Protein 3TV3 (pdb70)

Nearest PDB structures (foldseek):
  6b3d-assembly1_H  TM=1.001E+00  e=3.179E-43  Homo sapiens
  3tyg-assembly1_H  TM=8.280E-01  e=7.155E-40  Homo sapiens
  2nxy-assembly1_D  TM=6.763E-01  e=2.381E-28  Homo sapiens
  5c8j-assembly2_C  TM=5.989E-01  e=5.137E-29  Homo sapiens
  3idy-assembly1_H  TM=5.543E-01  e=2.262E-28  Homo sapiens

B-factor: mean 20.6, std 7.51, range [8.79, 51.37]

Sequence (438 aa):
ALTQPPSASGSPGQSSITISCTGTSNNFVSWYQQHAGKAPKLVIYDVNKRPSGVPDRRFSGSKSGNTASLTVSSGLQTDDEAVYYCGSLVGNWDVIFGGGTKLTVLGQPKAAPSVTLFPPSSEELQANKATLVCLISDFYPGAVTVAWKADSSPVKAGVETTTPSKQSNNKYAASSYLSLTPEQWKSHRSYSCQVTHEGSTVEKTVAPPQQLQESGPTLVEASETLSLTCAVSSGDSTAACNSFWGWVRQPPGKGLEWVGSLLSHCASYWNRGWTYHNPSLKSRLTLALDDTPKNLVFLLKLNSVTAADTATYYCARFGGEVLRYTDWPKPAWVDLWGRGTLVTVSSASTKGPSVFPLAPSSKSGGTAALGCLVKDYFPEPVTVSWNSGALTSGVHTFPAVLQSSGLYSLSSSVVTVPSSSLGTQTYICNVNHKPSNTKVDKRVEPK

Radius of gyration: 24.14 Å; Cα contacts (8 Å, |Δi|>4): 1195; chains: 2; bounding box: 48×61×72 Å

Secondary structure (P-SEA, 3-state):
cbbbbbccccccccbbbbbbbbbcccccccccccccbbbbcccbbbbbcccccccccccccbbbbccccccccbbbbbccccbbbbbbbcccccccccccccccccccccccccccccccccccccbbbbbbccccbbbbbccccccccccccbbbbbbbbccccccccccccccccccccccbbbbbbcccccccbbbbbbccccccccccbbbbbbbcccccccccccccc/cccccccccccccbbbbbbccccccccbbbbbbcccbbbbbcccccccccccccccccccccccbbbbbbcccccccbbbbbbbbbcccbbbbbccccccccccccbbbbbbbbbcccaaaaaacbbbbbbbbcccccccbbbbbbccccccccbbbbbccccccccbbbbbbbbbbcccccccccbbbbbbbccccbbbbbbcc

Structure (mmCIF, N/CA/C/O backbone):
data_3TV3
#
_entry.id   3TV3
#
_cell.length_a   72.143
_cell.length_b   106.017
_cell.length_c   145.311
_cell.angle_alpha   90.00
_cell.angle_beta   90.00
_cell.angle_gamma   90.00
#
_symmetry.space_group_name_H-M   'C 2 2 21'
#
loop_
_entity.id
_entity.type
_entity.pdbx_description
1 polymer 'PGT128 light chain, Ig lambda-2 chain C regions'
2 polymer 'PGT128 heavy chain, Ig gamma-1 chain C region'
3 branched alpha-D-mannopyranose-(1-2)-alpha-D-mannopyranose-(1-2)-alpha-D-mannopyranose-(1-3)-[alpha-D-mannopyranose-(1-2)-alpha-D-mannopyranose-(1-6)-[alpha-D-mannopyranose-(1-3)]alpha-D-mannopyranose-(1-6)]alpha-D-mannopyranose
4 non-polymer GLYCEROL
5 non-polymer AMYLAMINE
6 non-polymer '4-(2-HYDROXYETHYL)-1-PIPERAZINE ETHANESULFONIC ACID'
7 water water
#
loop_
_atom_site.group_PDB
_atom_site.id
_atom_site.type_symbol
_atom_site.label_atom_id
_atom_site.label_alt_id
_atom_site.label_comp_id
_atom_site.label_asym_id
_atom_site.label_entity_id
_atom_site.label_seq_id
_atom_site.pdbx_PDB_ins_code
_atom_site.Cartn_x
_atom_site.Cartn_y
_atom_site.Cartn_z
_atom_site.occupancy
_atom_site.B_iso_or_equiv
_atom_site.auth_seq_id
_atom_site.auth_comp_id
_atom_site.auth_asym_id
_atom_site.auth_atom_id
_atom_site.pdbx_PDB_model_num
ATOM 1 N N . ALA A 1 3 ? -27.907 -11.922 32.457 1.00 29.52 3 ALA L N 1
ATOM 2 C CA . ALA A 1 3 ? -27.407 -11.459 31.162 1.00 26.17 3 ALA L CA 1
ATOM 3 C C . ALA A 1 3 ? -28.480 -10.799 30.290 1.00 20.47 3 ALA L C 1
ATOM 4 O O . ALA A 1 3 ? -29.679 -10.916 30.539 1.00 21.98 3 ALA L O 1
ATOM 10 N N . LEU A 1 4 ? -28.017 -10.111 29.255 1.00 18.14 4 LEU L N 1
ATOM 11 C CA . LEU A 1 4 ? -28.892 -9.438 28.315 1.00 16.90 4 LEU L CA 1
ATOM 12 C C . LEU A 1 4 ? -29.023 -10.288 27.063 1.00 16.94 4 LEU L C 1
ATOM 13 O O . LEU A 1 4 ? -28.014 -10.725 26.503 1.00 18.60 4 LEU L O 1
ATOM 29 N N . THR A 1 5 ? -30.258 -10.511 26.616 1.00 15.20 5 THR L N 1
ATOM 30 C CA . THR A 1 5 ? -30.512 -11.356 25.449 1.00 16.48 5 THR L CA 1
ATOM 31 C C . THR A 1 5 ? -31.206 -10.577 24.336 1.00 15.68 5 THR L C 1
ATOM 32 O O . THR A 1 5 ? -32.231 -9.932 24.555 1.00 17.41 5 THR L O 1
ATOM 43 N N . GLN A 1 6 ? -30.617 -10.642 23.146 1.00 14.89 6 GLN L N 1
ATOM 44 C CA . GLN A 1 6 ? -31.140 -9.983 21.954 1.00 14.77 6 GLN L CA 1
ATOM 45 C C . GLN A 1 6 ? -31.342 -11.016 20.856 1.00 16.06 6 GLN L C 1
ATOM 46 O O . GLN A 1 6 ? -30.569 -11.973 20.765 1.00 16.87 6 GLN L O 1
ATOM 60 N N . PRO A 1 7 ? -32.345 -10.810 19.981 1.00 15.86 7 PRO L N 1
ATOM 61 C CA . PRO A 1 7 ? -32.457 -11.720 18.841 1.00 18.10 7 PRO L CA 1
ATOM 62 C C . PRO A 1 7 ? -31.231 -11.601 17.937 1.00 15.64 7 PRO L C 1
ATOM 63 O O . PRO A 1 7 ? -30.677 -10.523 17.790 1.00 15.24 7 PRO L O 1
ATOM 74 N N . PRO A 1 8 ? -30.815 -12.700 17.314 1.00 16.36 8 PRO L N 1
ATOM 75 C CA . PRO A 1 8 ? -29.610 -12.614 16.483 1.00 16.02 8 PRO L CA 1
ATOM 76 C C . PRO A 1 8 ? -29.747 -11.689 15.263 1.00 14.80 8 PRO L C 1
ATOM 77 O O . PRO A 1 8 ? -28.767 -11.092 14.823 1.00 14.48 8 PRO L O 1
ATOM 88 N N . SER A 1 9 ? -30.951 -11.558 14.725 1.00 13.74 9 SER L N 1
ATOM 89 C CA . SER A 1 9 ? -31.128 -10.739 13.541 1.00 13.08 9 SER L CA 1
ATOM 90 C C . SER A 1 9 ? -32.551 -10.198 13.436 1.00 12.97 9 SER L C 1
ATOM 91 O O . SER A 1 9 ? -33.465 -10.674 14.111 1.00 15.64 9 SER L O 1
ATOM 99 N N . ALA A 1 10 ? -32.711 -9.192 12.585 1.00 11.33 11 ALA L N 1
ATOM 100 C CA . ALA A 1 10 ? -33.988 -8.554 12.307 1.00 12.70 11 ALA L CA 1
ATOM 101 C C . ALA A 1 10 ? -33.866 -7.885 10.946 1.00 10.88 11 ALA L C 1
ATOM 102 O O . ALA A 1 10 ? -32.761 -7.615 10.485 1.00 11.27 11 ALA L O 1
ATOM 109 N N . SER A 1 11 ? -34.991 -7.596 10.303 1.00 11.16 12 SER L N 1
ATOM 110 C CA . SER A 1 11 ? -34.941 -6.882 9.034 1.00 10.64 12 SER L CA 1
ATOM 111 C C . SER A 1 11 ? -36.219 -6.117 8.768 1.00 10.93 12 SER L C 1
ATOM 112 O O . SER A 1 11 ? -37.287 -6.491 9.253 1.00 12.57 12 SER L O 1
ATOM 120 N N . GLY A 1 12 ? -36.101 -5.056 7.974 1.00 11.00 13 GLY L N 1
ATOM 121 C CA . GLY A 1 12 ? -37.242 -4.300 7.494 1.00 11.51 13 GLY L CA 1
ATOM 122 C C . GLY A 1 12 ? -36.856 -3.527 6.248 1.00 11.88 13 GLY L C 1
ATOM 123 O O . GLY A 1 12 ? -35.678 -3.393 5.958 1.00 11.52 13 GLY L O 1
ATOM 127 N N . SER A 1 13 ? -37.841 -2.995 5.529 1.00 13.16 14 SER L N 1
ATOM 128 C CA . SER A 1 13 ? -37.588 -2.230 4.304 1.00 13.85 14 SER L CA 1
ATOM 129 C C . SER A 1 13 ? -37.399 -0.752 4.583 1.00 12.30 14 SER L C 1
ATOM 130 O O . SER A 1 13 ? -37.896 -0.243 5.589 1.00 12.40 14 SER L O 1
ATOM 138 N N . PRO A 1 14 ? -36.725 -0.036 3.664 1.00 12.39 15 PRO L N 1
ATOM 139 C CA . PRO A 1 14 ? -36.558 1.400 3.874 1.00 12.78 15 PRO L CA 1
ATOM 140 C C . PRO A 1 14 ? -37.915 2.066 4.048 1.00 12.33 15 PRO L C 1
ATOM 141 O O . PRO A 1 14 ? -38.859 1.744 3.320 1.00 13.86 15 PRO L O 1
ATOM 152 N N . GLY A 1 15 ? -37.985 2.996 4.985 1.00 12.64 16 GLY L N 1
ATOM 153 C CA . GLY A 1 15 ? -39.197 3.740 5.250 1.00 13.49 16 GLY L CA 1
ATOM 154 C C . GLY A 1 15 ? -40.060 3.146 6.343 1.00 13.86 16 GLY L C 1
ATOM 155 O O . GLY A 1 15 ? -40.922 3.824 6.882 1.00 16.79 16 GLY L O 1
ATOM 159 N N . GLN A 1 16 ? -39.844 1.877 6.663 1.00 13.02 17 GLN L N 1
ATOM 160 C CA . GLN A 1 16 ? -40.629 1.206 7.683 1.00 14.37 17 GLN L CA 1
ATOM 161 C C . GLN A 1 16 ? -40.041 1.460 9.065 1.00 14.45 17 GLN L C 1
ATOM 162 O O . GLN A 1 16 ? -38.911 1.908 9.216 1.00 15.13 17 GLN L O 1
ATOM 176 N N . SER A 1 17 ? -40.835 1.178 10.080 1.00 16.14 18 SER L N 1
ATOM 177 C CA A SER A 1 17 ? -40.362 1.220 11.448 0.44 15.95 18 SER L CA 1
ATOM 178 C CA B SER A 1 17 ? -40.366 1.219 11.447 0.56 15.81 18 SER L CA 1
ATOM 179 C C . SER A 1 17 ? -40.020 -0.196 11.876 1.00 14.76 18 SER L C 1
ATOM 180 O O . SER A 1 17 ? -40.648 -1.157 11.439 1.00 16.74 18 SER L O 1
ATOM 195 N N . ILE A 1 18 ? -39.029 -0.316 12.740 1.00 15.11 19 ILE L N 1
ATOM 196 C CA . ILE A 1 18 ? -38.672 -1.601 13.299 1.00 14.14 19 ILE L CA 1
ATOM 197 C C . ILE A 1 18 ? -38.279 -1.409 14.762 1.00 13.71 19 ILE L C 1
ATOM 198 O O . ILE A 1 18 ? -37.754 -0.367 15.139 1.00 14.86 19 ILE L O 1
ATOM 214 N N . THR A 1 19 ? -38.575 -2.407 15.580 1.00 15.15 20 THR L N 1
ATOM 215 C CA . THR A 1 19 ? -38.218 -2.387 16.987 1.00 14.90 20 THR L CA 1
ATOM 216 C C . THR A 1 19 ? -37.479 -3.675 17.287 1.00 15.31 20 THR L C 1
ATOM 217 O O . THR A 1 19 ? -37.937 -4.756 16.912 1.00 18.21 20 THR L O 1
ATOM 228 N N . ILE A 1 20 ? -36.345 -3.560 17.975 1.00 14.50 21 ILE L N 1
ATOM 229 C CA . ILE A 1 20 ? -35.592 -4.725 18.421 1.00 13.98 21 ILE L CA 1
ATOM 230 C C . ILE A 1 20 ? -35.452 -4.686 19.947 1.00 14.70 21 ILE L C 1
ATOM 231 O O . ILE A 1 20 ? -35.402 -3.617 20.554 1.00 16.35 21 ILE L O 1
ATOM 247 N N . SER A 1 21 ? -35.405 -5.860 20.562 1.00 15.72 22 SER L N 1
ATOM 248 C CA . SER A 1 21 ? -35.532 -5.957 22.007 1.00 16.23 22 SER L CA 1
ATOM 249 C C . SER A 1 21 ? -34.291 -6.516 22.689 1.00 15.98 22 SER L C 1
ATOM 250 O O . SER A 1 21 ? -33.455 -7.181 22.079 1.00 16.53 22 SER L O 1
ATOM 258 N N . CYS A 1 22 ? -34.215 -6.260 23.987 1.00 15.59 23 CYS L N 1
ATOM 259 C CA . CYS A 1 22 ? -33.112 -6.676 24.822 1.00 16.58 23 CYS L CA 1
ATOM 260 C C . CYS A 1 22 ? -33.700 -7.070 26.171 1.00 16.25 23 CYS L C 1
ATOM 261 O O . CYS A 1 22 ? -34.106 -6.208 26.951 1.00 18.41 23 CYS L O 1
ATOM 268 N N . THR A 1 23 ? -33.776 -8.365 26.450 1.00 17.21 24 THR L N 1
ATOM 269 C CA . THR A 1 23 ? -34.372 -8.814 27.705 1.00 17.88 24 THR L CA 1
ATOM 270 C C . THR A 1 23 ? -33.311 -9.008 28.774 1.00 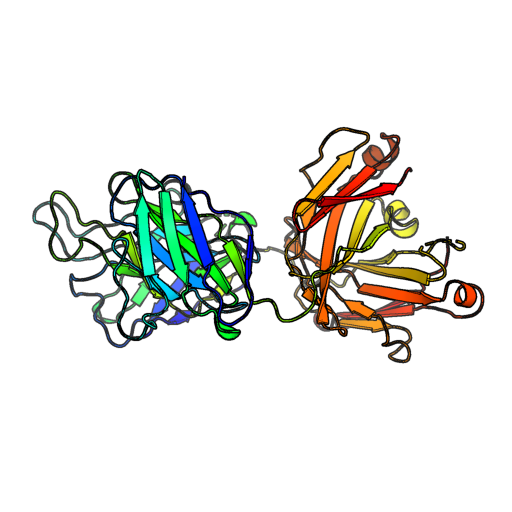18.42 24 THR L C 1
ATOM 271 O O . THR A 1 23 ? -32.153 -9.286 28.471 1.00 19.64 24 THR L O 1
ATOM 282 N N . GLY A 1 24 ? -33.707 -8.826 30.028 1.00 18.70 25 GLY L N 1
ATOM 283 C CA . GLY A 1 24 ? -32.811 -9.045 31.144 1.00 20.04 25 GLY L CA 1
ATOM 284 C C . GLY A 1 24 ? -32.318 -7.769 31.782 1.00 22.13 25 GLY L C 1
ATOM 285 O O . GLY A 1 24 ? -31.475 -7.824 32.668 1.00 24.70 25 GLY L O 1
ATOM 289 N N . THR A 1 25 ? -32.834 -6.629 31.337 1.00 22.08 26 THR L N 1
ATOM 290 C CA . THR A 1 25 ? -32.456 -5.340 31.898 1.00 23.34 26 THR L CA 1
ATOM 291 C C . THR A 1 25 ? -33.121 -5.187 33.257 1.00 26.21 26 THR L C 1
ATOM 292 O O . THR A 1 25 ? -34.277 -5.547 33.416 1.00 33.02 26 THR L O 1
ATOM 303 N N . SER A 1 26 ? -32.382 -4.685 34.240 1.00 23.26 27 SER L N 1
ATOM 304 C CA . SER A 1 26 ? -32.884 -4.608 35.606 1.00 26.25 27 SER L CA 1
ATOM 305 C C . SER A 1 26 ? -32.860 -3.200 36.194 1.00 25.79 27 SER L C 1
ATOM 306 O O . SER A 1 26 ? -33.212 -3.020 37.360 1.00 32.48 27 SER L O 1
ATOM 314 N N . ASN A 1 27 ? -32.455 -2.204 35.419 1.00 20.91 30 ASN L N 1
ATOM 315 C CA . ASN A 1 27 ? -32.385 -0.836 35.920 1.00 20.49 30 ASN L CA 1
ATOM 316 C C . ASN A 1 27 ? -32.446 0.125 34.722 1.00 18.94 30 ASN L C 1
ATOM 317 O O . ASN A 1 27 ? -32.646 -0.309 33.590 1.00 20.62 30 ASN L O 1
ATOM 328 N N . ASN A 1 28 ? -32.300 1.425 34.968 1.00 18.72 31 ASN L N 1
ATOM 329 C CA . ASN A 1 28 ? -32.407 2.402 33.890 1.00 19.93 31 ASN L CA 1
ATOM 330 C C . ASN A 1 28 ? -31.060 2.748 33.255 1.00 17.55 31 ASN L C 1
ATOM 331 O O . ASN A 1 28 ? -30.989 3.618 32.393 1.00 17.67 31 ASN L O 1
ATOM 342 N N . PHE A 1 29 ? -29.998 2.049 33.657 1.00 16.72 32 PHE L N 1
ATOM 343 C CA . PHE A 1 29 ? -28.667 2.254 33.083 1.00 16.51 32 PHE L CA 1
ATOM 344 C C . PHE A 1 29 ? -28.534 1.467 31.784 1.00 16.23 32 PHE L C 1
ATOM 345 O O . PHE A 1 29 ? -27.590 0.683 31.617 1.00 18.04 32 PHE L O 1
ATOM 362 N N . VAL A 1 30 ? -29.461 1.700 30.858 1.00 14.82 33 VAL L N 1
ATOM 363 C CA . VAL A 1 30 ? -29.528 0.960 29.599 1.00 15.18 33 VAL L CA 1
ATOM 364 C C . VAL A 1 30 ? -28.987 1.817 28.467 1.00 13.03 33 VAL L C 1
ATOM 365 O O . VAL A 1 30 ? -29.324 2.999 28.356 1.00 15.31 33 VAL L O 1
ATOM 378 N N . SER A 1 31 ? -28.160 1.212 27.627 1.00 12.68 34 SER L N 1
ATOM 379 C CA . SER A 1 31 ? -27.641 1.888 26.447 1.00 12.20 34 SER L CA 1
ATOM 380 C C . SER A 1 31 ? -27.774 1.005 25.213 1.00 12.30 34 SER L C 1
ATOM 381 O O . SER A 1 31 ? -27.949 -0.222 25.315 1.00 12.10 34 SER L O 1
ATOM 389 N N . TRP A 1 32 ? -27.709 1.651 24.052 1.00 11.28 35 TRP L N 1
ATOM 390 C CA . TRP A 1 32 ? -27.694 0.970 22.768 1.00 10.33 35 TRP L CA 1
ATOM 391 C C . TRP A 1 32 ? -26.556 1.499 21.913 1.00 9.69 35 TRP L C 1
ATOM 392 O O . TRP A 1 32 ? -26.274 2.694 21.936 1.00 11.05 35 TRP L O 1
ATOM 413 N N . TYR A 1 33 ? -25.949 0.590 21.147 1.00 10.18 36 TYR L N 1
ATOM 414 C CA . TYR A 1 33 ? -24.828 0.893 20.277 1.00 10.03 36 TYR L CA 1
ATOM 415 C C . TYR A 1 33 ? -25.103 0.390 18.880 1.00 10.06 36 TYR L C 1
ATOM 416 O O . TYR A 1 33 ? -25.683 -0.681 18.699 1.00 11.26 36 TYR L O 1
ATOM 434 N N . GLN A 1 34 ? -24.664 1.173 17.900 1.00 9.21 37 GLN L N 1
ATOM 435 C CA . GLN A 1 34 ? -24.722 0.826 16.485 1.00 8.97 37 GLN L CA 1
ATOM 436 C C . GLN A 1 34 ? -23.316 0.503 16.017 1.00 9.19 37 GLN L C 1
ATOM 437 O O . GLN A 1 34 ? -22.410 1.298 16.227 1.00 10.75 37 GLN L O 1
ATOM 451 N N . GLN A 1 35 ? -23.132 -0.654 15.391 1.00 9.13 38 GLN L N 1
ATOM 452 C CA . GLN A 1 35 ? -21.822 -1.034 14.879 1.00 9.41 38 GLN L CA 1
ATOM 453 C C . GLN A 1 35 ? -21.905 -1.427 13.415 1.00 10.42 38 GLN L C 1
ATOM 454 O O . GLN A 1 35 ? -22.402 -2.497 13.069 1.00 10.77 38 GLN L O 1
ATOM 468 N N . HIS A 1 36 ? -21.421 -0.545 12.555 1.00 10.72 39 HIS L N 1
ATOM 469 C CA . HIS A 1 36 ? -21.305 -0.867 11.151 1.00 12.21 39 HIS L CA 1
ATOM 470 C C . HIS A 1 36 ? -20.186 -1.850 10.917 1.00 13.21 39 HIS L C 1
ATOM 471 O O . HIS A 1 36 ? -19.210 -1.910 11.676 1.00 13.91 39 HIS L O 1
ATOM 486 N N . ALA A 1 37 ? -20.332 -2.618 9.849 1.00 16.38 40 ALA L N 1
ATOM 487 C CA . ALA A 1 37 ? -19.362 -3.644 9.525 1.00 18.17 40 ALA L CA 1
ATOM 488 C C . ALA A 1 37 ? -17.960 -3.052 9.434 1.00 19.45 40 ALA L C 1
ATOM 489 O O . ALA A 1 37 ? -17.734 -2.083 8.713 1.00 20.75 40 ALA L O 1
ATOM 496 N N . GLY A 1 38 ? -17.024 -3.644 10.166 1.00 19.74 41 GLY L N 1
ATOM 497 C CA . GLY A 1 38 ? -15.632 -3.233 10.126 1.00 20.35 41 GLY L CA 1
ATOM 498 C C . GLY A 1 38 ? -15.313 -1.946 10.870 1.00 19.35 41 GLY L C 1
ATOM 499 O O . GLY A 1 38 ? -14.205 -1.414 10.747 1.00 22.76 41 GLY L O 1
ATOM 503 N N . LYS A 1 39 ? -16.265 -1.449 11.657 1.00 15.90 42 LYS L N 1
ATOM 504 C CA . LYS A 1 39 ? -16.100 -0.175 12.351 1.00 15.07 42 LYS L CA 1
ATOM 505 C C . LYS A 1 39 ? -16.313 -0.339 13.855 1.00 12.73 42 LYS L C 1
ATOM 506 O O . LYS A 1 39 ? -16.899 -1.324 14.306 1.00 13.80 42 LYS L O 1
ATOM 525 N N . ALA A 1 40 ? -15.872 0.650 14.621 1.00 13.68 43 ALA L N 1
ATOM 526 C CA . ALA A 1 40 ? -16.119 0.701 16.051 1.00 13.66 43 ALA L CA 1
ATOM 527 C C . ALA A 1 40 ? -17.609 0.970 16.316 1.00 12.44 43 ALA L C 1
ATOM 528 O O . ALA A 1 40 ? -18.289 1.633 15.524 1.00 12.71 43 ALA L O 1
ATOM 535 N N . PRO A 1 41 ? -18.127 0.463 17.442 1.00 11.11 44 PRO L N 1
ATOM 536 C CA . PRO A 1 41 ? -19.481 0.848 17.832 1.00 11.02 44 PRO L CA 1
ATOM 537 C C . PRO A 1 41 ? -19.599 2.338 18.076 1.00 11.06 44 PRO L C 1
ATOM 538 O O . PRO A 1 41 ? -18.615 3.015 18.360 1.00 12.53 44 PRO L O 1
ATOM 549 N N . LYS A 1 42 ? -20.834 2.812 18.038 1.00 11.54 45 LYS L N 1
ATOM 550 C CA . LYS A 1 42 ? -21.167 4.182 18.383 1.00 11.97 45 LYS L CA 1
ATOM 551 C C . LYS A 1 42 ? -22.368 4.149 19.323 1.00 11.32 45 LYS L C 1
ATOM 552 O O . LYS A 1 42 ? -23.346 3.448 19.055 1.00 11.34 45 LYS L O 1
ATOM 571 N N . LEU A 1 43 ? -22.312 4.921 20.408 1.00 10.88 46 LEU L N 1
ATOM 572 C CA . LEU A 1 43 ? -23.462 5.059 21.298 1.00 11.22 46 LEU L CA 1
ATOM 573 C C . LEU A 1 43 ? -24.603 5.782 20.588 1.00 10.97 46 LEU L C 1
ATOM 574 O O . LEU A 1 43 ? -24.417 6.892 20.084 1.00 12.61 46 LEU L O 1
ATOM 590 N N . VAL A 1 44 ? -25.792 5.178 20.579 1.00 10.73 47 VAL L N 1
ATOM 591 C CA . VAL A 1 44 ? -26.964 5.850 20.007 1.00 11.42 47 VAL L CA 1
ATOM 592 C C . VAL A 1 44 ? -28.075 6.165 21.018 1.00 12.42 47 VAL L C 1
ATOM 593 O O . VAL A 1 44 ? -28.860 7.074 20.779 1.00 12.74 47 VAL L O 1
ATOM 606 N N . ILE A 1 45 ? -28.115 5.444 22.140 1.00 11.46 48 ILE L N 1
ATOM 607 C CA . ILE A 1 45 ? -29.071 5.713 23.213 1.00 12.20 48 ILE L CA 1
ATOM 608 C C . ILE A 1 45 ? -28.392 5.452 24.552 1.00 12.74 48 ILE L C 1
ATOM 609 O O . ILE A 1 45 ? -27.659 4.467 24.683 1.00 12.90 48 ILE L O 1
ATOM 625 N N . TYR A 1 46 ? -28.615 6.320 25.537 1.00 13.38 49 TYR L N 1
ATOM 626 C CA . TYR A 1 46 ? -28.180 6.059 26.911 1.00 13.89 49 TYR L CA 1
ATOM 627 C C . TYR A 1 46 ? -29.327 6.392 27.864 1.00 14.33 49 TYR L C 1
ATOM 628 O O . TYR A 1 46 ? -30.299 7.061 27.485 1.00 15.19 49 TYR L O 1
ATOM 646 N N . ASP A 1 47 ? -29.229 5.908 29.098 1.00 15.22 50 ASP L N 1
ATOM 647 C CA . ASP A 1 47 ? -30.267 6.174 30.104 1.00 16.17 50 ASP L CA 1
ATOM 648 C C . ASP A 1 47 ? -31.665 5.847 29.557 1.00 15.83 50 ASP L C 1
ATOM 649 O O . ASP A 1 47 ? -32.591 6.639 29.681 1.00 17.13 50 ASP L O 1
ATOM 658 N N . VAL A 1 48 ? -31.769 4.687 28.908 1.00 15.84 51 VAL L N 1
ATOM 659 C CA . VAL A 1 48 ? -33.010 4.153 28.323 1.00 16.04 51 VAL L CA 1
ATOM 660 C C . VAL A 1 48 ? -33.471 4.841 27.035 1.00 14.95 51 VAL L C 1
ATOM 661 O O . VAL A 1 48 ? -33.791 4.162 26.065 1.00 15.95 51 VAL L O 1
ATOM 674 N N . ASN A 1 49 ? -33.529 6.171 27.035 1.00 16.90 52 ASN L N 1
ATOM 675 C CA . ASN A 1 49 ? -34.195 6.897 25.961 1.00 16.54 52 ASN L CA 1
ATOM 676 C C . ASN A 1 49 ? -33.542 8.220 25.556 1.00 16.54 52 ASN L C 1
ATOM 677 O O . ASN A 1 49 ? -34.155 8.998 24.824 1.00 18.70 52 ASN L O 1
ATOM 688 N N . LYS A 1 50 ? -32.299 8.457 25.974 1.00 14.86 53 LYS L N 1
ATOM 689 C CA . LYS A 1 50 ? -31.620 9.714 25.648 1.00 16.44 53 LYS L CA 1
ATOM 690 C C . LYS A 1 50 ? -30.707 9.535 24.443 1.00 15.69 53 LYS L C 1
ATOM 691 O O . LYS A 1 50 ? -30.011 8.529 24.340 1.00 15.93 53 LYS L O 1
ATOM 710 N N . ARG A 1 51 ? -30.699 10.515 23.544 1.00 16.64 54 ARG L N 1
ATOM 711 C CA . ARG A 1 51 ? -29.828 10.469 22.378 1.00 16.96 54 ARG L CA 1
ATOM 712 C C . ARG A 1 51 ? -28.628 11.393 22.544 1.00 17.28 54 ARG L C 1
ATOM 713 O O . ARG A 1 51 ? -28.791 12.563 22.851 1.00 18.94 54 ARG L O 1
ATOM 734 N N . PRO A 1 52 ? -27.417 10.873 22.312 1.00 16.44 55 PRO L N 1
ATOM 735 C CA . PRO A 1 52 ? -26.266 11.766 22.198 1.00 17.94 55 PRO L CA 1
ATOM 736 C C . PRO A 1 52 ? -26.486 12.781 21.092 1.00 19.22 55 PRO L C 1
ATOM 737 O O . PRO A 1 52 ? -27.204 12.496 20.126 1.00 17.96 55 PRO L O 1
ATOM 748 N N . SER A 1 53 ? -25.892 13.959 21.231 1.00 22.64 56 SER L N 1
ATOM 749 C CA . SER A 1 53 ? -26.005 14.976 20.201 1.00 25.96 56 SER L CA 1
ATOM 750 C C . SER A 1 53 ? -25.596 14.381 18.861 1.00 25.99 56 SER L C 1
ATOM 751 O O . SER A 1 53 ? -24.624 13.632 18.774 1.00 26.36 56 SER L O 1
ATOM 759 N N . GLY A 1 54 ? -26.349 14.705 17.819 1.00 25.56 57 GLY L N 1
ATOM 760 C CA . GLY A 1 54 ? -26.010 14.268 16.479 1.00 27.62 57 GLY L CA 1
ATOM 761 C C . GLY A 1 54 ? -26.672 12.974 16.053 1.00 25.98 57 GLY L C 1
ATOM 762 O O . GLY A 1 54 ? -26.737 12.692 14.860 1.00 28.62 57 GLY L O 1
ATOM 766 N N . VAL A 1 55 ? -27.145 12.173 17.006 1.00 22.59 58 VAL L N 1
ATOM 767 C CA . VAL A 1 55 ? -27.840 10.937 16.665 1.00 21.20 58 VAL L CA 1
ATOM 768 C C . VAL A 1 55 ? -29.229 11.316 16.179 1.00 22.50 58 VAL L C 1
ATOM 769 O O . VAL A 1 55 ? -29.945 12.049 16.867 1.00 23.53 58 VAL L O 1
ATOM 782 N N . PRO A 1 56 ? -29.604 10.848 14.970 1.00 22.75 59 PRO L N 1
ATOM 783 C CA . PRO A 1 56 ? -30.899 11.221 14.396 1.00 25.00 59 PRO L CA 1
ATOM 784 C C . PRO A 1 56 ? -32.090 10.861 15.282 1.00 24.72 59 PRO L C 1
ATOM 785 O O . PRO A 1 56 ? -32.095 9.816 15.934 1.00 22.58 59 PRO L O 1
ATOM 796 N N . ASP A 1 57 ? -33.116 11.705 15.260 1.00 26.14 60 ASP L N 1
ATOM 797 C CA . ASP A 1 57 ? -34.285 11.505 16.113 1.00 23.98 60 ASP L CA 1
ATOM 798 C C . ASP A 1 57 ? -35.124 10.286 15.694 1.00 23.93 60 ASP L C 1
ATOM 799 O O . ASP A 1 57 ? -36.070 9.918 16.391 1.00 24.03 60 ASP L O 1
ATOM 808 N N . ARG A 1 58 ? -34.769 9.640 14.584 1.00 21.61 61 ARG L N 1
ATOM 809 C CA A ARG A 1 58 ? -35.440 8.416 14.159 0.53 18.70 61 ARG L CA 1
ATOM 810 C CA B ARG A 1 58 ? -35.479 8.436 14.168 0.47 18.50 61 ARG L CA 1
ATOM 811 C C . ARG A 1 58 ? -35.143 7.246 15.084 1.00 16.57 61 ARG L C 1
ATOM 812 O O . ARG A 1 58 ? -35.848 6.234 15.078 1.00 16.04 61 ARG L O 1
ATOM 853 N N . PHE A 1 59 ? -34.086 7.385 15.881 1.00 16.50 62 PHE L N 1
ATOM 854 C CA . PHE A 1 59 ? -33.711 6.365 16.851 1.00 15.04 62 PHE L CA 1
ATOM 855 C C . PHE A 1 59 ? -34.330 6.705 18.188 1.00 16.53 62 PHE L C 1
ATOM 856 O O . PHE A 1 59 ? -34.154 7.817 18.687 1.00 19.34 62 PHE L O 1
ATOM 873 N N . SER A 1 60 ? -35.049 5.762 18.788 1.00 15.26 63 SER L N 1
ATOM 874 C CA . SER A 1 60 ? -35.609 6.003 20.112 1.00 16.11 63 SER L CA 1
ATOM 875 C C . SER A 1 60 ? -35.520 4.757 20.980 1.00 15.72 63 SER L C 1
ATOM 876 O O . SER A 1 60 ? -35.507 3.633 20.499 1.00 18.51 63 SER L O 1
ATOM 884 N N . GLY A 1 61 ? -35.413 4.972 22.277 1.00 15.61 64 GLY L N 1
ATOM 885 C CA . GLY A 1 61 ? -35.324 3.872 23.209 1.00 15.43 64 GLY L CA 1
ATOM 886 C C . GLY A 1 61 ? -36.479 3.878 24.179 1.00 17.11 64 GLY L C 1
ATOM 887 O O . GLY A 1 61 ? -37.018 4.938 24.523 1.00 17.16 64 GLY L O 1
ATOM 891 N N . SER A 1 62 ? -36.857 2.685 24.618 1.00 16.06 65 SER L N 1
ATOM 892 C CA . SER A 1 62 ? -37.917 2.531 25.596 1.00 17.48 65 SER L CA 1
ATOM 893 C C . SER A 1 62 ? -37.661 1.302 26.462 1.00 17.54 65 SER L C 1
ATOM 894 O O . SER A 1 62 ? -36.736 0.517 26.216 1.00 17.52 65 SER L O 1
ATOM 902 N N . LYS A 1 63 ? -38.493 1.134 27.473 1.00 19.90 66 LYS L N 1
ATOM 903 C CA . LYS A 1 63 ? -38.392 -0.025 28.323 1.00 20.14 66 LYS L CA 1
ATOM 904 C C . LYS A 1 63 ? -39.780 -0.402 28.826 1.00 21.94 66 LYS L C 1
ATOM 905 O O . LYS A 1 63 ? -40.592 0.470 29.119 1.00 25.30 66 LYS L O 1
ATOM 924 N N . SER A 1 64 ? -40.042 -1.700 28.912 1.00 21.45 67 SER L N 1
ATOM 925 C CA . SER A 1 64 ? -41.275 -2.221 29.490 1.00 23.51 67 SER L CA 1
ATOM 926 C C . SER A 1 64 ? -40.913 -3.436 30.339 1.00 22.82 67 SER L C 1
ATOM 927 O O . SER A 1 64 ? -40.376 -4.421 29.822 1.00 22.82 67 SER L O 1
ATOM 935 N N . GLY A 1 65 ? -41.171 -3.368 31.639 1.00 23.86 68 GLY L N 1
ATOM 936 C CA . GLY A 1 65 ? -40.694 -4.413 32.517 1.00 22.55 68 GLY L CA 1
ATOM 937 C C . GLY A 1 65 ? -39.190 -4.566 32.337 1.00 21.78 68 GLY L C 1
ATOM 938 O O . GLY A 1 65 ? -38.460 -3.577 32.210 1.00 23.47 68 GLY L O 1
ATOM 942 N N . ASN A 1 66 ? -38.717 -5.806 32.298 1.00 20.32 69 ASN L N 1
ATOM 943 C CA . ASN A 1 66 ? -37.295 -6.077 32.141 1.00 20.76 69 ASN L CA 1
ATOM 944 C C . ASN A 1 66 ? -36.838 -6.188 30.686 1.00 21.59 69 ASN L C 1
ATOM 945 O O . ASN A 1 66 ? -35.828 -6.823 30.399 1.00 25.01 69 ASN L O 1
ATOM 956 N N . THR A 1 67 ? -37.570 -5.569 29.769 1.00 19.49 70 THR L N 1
ATOM 957 C CA . THR A 1 67 ? -37.193 -5.597 28.356 1.00 19.48 70 THR L CA 1
ATOM 958 C C . THR A 1 67 ? -37.012 -4.186 27.831 1.00 17.54 70 THR L C 1
ATOM 959 O O . THR A 1 67 ? -37.945 -3.387 27.859 1.00 19.44 70 THR L O 1
ATOM 970 N N . ALA A 1 68 ? -35.808 -3.884 27.351 1.00 16.79 71 ALA L N 1
ATOM 971 C CA . ALA A 1 68 ? -35.534 -2.615 26.694 1.00 16.55 71 ALA L CA 1
ATOM 972 C C . ALA A 1 68 ? -35.708 -2.809 25.195 1.00 15.17 71 ALA L C 1
ATOM 973 O O . ALA A 1 68 ? -35.504 -3.907 24.676 1.00 17.39 71 ALA L O 1
ATOM 980 N N . SER A 1 69 ? -36.095 -1.748 24.501 1.00 14.66 72 SER L N 1
ATOM 981 C CA . SER A 1 69 ? -36.276 -1.814 23.057 1.00 15.87 72 SER L CA 1
ATOM 982 C C . SER A 1 69 ? -35.711 -0.584 22.380 1.00 14.49 72 SER L C 1
ATOM 983 O O . SER A 1 69 ? -35.807 0.528 22.905 1.00 16.47 72 SER L O 1
ATOM 991 N N . LEU A 1 70 ? -35.137 -0.801 21.200 1.00 13.73 73 LEU L N 1
ATOM 992 C CA . LEU A 1 70 ? -34.687 0.256 20.321 1.00 13.57 73 LEU L CA 1
ATOM 993 C C . LEU A 1 70 ? -35.617 0.260 19.119 1.00 13.60 73 LEU L C 1
ATOM 994 O O . LEU A 1 70 ? -35.817 -0.775 18.488 1.00 13.81 73 LEU L O 1
ATOM 1010 N N . THR A 1 71 ? -36.167 1.423 18.792 1.00 13.49 74 THR L N 1
ATOM 1011 C CA . THR A 1 71 ? -37.002 1.579 17.611 1.00 14.11 74 THR L CA 1
ATOM 1012 C C . THR A 1 71 ? -36.333 2.510 16.628 1.00 14.31 74 THR L C 1
ATOM 1013 O O . THR A 1 71 ? -35.817 3.565 17.006 1.00 15.58 74 THR L O 1
ATOM 1024 N N . VAL A 1 72 ? -36.330 2.107 15.362 1.00 13.87 75 VAL L N 1
ATOM 1025 C CA . VAL A 1 72 ? -35.875 2.980 14.296 1.00 15.01 75 VAL L CA 1
ATOM 1026 C C . VAL A 1 72 ? -37.086 3.284 13.436 1.00 15.15 75 VAL L C 1
ATOM 1027 O O . VAL A 1 72 ? -37.644 2.395 12.822 1.00 19.05 75 VAL L O 1
ATOM 1040 N N A SER A 1 73 ? -37.462 4.564 13.358 0.51 16.68 76 SER L N 1
ATOM 1041 N N B SER A 1 73 ? -37.520 4.529 13.491 0.49 16.99 76 SER L N 1
ATOM 1042 C CA A SER A 1 73 ? -38.689 5.018 12.679 0.51 19.74 76 SER L CA 1
ATOM 1043 C CA B SER A 1 73 ? -38.538 4.975 12.590 0.49 20.83 76 SER L CA 1
ATOM 1044 C C A SER A 1 73 ? -38.429 5.663 11.296 0.51 19.34 76 SER L C 1
ATOM 1045 C C B SER A 1 73 ? -37.846 5.206 11.262 0.49 18.61 76 SER L C 1
ATOM 1046 O O A SER A 1 73 ? -38.145 6.855 11.218 0.51 19.75 76 SER L O 1
ATOM 1047 O O B SER A 1 73 ? -36.682 5.602 11.176 0.49 15.80 76 SER L O 1
ATOM 1062 N N . GLY A 1 74 ? -38.565 4.894 10.214 1.00 17.33 77 GLY L N 1
ATOM 1063 C CA . GLY A 1 74 ? -38.162 5.326 8.903 1.00 17.04 77 GLY L CA 1
ATOM 1064 C C . GLY A 1 74 ? -36.792 4.789 8.568 1.00 15.50 77 GLY L C 1
ATOM 1065 O O . GLY A 1 74 ? -35.835 5.553 8.428 1.00 17.90 77 GLY L O 1
ATOM 1070 N N . LEU A 1 75 ? -36.685 3.471 8.435 1.00 13.01 78 LEU L N 1
ATOM 1071 C CA . LEU A 1 75 ? -35.396 2.843 8.171 1.00 11.56 78 LEU L CA 1
ATOM 1072 C C . LEU A 1 75 ? -34.761 3.418 6.929 1.00 10.57 78 LEU L C 1
ATOM 1073 O O . LEU A 1 75 ? -35.413 3.614 5.913 1.00 11.37 78 LEU L O 1
ATOM 1089 N N . GLN A 1 76 ? -33.452 3.614 7.009 1.00 10.45 79 GLN L N 1
ATOM 1090 C CA . GLN A 1 76 ? -32.659 4.051 5.876 1.00 10.10 79 GLN L CA 1
ATOM 1091 C C . GLN A 1 76 ? -31.602 2.993 5.623 1.00 10.44 79 GLN L C 1
ATOM 1092 O O . GLN A 1 76 ? -31.177 2.282 6.542 1.00 10.89 79 GLN L O 1
ATOM 1106 N N . THR A 1 77 ? -31.163 2.875 4.377 1.00 11.19 80 THR L N 1
ATOM 1107 C CA . THR A 1 77 ? -30.229 1.817 4.040 1.00 12.61 80 THR L CA 1
ATOM 1108 C C . THR A 1 77 ? -28.979 1.823 4.938 1.00 11.08 80 THR L C 1
ATOM 1109 O O . THR A 1 77 ? -28.494 0.769 5.335 1.00 11.08 80 THR L O 1
ATOM 1120 N N . ASP A 1 78 ? -28.486 2.996 5.305 1.00 11.63 81 ASP L N 1
ATOM 1121 C CA . ASP A 1 78 ? -27.278 3.062 6.126 1.00 12.97 81 ASP L CA 1
ATOM 1122 C C . ASP A 1 78 ? -27.526 2.807 7.618 1.00 11.52 81 ASP L C 1
ATOM 1123 O O . ASP A 1 78 ? -26.597 2.869 8.418 1.00 14.21 81 ASP L O 1
ATOM 1132 N N . ASP A 1 79 ? -28.759 2.465 7.984 1.00 10.36 82 ASP L N 1
ATOM 1133 C CA . ASP A 1 79 ? -29.043 1.988 9.334 1.00 10.08 82 ASP L CA 1
ATOM 1134 C C . ASP A 1 79 ? -28.695 0.497 9.494 1.00 9.57 82 ASP L C 1
ATOM 1135 O O . ASP A 1 79 ? -28.728 -0.043 10.599 1.00 10.71 82 ASP L O 1
ATOM 1144 N N . GLU A 1 80 ? -28.390 -0.177 8.398 1.00 9.55 83 GLU L N 1
ATOM 1145 C CA . GLU A 1 80 ? -27.977 -1.560 8.462 1.00 9.43 83 GLU L CA 1
ATOM 1146 C C . GLU A 1 80 ? -26.664 -1.672 9.244 1.00 9.94 83 GLU L C 1
ATOM 1147 O O . GLU A 1 80 ? -25.654 -1.068 8.879 1.00 11.25 83 GLU L O 1
ATOM 1159 N N . ALA A 1 81 ? -26.686 -2.463 10.312 1.00 9.59 84 ALA L N 1
ATOM 1160 C CA . ALA A 1 81 ? -25.599 -2.531 11.275 1.00 9.50 84 ALA L CA 1
ATOM 1161 C C . ALA A 1 81 ? -25.952 -3.611 12.286 1.00 9.35 84 ALA L C 1
ATOM 1162 O O . ALA A 1 81 ? -27.080 -4.104 12.305 1.00 10.08 84 ALA L O 1
ATOM 1169 N N . VAL A 1 82 ? -25.000 -3.933 13.155 1.00 9.48 85 VAL L N 1
ATOM 1170 C CA . VAL A 1 82 ? -25.288 -4.736 14.330 1.00 9.72 85 VAL L CA 1
ATOM 1171 C C . VAL A 1 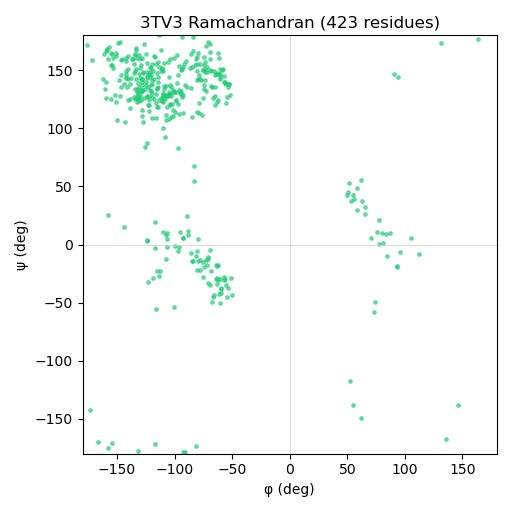82 ? -25.531 -3.797 15.506 1.00 9.93 85 VAL L C 1
ATOM 1172 O O . VAL A 1 82 ? -24.750 -2.887 15.740 1.00 11.21 85 VAL L O 1
ATOM 1185 N N . TYR A 1 83 ? -26.628 -4.022 16.225 1.00 9.59 86 TYR L N 1
ATOM 1186 C CA . TYR A 1 83 ? -26.996 -3.197 17.367 1.00 9.42 86 TYR L CA 1
ATOM 1187 C C . TYR A 1 83 ? -26.826 -3.996 18.646 1.00 9.86 86 TYR L C 1
ATOM 1188 O O . TYR A 1 83 ? -27.319 -5.120 18.746 1.00 11.90 86 TYR L O 1
ATOM 1206 N N . TYR A 1 84 ? -26.146 -3.403 19.625 1.00 9.89 87 TYR L N 1
ATOM 1207 C CA . TYR A 1 84 ? -25.933 -4.019 20.928 1.00 10.18 87 TYR L CA 1
ATOM 1208 C C . TYR A 1 84 ? -26.660 -3.222 21.987 1.00 10.02 87 TYR L C 1
ATOM 1209 O O . TYR A 1 84 ? -26.632 -2.001 21.979 1.00 11.16 87 TYR L O 1
ATOM 1227 N N . CYS A 1 85 ? -27.273 -3.905 22.937 1.00 11.36 88 CYS L N 1
ATOM 1228 C CA . CYS A 1 85 ? -27.681 -3.232 24.150 1.00 11.69 88 CYS L CA 1
ATOM 1229 C C . CYS A 1 85 ? -26.612 -3.432 25.233 1.00 12.14 88 CYS L C 1
ATOM 1230 O O . CYS A 1 85 ? -25.837 -4.386 25.188 1.00 13.22 88 CYS L O 1
ATOM 1237 N N . GLY A 1 86 ? -26.549 -2.496 26.168 1.00 12.13 89 GLY L N 1
ATOM 1238 C CA . GLY A 1 86 ? -25.642 -2.574 27.293 1.00 12.22 89 GLY L CA 1
ATOM 1239 C C . GLY A 1 86 ? -26.352 -2.169 28.567 1.00 12.52 89 GLY L C 1
ATOM 1240 O O . GLY A 1 86 ? -27.387 -1.507 28.529 1.00 13.69 89 GLY L O 1
ATOM 1244 N N . SER A 1 87 ? -25.798 -2.586 29.698 1.00 13.39 90 SER L N 1
ATOM 1245 C CA . SER A 1 87 ? -26.352 -2.219 30.989 1.00 14.75 90 SER L CA 1
ATOM 1246 C C . SER A 1 87 ? -25.287 -2.227 32.056 1.00 14.76 90 SER L C 1
ATOM 1247 O O . SER A 1 87 ? -24.339 -2.999 31.987 1.00 14.69 90 SER L O 1
ATOM 1255 N N . LEU A 1 88 ? -25.482 -1.395 33.073 1.00 14.83 91 LEU L N 1
ATOM 1256 C CA . LEU A 1 88 ? -24.806 -1.605 34.339 1.00 15.29 91 LEU L CA 1
ATOM 1257 C C . LEU A 1 88 ? -25.476 -2.788 35.009 1.00 16.59 91 LEU L C 1
ATOM 1258 O O . LEU A 1 88 ? -26.700 -2.935 34.930 1.00 18.84 91 LEU L O 1
ATOM 1274 N N . VAL A 1 89 ? -24.690 -3.629 35.667 1.00 15.65 92 VAL L N 1
ATOM 1275 C CA . VAL A 1 89 ? -25.246 -4.704 36.475 1.00 16.23 92 VAL L CA 1
ATOM 1276 C C . VAL A 1 89 ? -24.399 -4.887 37.731 1.00 16.27 92 VAL L C 1
ATOM 1277 O O . VAL A 1 89 ? -23.236 -4.497 37.767 1.00 15.79 92 VAL L O 1
ATOM 1290 N N . GLY A 1 90 ? -24.977 -5.483 38.765 1.00 17.80 93 GLY L N 1
ATOM 1291 C CA . GLY A 1 90 ? -24.277 -5.603 40.028 1.00 17.24 93 GLY L CA 1
ATOM 1292 C C . GLY A 1 90 ? -23.984 -4.223 40.583 1.00 17.05 93 GLY L C 1
ATOM 1293 O O . GLY A 1 90 ? -24.732 -3.285 40.347 1.00 20.29 93 GLY L O 1
ATOM 1297 N N . ASN A 1 91 ? -22.895 -4.078 41.326 1.00 16.62 94 ASN L N 1
ATOM 1298 C CA . ASN A 1 91 ? -22.545 -2.769 41.861 1.00 17.32 94 ASN L CA 1
ATOM 1299 C C . ASN A 1 91 ? -22.149 -1.798 40.750 1.00 15.66 94 ASN L C 1
ATOM 1300 O O . ASN A 1 91 ? -22.614 -0.659 40.696 1.00 17.17 94 ASN L O 1
ATOM 1311 N N . TRP A 1 92 ? -21.254 -2.252 39.879 1.00 15.82 95 TRP L N 1
ATOM 1312 C CA . TRP A 1 92 ? -20.558 -1.355 38.951 1.00 15.45 95 TRP L CA 1
ATOM 1313 C C . TRP A 1 92 ? -20.013 -2.088 37.719 1.00 14.37 95 TRP L C 1
ATOM 1314 O O . TRP A 1 92 ? -19.047 -1.634 37.100 1.00 15.56 95 TRP L O 1
ATOM 1335 N N . ASP A 1 93 A -20.622 -3.213 37.353 1.00 14.36 95 ASP L N 1
ATOM 1336 C CA . ASP A 1 93 A -20.165 -3.940 36.167 1.00 14.36 95 ASP L CA 1
ATOM 1337 C C . ASP A 1 93 A -20.933 -3.485 34.936 1.00 13.95 95 ASP L C 1
ATOM 1338 O O . ASP A 1 93 A -22.053 -2.992 35.037 1.00 14.98 95 ASP L O 1
ATOM 1347 N N . VAL A 1 94 ? -20.318 -3.656 33.775 1.00 13.52 96 VAL L N 1
ATOM 1348 C CA . VAL A 1 94 ? -20.968 -3.394 32.501 1.00 13.25 96 VAL L CA 1
ATOM 1349 C C . VAL A 1 94 ? -21.091 -4.694 31.724 1.00 13.81 96 VAL L C 1
ATOM 1350 O O . VAL A 1 94 ? -20.127 -5.449 31.624 1.00 14.22 96 VAL L O 1
ATOM 1363 N N . ILE A 1 95 ? -22.271 -4.950 31.168 1.00 12.50 97 ILE L N 1
ATOM 1364 C CA . ILE A 1 95 ? -22.486 -6.096 30.296 1.00 13.71 97 ILE L CA 1
ATOM 1365 C C . ILE A 1 95 ? -23.169 -5.657 29.004 1.00 12.08 97 ILE L C 1
ATOM 1366 O O . ILE A 1 95 ? -23.773 -4.581 28.935 1.00 13.12 97 ILE L O 1
ATOM 1382 N N . PHE A 1 96 ? -23.035 -6.496 27.987 1.00 12.93 98 PHE L N 1
ATOM 1383 C CA . PHE A 1 96 ? -23.616 -6.247 26.678 1.00 12.61 98 PHE L CA 1
ATOM 1384 C C . PHE A 1 96 ? -24.449 -7.434 26.234 1.00 13.06 98 PHE L C 1
ATOM 1385 O O . PHE A 1 96 ? -24.143 -8.579 26.577 1.00 13.88 98 PHE L O 1
ATOM 1402 N N . GLY A 1 97 ? -25.510 -7.165 25.485 1.00 12.65 99 GLY L N 1
ATOM 1403 C CA . GLY A 1 97 ? -26.207 -8.225 24.787 1.00 12.86 99 GLY L CA 1
ATOM 1404 C C . GLY A 1 97 ? -25.351 -8.773 23.659 1.00 12.50 99 GLY L C 1
ATOM 1405 O O . GLY A 1 97 ? -24.297 -8.228 23.336 1.00 12.89 99 GLY L O 1
ATOM 1409 N N . GLY A 1 98 ? -25.814 -9.850 23.037 1.00 12.93 100 GLY L N 1
ATOM 1410 C CA . GLY A 1 98 ? -25.037 -10.520 22.005 1.00 13.50 100 GLY L CA 1
ATOM 1411 C C . GLY A 1 98 ? -25.091 -9.873 20.631 1.00 12.89 100 GLY L C 1
ATOM 1412 O O . GLY A 1 98 ? -24.390 -10.307 19.731 1.00 14.88 100 GLY L O 1
ATOM 1416 N N . GLY A 1 99 ? -25.924 -8.849 20.472 1.00 12.30 101 GLY L N 1
ATOM 1417 C CA . GLY A 1 99 ? -26.026 -8.127 19.219 1.00 12.48 101 GLY L CA 1
ATOM 1418 C C . GLY A 1 99 ? -27.139 -8.639 18.316 1.00 12.35 101 GLY L C 1
ATOM 1419 O O . GLY A 1 99 ? -27.415 -9.835 18.262 1.00 13.92 101 GLY L O 1
ATOM 1423 N N . THR A 1 100 ? -27.771 -7.715 17.601 1.00 12.11 102 THR L N 1
ATOM 1424 C CA . THR A 1 100 ? -28.782 -8.040 16.603 1.00 11.76 102 THR L CA 1
ATOM 1425 C C . THR A 1 100 ? -28.331 -7.450 15.279 1.00 11.05 102 THR L C 1
ATOM 1426 O O . THR A 1 100 ? -28.148 -6.242 15.183 1.00 10.96 102 THR L O 1
ATOM 1437 N N . LYS A 1 101 ? -28.136 -8.296 14.268 1.00 11.30 103 LYS L N 1
ATOM 1438 C CA . LYS A 1 101 ? -27.833 -7.810 12.919 1.00 10.73 103 LYS L CA 1
ATOM 1439 C C . LYS A 1 101 ? -29.113 -7.343 12.258 1.00 10.35 103 LYS L C 1
ATOM 1440 O O . LYS A 1 101 ? -30.008 -8.146 12.005 1.00 11.65 103 LYS L O 1
ATOM 1459 N N . LEU A 1 102 ? -29.199 -6.047 12.013 1.00 9.77 104 LEU L N 1
ATOM 1460 C CA . LEU A 1 102 ? -30.360 -5.443 11.393 1.00 9.88 104 LEU L CA 1
ATOM 1461 C C . LEU A 1 102 ? -30.069 -5.235 9.919 1.00 10.09 104 LEU L C 1
ATOM 1462 O O . LEU A 1 102 ? -29.183 -4.471 9.571 1.00 12.04 104 LEU L O 1
ATOM 1478 N N . THR A 1 103 ? -30.795 -5.949 9.069 1.00 9.21 105 THR L N 1
ATOM 1479 C CA . THR A 1 103 ? -30.704 -5.774 7.625 1.00 9.71 105 THR L CA 1
ATOM 1480 C C . THR A 1 103 ? -31.813 -4.846 7.153 1.00 9.38 105 THR L C 1
ATOM 1481 O O . THR A 1 103 ? -32.967 -5.019 7.540 1.00 10.39 105 THR L O 1
ATOM 1492 N N . VAL A 1 104 ? -31.453 -3.864 6.322 1.00 9.38 106 VAL L N 1
ATOM 1493 C CA . VAL A 1 104 ? -32.432 -3.037 5.644 1.00 8.79 106 VAL L CA 1
ATOM 1494 C C . VAL A 1 104 ? -32.618 -3.648 4.258 1.00 10.24 106 VAL L C 1
ATOM 1495 O O . VAL A 1 104 ? -31.702 -3.675 3.447 1.00 11.41 106 VAL L O 1
ATOM 1508 N N . LEU A 1 105 A -33.805 -4.200 4.036 1.00 9.63 106 LEU L N 1
ATOM 1509 C CA . LEU A 1 105 A -34.054 -5.075 2.903 1.00 10.01 106 LEU L CA 1
ATOM 1510 C C . LEU A 1 105 A -33.925 -4.340 1.574 1.00 10.40 106 LEU L C 1
ATOM 1511 O O . LEU A 1 105 A -34.656 -3.394 1.308 1.00 12.33 106 LEU L O 1
ATOM 1527 N N . GLY A 1 106 ? -33.005 -4.802 0.730 1.00 9.99 107 GLY L N 1
ATOM 1528 C CA . GLY A 1 106 ? -32.761 -4.181 -0.555 1.00 9.93 107 GLY L CA 1
ATOM 1529 C C . GLY A 1 106 ? -32.903 -5.132 -1.726 1.00 9.17 107 GLY L C 1
ATOM 1530 O O . GLY A 1 106 ? -32.666 -4.752 -2.855 1.00 10.74 107 GLY L O 1
ATOM 1534 N N . GLN A 1 107 ? -33.298 -6.360 -1.439 1.00 9.13 108 GLN L N 1
ATOM 1535 C CA . GLN A 1 107 ? -33.551 -7.362 -2.461 1.00 10.05 108 GLN L CA 1
ATOM 1536 C C . GLN A 1 107 ? -34.469 -8.419 -1.851 1.00 10.44 108 GLN L C 1
ATOM 1537 O O . GLN A 1 107 ? -34.664 -8.436 -0.632 1.00 10.48 108 GLN L O 1
ATOM 1551 N N . PRO A 1 108 ? -35.028 -9.310 -2.678 1.00 11.36 109 PRO L N 1
ATOM 1552 C CA . PRO A 1 108 ? -35.888 -10.356 -2.127 1.00 12.46 109 PRO L CA 1
ATOM 1553 C C . PRO A 1 108 ? -35.147 -11.263 -1.146 1.00 12.22 109 PRO L C 1
ATOM 1554 O O . PRO A 1 108 ? -33.962 -11.560 -1.300 1.00 12.45 109 PRO L O 1
ATOM 1565 N N . LYS A 1 109 ? -35.865 -11.732 -0.135 1.00 12.77 110 LYS L N 1
ATOM 1566 C CA . LYS A 1 109 ? -35.304 -12.752 0.716 1.00 12.99 110 LYS L CA 1
ATOM 1567 C C . LYS A 1 109 ? -35.067 -14.007 -0.129 1.00 12.53 110 LYS L C 1
ATOM 1568 O O . LYS A 1 109 ? -35.807 -14.281 -1.093 1.00 15.05 110 LYS L O 1
ATOM 1587 N N . ALA A 1 110 ? -34.024 -14.753 0.223 1.00 11.56 111 ALA L N 1
ATOM 1588 C CA . ALA A 1 110 ? -33.588 -15.914 -0.548 1.00 12.50 111 ALA L CA 1
ATOM 1589 C C . ALA A 1 110 ? -33.014 -16.960 0.397 1.00 12.28 111 ALA L C 1
ATOM 1590 O O . ALA A 1 110 ? -32.140 -16.666 1.212 1.00 11.77 111 ALA L O 1
ATOM 1597 N N . ALA A 1 111 ? -33.517 -18.182 0.295 1.00 13.86 112 ALA L N 1
ATOM 1598 C CA . ALA A 1 111 ? -33.068 -19.284 1.133 1.00 13.53 112 ALA L CA 1
ATOM 1599 C C . ALA A 1 111 ? -31.713 -19.788 0.666 1.00 13.40 112 ALA L C 1
ATOM 1600 O O . ALA A 1 111 ? -31.405 -19.735 -0.514 1.00 14.67 112 ALA L O 1
ATOM 1607 N N . PRO A 1 112 ? -30.911 -20.317 1.596 1.00 12.72 113 PRO L N 1
ATOM 1608 C CA . PRO A 1 112 ? -29.574 -20.795 1.253 1.00 12.66 113 PRO L CA 1
ATOM 1609 C C . PRO A 1 112 ? -29.556 -22.119 0.507 1.00 12.49 113 PRO L C 1
ATOM 1610 O O . PRO A 1 112 ? -30.408 -22.978 0.715 1.00 14.02 113 PRO L O 1
ATOM 1621 N N . SER A 1 113 ? -28.534 -22.264 -0.324 1.00 12.24 114 SER L N 1
ATOM 1622 C CA . SER A 1 113 ? -28.117 -23.543 -0.865 1.00 13.36 114 SER L CA 1
ATOM 1623 C C . SER A 1 113 ? -26.966 -24.033 -0.002 1.00 12.13 114 SER L C 1
ATOM 1624 O O . SER A 1 113 ? -26.190 -23.231 0.503 1.00 14.11 114 SER L O 1
ATOM 1632 N N . VAL A 1 114 ? -26.871 -25.344 0.182 1.00 12.43 115 VAL L N 1
ATOM 1633 C CA . VAL A 1 114 ? -25.852 -25.915 1.059 1.00 12.08 115 VAL L CA 1
ATOM 1634 C C . VAL A 1 114 ? -25.150 -27.071 0.366 1.00 12.20 115 VAL L C 1
ATOM 1635 O O . VAL A 1 114 ? -25.803 -27.948 -0.196 1.00 12.65 115 VAL L O 1
ATOM 1648 N N . THR A 1 115 ? -23.820 -27.052 0.403 1.00 12.47 116 THR L N 1
ATOM 1649 C CA . THR A 1 115 ? -23.009 -28.157 -0.076 1.00 12.60 116 THR L CA 1
ATOM 1650 C C . THR A 1 115 ? -22.098 -28.600 1.043 1.00 11.70 116 THR L C 1
ATOM 1651 O O . THR A 1 115 ? -21.390 -27.784 1.627 1.00 13.51 116 THR L O 1
ATOM 1662 N N . LEU A 1 116 ? -22.116 -29.892 1.339 1.00 11.93 117 LEU L N 1
ATOM 1663 C CA . LEU A 1 116 ? -21.295 -30.447 2.406 1.00 11.91 117 LEU L CA 1
ATOM 1664 C C . LEU A 1 116 ? -20.258 -31.387 1.819 1.00 12.22 117 LEU L C 1
ATOM 1665 O O . LEU A 1 116 ? -20.600 -32.379 1.185 1.00 14.20 117 LEU L O 1
ATOM 1681 N N . PHE A 1 117 ? -18.988 -31.059 2.003 1.00 11.79 118 PHE L N 1
ATOM 1682 C CA . PHE A 1 117 ? -17.900 -31.897 1.527 1.00 12.33 118 PHE L CA 1
ATOM 1683 C C . PHE A 1 117 ? -17.362 -32.754 2.668 1.00 12.70 118 PHE L C 1
ATOM 1684 O O . PHE A 1 117 ? -17.044 -32.242 3.737 1.00 13.32 118 PHE L O 1
ATOM 1701 N N . PRO A 1 118 ? -17.218 -34.064 2.424 1.00 13.65 119 PRO L N 1
ATOM 1702 C CA . PRO A 1 118 ? -16.509 -34.901 3.386 1.00 15.15 119 PRO L CA 1
ATOM 1703 C C . PRO A 1 118 ? -15.007 -34.623 3.339 1.00 15.36 119 PRO L C 1
ATOM 1704 O O . PRO A 1 118 ? -14.518 -33.942 2.441 1.00 15.83 119 PRO L O 1
ATOM 1715 N N . PRO A 1 119 ? -14.262 -35.169 4.294 1.00 17.95 120 PRO L N 1
ATOM 1716 C CA . PRO A 1 119 ? -12.798 -35.066 4.210 1.00 18.32 120 PRO L CA 1
ATOM 1717 C C . PRO A 1 119 ? -12.255 -35.625 2.890 1.00 19.17 120 PRO L C 1
ATOM 1718 O O . PRO A 1 119 ? -12.720 -36.668 2.426 1.00 22.07 120 PRO L O 1
ATOM 1729 N N . SER A 1 120 ? -11.294 -34.935 2.287 1.00 19.20 121 SER L N 1
ATOM 1730 C CA . SER A 1 120 ? -10.678 -35.417 1.048 1.00 21.44 121 SER L CA 1
ATOM 1731 C C . SER A 1 120 ? -9.758 -36.589 1.315 1.00 22.56 121 SER L C 1
ATOM 1732 O O . SER A 1 120 ? -9.248 -36.767 2.424 1.00 21.38 121 SER L O 1
ATOM 1740 N N . SER A 1 121 ? -9.525 -37.384 0.279 1.00 23.82 122 SER L N 1
ATOM 1741 C CA . SER A 1 121 ? -8.601 -38.492 0.396 1.00 24.59 122 SER L CA 1
ATOM 1742 C C . SER A 1 121 ? -7.212 -37.981 0.761 1.00 21.84 122 SER L C 1
ATOM 1743 O O . SER A 1 121 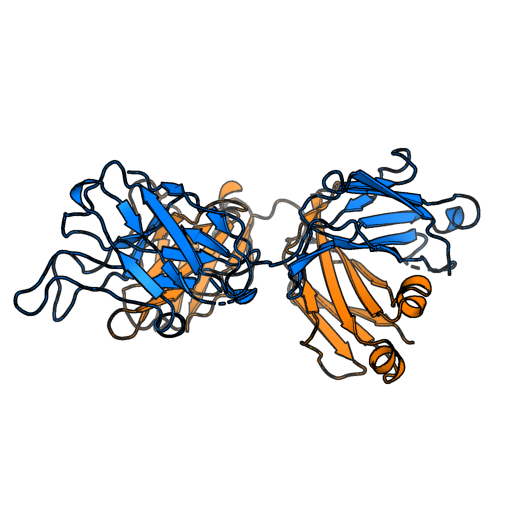? -6.541 -38.581 1.591 1.00 24.62 122 SER L O 1
ATOM 1751 N N . GLU A 1 122 ? -6.779 -36.881 0.146 1.00 21.62 123 GLU L N 1
ATOM 1752 C CA . GLU A 1 122 ? -5.457 -36.335 0.435 1.00 20.26 123 GLU L CA 1
ATOM 1753 C C . GLU A 1 122 ? -5.343 -35.926 1.894 1.00 20.77 123 GLU L C 1
ATOM 1754 O O . GLU A 1 122 ? -4.312 -36.175 2.514 1.00 21.42 123 GLU L O 1
ATOM 1766 N N . GLU A 1 123 ? -6.376 -35.282 2.442 1.00 20.45 124 GLU L N 1
ATOM 1767 C CA . GLU A 1 123 ? -6.336 -34.870 3.846 1.00 19.91 124 GLU L CA 1
ATOM 1768 C C . GLU A 1 123 ? -6.320 -36.077 4.777 1.00 19.96 124 GLU L C 1
ATOM 1769 O O . GLU A 1 123 ? -5.567 -36.114 5.756 1.00 20.97 124 GLU L O 1
ATOM 1781 N N . LEU A 1 124 ? -7.151 -37.068 4.475 1.00 19.66 125 LEU L N 1
ATOM 1782 C CA . LEU A 1 124 ? -7.157 -38.302 5.252 1.00 20.59 125 LEU L CA 1
ATOM 1783 C C . LEU A 1 124 ? -5.793 -38.999 5.220 1.00 19.03 125 LEU L C 1
ATOM 1784 O O . LEU A 1 124 ? -5.356 -39.537 6.218 1.00 22.41 125 LEU L O 1
ATOM 1800 N N . GLN A 1 125 ? -5.125 -38.967 4.073 1.00 19.35 126 GLN L N 1
ATOM 1801 C CA . GLN A 1 125 ? -3.809 -39.584 3.944 1.00 19.95 126 GLN L CA 1
ATOM 1802 C C . GLN A 1 125 ? -2.771 -38.816 4.763 1.00 19.77 126 GLN L C 1
ATOM 1803 O O . GLN A 1 125 ? -1.773 -39.380 5.179 1.00 23.30 126 GLN L O 1
ATOM 1817 N N . ALA A 1 126 ? -3.056 -37.545 5.036 1.00 21.55 127 ALA L N 1
ATOM 1818 C CA . ALA A 1 126 ? -2.236 -36.719 5.919 1.00 24.89 127 ALA L CA 1
ATOM 1819 C C . ALA A 1 126 ? -2.671 -36.826 7.395 1.00 25.14 127 ALA L C 1
ATOM 1820 O O . ALA A 1 126 ? -2.238 -36.043 8.247 1.00 28.90 127 ALA L O 1
ATOM 1827 N N . ASN A 1 127 ? -3.527 -37.800 7.690 1.00 25.42 128 ASN L N 1
ATOM 1828 C CA . ASN A 1 127 ? -3.984 -38.075 9.056 1.00 23.68 128 ASN L CA 1
ATOM 1829 C C . ASN A 1 127 ? -4.822 -36.958 9.691 1.00 25.35 128 ASN L C 1
ATOM 1830 O O . ASN A 1 127 ? -4.778 -36.754 10.915 1.00 25.25 128 ASN L O 1
ATOM 1841 N N . LYS A 1 128 ? -5.586 -36.255 8.865 1.00 21.65 129 LYS L N 1
ATOM 1842 C CA . LYS A 1 128 ? -6.481 -35.209 9.347 1.00 23.07 129 LYS L CA 1
ATOM 1843 C C . LYS A 1 128 ? -7.850 -35.365 8.693 1.00 20.21 129 LYS L C 1
ATOM 1844 O O . LYS A 1 128 ? -7.996 -36.121 7.725 1.00 20.52 129 LYS L O 1
ATOM 1863 N N . ALA A 1 129 ? -8.839 -34.628 9.198 1.00 21.63 130 ALA L N 1
ATOM 1864 C CA . ALA A 1 129 ? -10.195 -34.672 8.646 1.00 22.41 130 ALA L CA 1
ATOM 1865 C C . ALA A 1 129 ? -10.981 -33.389 8.923 1.00 23.23 130 ALA L C 1
ATOM 1866 O O . ALA A 1 129 ? -11.123 -32.960 10.063 1.00 24.47 130 ALA L O 1
ATOM 1873 N N . THR A 1 130 ? -11.491 -32.776 7.868 1.00 16.90 131 THR L N 1
ATOM 1874 C CA . THR A 1 130 ? -12.312 -31.584 8.007 1.00 16.72 131 THR L CA 1
ATOM 1875 C C . THR A 1 130 ? -13.552 -31.752 7.150 1.00 15.03 131 THR L C 1
ATOM 1876 O O . THR A 1 130 ? -13.453 -32.023 5.960 1.00 16.72 131 THR L O 1
ATOM 1887 N N . LEU A 1 131 ? -14.725 -31.597 7.752 1.00 14.14 132 LEU L N 1
ATOM 1888 C CA . LEU A 1 131 ? -15.955 -31.489 6.977 1.00 13.71 132 LEU L CA 1
ATOM 1889 C C . LEU A 1 131 ? -16.164 -30.019 6.665 1.00 12.96 132 LEU L C 1
ATOM 1890 O O . LEU A 1 131 ? -15.979 -29.168 7.526 1.00 14.07 132 LEU L O 1
ATOM 1906 N N . VAL A 1 132 ? -16.525 -29.728 5.426 1.00 12.73 133 VAL L N 1
ATOM 1907 C CA . VAL A 1 132 ? -16.638 -28.357 4.962 1.00 11.73 133 VAL L CA 1
ATOM 1908 C C . VAL A 1 132 ? -18.055 -28.116 4.453 1.00 10.92 133 VAL L C 1
ATOM 1909 O O . VAL A 1 132 ? -18.482 -28.713 3.467 1.00 11.76 133 VAL L O 1
ATOM 1922 N N . CYS A 1 133 ? -18.768 -27.237 5.149 1.00 11.07 134 CYS L N 1
ATOM 1923 C CA . CYS A 1 133 ? -20.136 -26.913 4.822 1.00 11.23 134 CYS L CA 1
ATOM 1924 C C . CYS A 1 133 ? -20.167 -25.522 4.211 1.00 10.51 134 CYS L C 1
ATOM 1925 O O . CYS A 1 133 ? -19.879 -24.545 4.889 1.00 11.61 134 CYS L O 1
ATOM 1932 N N . LEU A 1 134 ? -20.470 -25.446 2.921 1.00 10.84 135 LEU L N 1
ATOM 1933 C CA . LEU A 1 134 ? -20.482 -24.186 2.208 1.00 10.98 135 LEU L CA 1
ATOM 1934 C C . LEU A 1 134 ? -21.917 -23.792 1.890 1.00 11.14 135 LEU L C 1
ATOM 1935 O O . LEU A 1 134 ? -22.697 -24.574 1.359 1.00 13.66 135 LEU L O 1
ATOM 1951 N N . ILE A 1 135 ? -22.240 -22.564 2.255 1.00 11.04 136 ILE L N 1
ATOM 1952 C CA . ILE A 1 135 ? -23.597 -22.067 2.261 1.00 11.50 136 ILE L CA 1
ATOM 1953 C C . ILE A 1 135 ? -23.628 -20.878 1.308 1.00 11.39 136 ILE L C 1
ATOM 1954 O O . ILE A 1 135 ? -22.762 -20.014 1.380 1.00 13.16 136 ILE L O 1
ATOM 1970 N N . SER A 1 136 ? -24.593 -20.844 0.392 1.00 11.25 137 SER L N 1
ATOM 1971 C CA . SER A 1 136 ? -24.577 -19.836 -0.652 1.00 12.53 137 SER L CA 1
ATOM 1972 C C . SER A 1 136 ? -25.951 -19.280 -0.986 1.00 10.97 137 SER L C 1
ATOM 1973 O O . SER A 1 136 ? -26.977 -19.878 -0.687 1.00 11.98 137 SER L O 1
ATOM 1981 N N . ASP A 1 137 ? -25.936 -18.127 -1.651 1.00 11.38 138 ASP L N 1
ATOM 1982 C CA . ASP A 1 137 ? -27.107 -17.558 -2.294 1.00 12.27 138 ASP L CA 1
ATOM 1983 C C . ASP A 1 137 ? -28.245 -17.210 -1.332 1.00 11.43 138 ASP L C 1
ATOM 1984 O O . ASP A 1 137 ? -29.414 -17.326 -1.697 1.00 14.32 138 ASP L O 1
ATOM 1993 N N . PHE A 1 138 ? -27.923 -16.713 -0.139 1.00 10.99 139 PHE L N 1
ATOM 1994 C CA . PHE A 1 138 ? -28.972 -16.352 0.815 1.00 11.10 139 PHE L CA 1
ATOM 1995 C C . PHE A 1 138 ? -29.029 -14.849 1.096 1.00 10.66 139 PHE L C 1
ATOM 1996 O O . PHE A 1 138 ? -28.049 -14.121 0.919 1.00 11.20 139 PHE L O 1
ATOM 2013 N N . TYR A 1 139 ? -30.202 -14.402 1.539 1.00 10.04 140 TYR L N 1
ATOM 2014 C CA . TYR A 1 139 ? -30.424 -13.016 1.922 1.00 9.47 140 TYR L CA 1
ATOM 2015 C C . TYR A 1 139 ? -31.658 -12.985 2.808 1.00 9.82 140 TYR L C 1
ATOM 2016 O O . TYR A 1 139 ? -32.645 -13.612 2.461 1.00 10.62 140 TYR L O 1
ATOM 2034 N N . PRO A 1 140 ? -31.620 -12.266 3.951 1.00 10.29 141 PRO L N 1
ATOM 2035 C CA . PRO A 1 140 ? -30.523 -11.491 4.528 1.00 10.12 141 PRO L CA 1
ATOM 2036 C C . PRO A 1 140 ? -29.309 -12.342 4.877 1.00 10.47 141 PRO L C 1
ATOM 2037 O O . PRO A 1 140 ? -29.405 -13.562 4.997 1.00 10.64 141 PRO L O 1
ATOM 2048 N N . GLY A 1 141 ? -28.185 -11.669 5.099 1.00 11.30 142 GLY L N 1
ATOM 2049 C CA . GLY A 1 141 ? -26.931 -12.320 5.427 1.00 12.09 142 GLY L CA 1
ATOM 2050 C C . GLY A 1 141 ? -26.793 -12.665 6.897 1.00 12.70 142 GLY L C 1
ATOM 2051 O O . GLY A 1 141 ? -25.952 -12.112 7.598 1.00 15.54 142 GLY L O 1
ATOM 2055 N N . ALA A 1 142 ? -27.610 -13.606 7.354 1.00 11.75 143 ALA L N 1
ATOM 2056 C CA . ALA A 1 142 ? -27.608 -14.056 8.742 1.00 11.38 143 ALA L CA 1
ATOM 2057 C C . ALA A 1 142 ? -28.049 -15.501 8.762 1.00 11.85 143 ALA L C 1
ATOM 2058 O O . ALA A 1 142 ? -29.127 -15.813 8.257 1.00 12.43 143 ALA L O 1
ATOM 2065 N N . VAL A 1 143 ? -27.210 -16.380 9.310 1.00 11.60 144 VAL L N 1
ATOM 2066 C CA . VAL A 1 143 ? -27.541 -17.795 9.428 1.00 11.22 144 VAL L CA 1
ATOM 2067 C C . VAL A 1 143 ? -27.018 -18.339 10.739 1.00 12.43 144 VAL L C 1
ATOM 2068 O O . VAL A 1 143 ? -26.124 -17.753 11.339 1.00 14.06 144 VAL L O 1
ATOM 2081 N N . THR A 1 144 ? -27.580 -19.465 11.168 1.00 12.09 145 THR L N 1
ATOM 2082 C CA . THR A 1 144 ? -26.969 -20.242 12.221 1.00 14.67 145 THR L CA 1
ATOM 2083 C C . THR A 1 144 ? -26.683 -21.644 11.696 1.00 13.07 145 THR L C 1
ATOM 2084 O O . THR A 1 144 ? -27.430 -22.178 10.899 1.00 14.54 145 THR L O 1
ATOM 2095 N N . VAL A 1 145 ? -25.576 -22.220 12.137 1.00 14.19 146 VAL L N 1
ATOM 2096 C CA . VAL A 1 145 ? -25.151 -23.521 11.659 1.00 14.02 146 VAL L CA 1
ATOM 2097 C C . VAL A 1 145 ? -25.045 -24.478 12.836 1.00 15.53 146 VAL L C 1
ATOM 2098 O O . VAL A 1 145 ? -24.492 -24.128 13.881 1.00 19.16 146 VAL L O 1
ATOM 2111 N N . ALA A 1 146 ? -25.607 -25.670 12.668 1.00 14.69 147 ALA L N 1
ATOM 2112 C CA . ALA A 1 146 ? -25.516 -26.718 13.671 1.00 16.67 147 ALA L CA 1
ATOM 2113 C C . ALA A 1 146 ? -25.018 -27.992 13.012 1.00 15.68 147 ALA L C 1
ATOM 2114 O O . ALA A 1 146 ? -25.414 -28.328 11.906 1.00 18.37 147 ALA L O 1
ATOM 2121 N N . TRP A 1 147 ? -24.147 -28.702 13.701 1.00 15.13 148 TRP L N 1
ATOM 2122 C CA . TRP A 1 147 ? -23.601 -29.948 13.202 1.00 14.70 148 TRP L CA 1
ATOM 2123 C C . TRP A 1 147 ? -24.098 -31.127 14.026 1.00 15.53 148 TRP L C 1
ATOM 2124 O O . TRP A 1 147 ? -24.314 -31.004 15.233 1.00 18.25 148 TRP L O 1
ATOM 2145 N N . LYS A 1 148 ? -24.226 -32.277 13.376 1.00 16.49 149 LYS L N 1
ATOM 2146 C CA . LYS A 1 148 ? -24.598 -33.508 14.054 1.00 18.52 149 LYS L CA 1
ATOM 2147 C C . LYS A 1 148 ? -23.695 -34.648 13.621 1.00 18.48 149 LYS L C 1
ATOM 2148 O O . LYS A 1 148 ? -23.298 -34.729 12.452 1.00 18.46 149 LYS L O 1
ATOM 2167 N N . ALA A 1 149 ? -23.364 -35.512 14.581 1.00 20.01 150 ALA L N 1
ATOM 2168 C CA . ALA A 1 149 ? -22.770 -36.808 14.302 1.00 22.65 150 ALA L CA 1
ATOM 2169 C C . ALA A 1 149 ? -23.900 -37.803 14.507 1.00 24.27 150 ALA L C 1
ATOM 2170 O O . ALA A 1 149 ? -24.476 -37.875 15.591 1.00 26.59 150 ALA L O 1
ATOM 2177 N N . ASP A 1 150 ? -24.232 -38.553 13.463 1.00 24.54 151 ASP L N 1
ATOM 2178 C CA . ASP A 1 150 ? -25.472 -39.311 13.450 1.00 27.12 151 ASP L CA 1
ATOM 2179 C C . ASP A 1 150 ? -26.605 -38.340 13.794 1.00 27.33 151 ASP L C 1
ATOM 2180 O O . ASP A 1 150 ? -26.825 -37.378 13.061 1.00 26.88 151 ASP L O 1
ATOM 2189 N N . SER A 1 151 ? -27.304 -38.557 14.902 1.00 30.35 152 SER L N 1
ATOM 2190 C CA . SER A 1 151 ? -28.413 -37.681 15.263 1.00 30.67 152 SER L CA 1
ATOM 2191 C C . SER A 1 151 ? -28.098 -36.755 16.438 1.00 31.34 152 SER L C 1
ATOM 2192 O O . SER A 1 151 ? -28.970 -36.014 16.894 1.00 34.04 152 SER L O 1
ATOM 2200 N N . SER A 1 152 ? -26.858 -36.782 16.920 1.00 28.68 153 SER L N 1
ATOM 2201 C CA . SER A 1 152 ? -26.504 -36.029 18.121 1.00 29.09 153 SER L CA 1
ATOM 2202 C C . SER A 1 152 ? -25.714 -34.761 17.793 1.00 26.56 153 SER L C 1
ATOM 2203 O O . SER A 1 152 ? -24.822 -34.775 16.944 1.00 25.76 153 SER L O 1
ATOM 2211 N N . PRO A 1 153 ? -26.052 -33.653 18.461 1.00 26.65 154 PRO L N 1
ATOM 2212 C CA . PRO A 1 153 ? -25.341 -32.395 18.226 1.00 26.25 154 PRO L CA 1
ATOM 2213 C C . PRO A 1 153 ? -23.849 -32.482 18.547 1.00 26.14 154 PRO L C 1
ATOM 2214 O O . PRO A 1 153 ? -23.437 -33.147 19.498 1.00 28.91 154 PRO L O 1
ATOM 2225 N N . VAL A 1 154 ? -23.048 -31.811 17.728 1.00 26.43 155 VAL L N 1
ATOM 2226 C CA . VAL A 1 154 ? -21.613 -31.712 17.946 1.00 26.13 155 VAL L CA 1
ATOM 2227 C C . VAL A 1 154 ? -21.223 -30.239 17.938 1.00 27.12 155 VAL L C 1
ATOM 2228 O O . VAL A 1 154 ? -21.510 -29.525 16.989 1.00 26.78 155 VAL L O 1
ATOM 2241 N N . LYS A 1 155 ? -20.553 -29.801 18.995 1.00 27.83 156 LYS L N 1
ATOM 2242 C CA . LYS A 1 155 ? -20.197 -28.401 19.187 1.00 28.93 156 LYS L CA 1
ATOM 2243 C C . LYS A 1 155 ? -18.680 -28.200 19.126 1.00 28.87 156 LYS L C 1
ATOM 2244 O O . LYS A 1 155 ? -18.196 -27.130 18.754 1.00 29.76 156 LYS L O 1
ATOM 2263 N N . ALA A 1 156 ? -17.933 -29.240 19.477 1.00 27.98 157 ALA L N 1
ATOM 2264 C CA . ALA A 1 156 ? -16.485 -29.138 19.540 1.00 26.08 157 ALA L CA 1
ATOM 2265 C C . ALA A 1 156 ? -15.918 -29.201 18.133 1.00 24.30 157 ALA L C 1
ATOM 2266 O O . ALA A 1 156 ? -16.432 -29.931 17.282 1.00 25.02 157 ALA L O 1
ATOM 2273 N N . GLY A 1 157 ? -14.871 -28.422 17.882 1.00 24.15 158 GLY L N 1
ATOM 2274 C CA . GLY A 1 157 ? -14.181 -28.466 16.607 1.00 23.84 158 GLY L CA 1
ATOM 2275 C C . GLY A 1 157 ? -14.891 -27.734 15.479 1.00 19.91 158 GLY L C 1
ATOM 2276 O O . GLY A 1 157 ? -14.598 -27.985 14.319 1.00 21.18 158 GLY L O 1
ATOM 2280 N N . VAL A 1 158 ? -15.786 -26.809 15.815 1.00 19.25 159 VAL L N 1
ATOM 2281 C CA . VAL A 1 158 ? -16.541 -26.062 14.811 1.00 18.89 159 VAL L CA 1
ATOM 2282 C C . VAL A 1 158 ? -16.031 -24.629 14.666 1.00 19.21 159 VAL L C 1
ATOM 2283 O O . VAL A 1 158 ? -15.862 -23.916 15.666 1.00 21.76 159 VAL L O 1
ATOM 2296 N N . GLU A 1 159 ? -15.799 -24.216 13.421 1.00 17.31 160 GLU L N 1
ATOM 2297 C CA . GLU A 1 159 ? -15.485 -22.828 13.092 1.00 17.62 160 GLU L CA 1
ATOM 2298 C C . GLU A 1 159 ? -16.419 -22.386 11.977 1.00 16.10 160 GLU L C 1
ATOM 2299 O O . GLU A 1 159 ? -16.577 -23.094 11.001 1.00 17.42 160 GLU L O 1
ATOM 2311 N N . THR A 1 160 ? -17.017 -21.210 12.116 1.00 16.18 161 THR L N 1
ATOM 2312 C CA . THR A 1 160 ? -17.984 -20.704 11.148 1.00 15.91 161 THR L CA 1
ATOM 2313 C C . THR A 1 160 ? -17.679 -19.246 10.824 1.00 15.31 161 THR L C 1
ATOM 2314 O O . THR A 1 160 ? -17.442 -18.445 11.724 1.00 18.71 161 THR L O 1
ATOM 2325 N N . THR A 1 161 ? -17.680 -18.897 9.544 1.00 13.77 162 THR L N 1
ATOM 2326 C CA . THR A 1 161 ? -17.424 -17.525 9.142 1.00 14.01 162 THR L CA 1
ATOM 2327 C C . THR A 1 161 ? -18.681 -16.654 9.184 1.00 14.18 162 THR L C 1
ATOM 2328 O O . THR A 1 161 ? -19.801 -17.135 9.058 1.00 15.02 162 THR L O 1
ATOM 2339 N N . THR A 1 162 ? -18.470 -15.360 9.384 1.00 14.53 163 THR L N 1
ATOM 2340 C CA . THR A 1 162 ? -19.512 -14.358 9.248 1.00 14.69 163 THR L CA 1
ATOM 2341 C C . THR A 1 162 ? -19.900 -14.262 7.784 1.00 13.18 163 THR L C 1
ATOM 2342 O O . THR A 1 162 ? -19.025 -14.264 6.921 1.00 14.20 163 THR L O 1
ATOM 2353 N N . PRO A 1 163 ? -21.209 -14.196 7.484 1.00 13.25 164 PRO L N 1
ATOM 2354 C CA . PRO A 1 163 ? -21.593 -14.153 6.073 1.00 13.41 164 PRO L CA 1
ATOM 2355 C C . PRO A 1 163 ? -20.884 -13.064 5.272 1.00 14.90 164 PRO L C 1
ATOM 2356 O O . PRO A 1 163 ? -20.721 -11.935 5.740 1.00 17.56 164 PRO L O 1
ATOM 2367 N N . SER A 1 164 ? -20.482 -13.457 4.064 1.00 14.06 165 SER L N 1
ATOM 2368 C CA . SER A 1 164 ? -19.675 -12.669 3.154 1.00 17.48 165 SER L CA 1
ATOM 2369 C C . SER A 1 164 ? -20.462 -12.450 1.866 1.00 15.26 165 SER L C 1
ATOM 2370 O O . SER A 1 164 ? -21.111 -13.354 1.380 1.00 14.53 165 SER L O 1
ATOM 2378 N N . LYS A 1 165 ? -20.412 -11.247 1.311 1.00 15.28 166 LYS L N 1
ATOM 2379 C CA . LYS A 1 165 ? -21.158 -10.952 0.099 1.00 14.94 166 LYS L CA 1
ATOM 2380 C C . LYS A 1 165 ? -20.534 -11.615 -1.130 1.0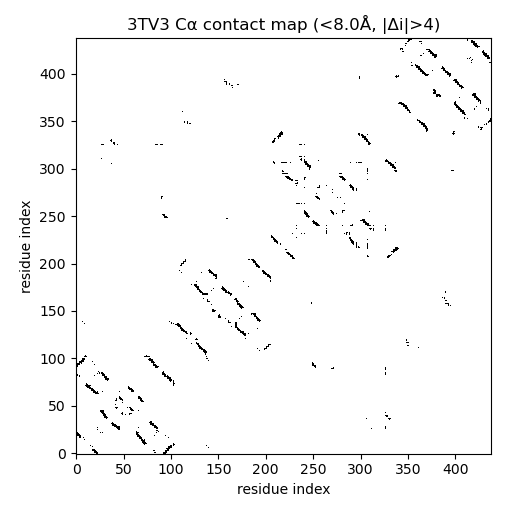0 15.69 166 LYS L C 1
ATOM 2381 O O . LYS A 1 165 ? -19.336 -11.510 -1.352 1.00 17.61 166 LYS L O 1
ATOM 2400 N N . GLN A 1 166 ? -21.369 -12.275 -1.928 1.00 14.67 167 GLN L N 1
ATOM 2401 C CA . GLN A 1 166 ? -20.961 -12.887 -3.181 1.00 15.36 167 GLN L CA 1
ATOM 2402 C C . GLN A 1 166 ? -20.968 -11.854 -4.307 1.00 16.77 167 GLN L C 1
ATOM 2403 O O . GLN A 1 166 ? -21.536 -10.772 -4.177 1.00 17.95 167 GLN L O 1
ATOM 2417 N N . SER A 1 167 ? -20.359 -12.213 -5.426 1.00 18.24 168 SER L N 1
ATOM 2418 C CA . SER A 1 167 ? -20.365 -11.377 -6.620 1.00 20.30 168 SER L CA 1
ATOM 2419 C C . SER A 1 167 ? -21.777 -11.043 -7.098 1.00 20.59 168 SER L C 1
ATOM 2420 O O . SER A 1 167 ? -21.992 -9.978 -7.683 1.00 23.25 168 SER L O 1
ATOM 2428 N N . ASN A 1 168 ? -22.733 -11.940 -6.865 1.00 19.19 170 ASN L N 1
ATOM 2429 C CA . ASN A 1 168 ? -24.119 -11.681 -7.257 1.00 19.65 170 ASN L CA 1
ATOM 2430 C C . ASN A 1 168 ? -24.925 -10.943 -6.179 1.00 18.84 170 ASN L C 1
ATOM 2431 O O . ASN A 1 168 ? -26.134 -10.801 -6.303 1.00 19.64 170 ASN L O 1
ATOM 2442 N N . ASN A 1 169 ? -24.236 -10.492 -5.131 1.00 17.76 171 ASN L N 1
ATOM 2443 C CA . ASN A 1 169 ? -24.798 -9.672 -4.042 1.00 16.11 171 ASN L CA 1
ATOM 2444 C C . ASN A 1 169 ? -25.753 -10.375 -3.085 1.00 14.00 171 ASN L C 1
ATOM 2445 O O . ASN A 1 169 ? -26.297 -9.745 -2.191 1.00 14.85 171 ASN L O 1
ATOM 2456 N N . LYS A 1 170 ? -25.918 -11.681 -3.236 1.00 14.51 172 LYS L N 1
ATOM 2457 C CA . LYS A 1 170 ? -26.413 -12.499 -2.141 1.00 12.58 172 LYS L CA 1
ATOM 2458 C C . LYS A 1 170 ? -25.227 -12.861 -1.241 1.00 12.32 172 LYS L C 1
ATOM 2459 O O . LYS A 1 170 ? -24.099 -12.468 -1.522 1.00 14.88 172 LYS L O 1
ATOM 2478 N N . TYR A 1 171 ? -25.485 -13.587 -0.162 1.00 11.20 173 TYR L N 1
ATOM 2479 C CA . TYR A 1 171 ? -24.454 -13.910 0.818 1.00 10.95 173 TYR L CA 1
ATOM 2480 C C . TYR A 1 171 ? -24.069 -15.374 0.789 1.00 11.16 173 TYR L C 1
ATOM 2481 O O . TYR A 1 171 ? -24.858 -16.228 0.383 1.00 11.82 173 TYR L O 1
ATOM 2499 N N . ALA A 1 172 ? -22.851 -15.626 1.260 1.00 11.58 174 ALA L N 1
ATOM 2500 C CA . ALA A 1 172 ? -22.318 -16.963 1.479 1.00 10.87 174 ALA L CA 1
ATOM 2501 C C . ALA A 1 172 ? -21.772 -17.051 2.902 1.00 11.99 174 ALA L C 1
ATOM 2502 O O . ALA A 1 172 ? -21.479 -16.033 3.520 1.00 15.03 174 ALA L O 1
ATOM 2509 N N . ALA A 1 173 ? -21.623 -18.268 3.411 1.00 10.91 175 ALA L N 1
ATOM 2510 C CA . ALA A 1 173 ? -20.917 -18.500 4.660 1.00 11.64 175 ALA L CA 1
ATOM 2511 C C . ALA A 1 173 ? -20.303 -19.887 4.605 1.00 11.08 175 ALA L C 1
ATOM 2512 O O . ALA A 1 173 ? -20.660 -20.705 3.759 1.00 11.30 175 ALA L O 1
ATOM 2519 N N . SER A 1 174 ? -19.371 -20.147 5.503 1.00 11.74 176 SER L N 1
ATOM 2520 C CA . SER A 1 174 ? -18.715 -21.444 5.566 1.00 11.67 176 SER L CA 1
ATOM 2521 C C . SER A 1 174 ? -18.644 -21.905 7.003 1.00 11.39 176 SER L C 1
ATOM 2522 O O . SER A 1 174 ? -18.559 -21.101 7.917 1.00 13.71 176 SER L O 1
ATOM 2530 N N . SER A 1 175 ? -18.688 -23.217 7.191 1.00 11.38 177 SER L N 1
ATOM 2531 C CA . SER A 1 175 ? -18.488 -23.799 8.502 1.00 11.78 177 SER L CA 1
ATOM 2532 C C . SER A 1 175 ? -17.654 -25.054 8.358 1.00 12.23 177 SER L C 1
ATOM 2533 O O . SER A 1 175 ? -17.791 -25.796 7.389 1.00 13.03 177 SER L O 1
ATOM 2541 N N . TYR A 1 176 ? -16.770 -25.263 9.322 1.00 13.11 178 TYR L N 1
ATOM 2542 C CA . TYR A 1 176 ? -15.863 -26.385 9.316 1.00 13.46 178 TYR L CA 1
ATOM 2543 C C . TYR A 1 176 ? -16.024 -27.195 10.579 1.00 15.49 178 TYR L C 1
ATOM 2544 O O . TYR A 1 176 ? -16.058 -26.635 11.674 1.00 18.82 178 TYR L O 1
ATOM 2562 N N . LEU A 1 177 ? -16.062 -28.515 10.429 1.00 14.94 179 LEU L N 1
ATOM 2563 C CA . LEU A 1 177 ? -16.029 -29.415 11.572 1.00 16.46 179 LEU L CA 1
ATOM 2564 C C . LEU A 1 177 ? -14.741 -30.218 11.496 1.00 17.41 179 LEU L C 1
ATOM 2565 O O . LEU A 1 177 ? -14.520 -30.962 10.543 1.00 17.09 179 LEU L O 1
ATOM 2581 N N . SER A 1 178 ? -13.896 -30.052 12.508 1.00 19.11 180 SER L N 1
ATOM 2582 C CA . SER A 1 178 ? -12.622 -30.748 12.579 1.00 21.51 180 SER L CA 1
ATOM 2583 C C . SER A 1 178 ? -12.795 -32.033 13.375 1.00 23.36 180 SER L C 1
ATOM 2584 O O . SER A 1 178 ? -13.339 -32.024 14.479 1.00 25.30 180 SER L O 1
ATOM 2592 N N . LEU A 1 179 ? -12.342 -33.137 12.790 1.00 22.54 181 LEU L N 1
ATOM 2593 C CA . LEU A 1 179 ? -12.455 -34.455 13.393 1.00 24.86 181 LEU L CA 1
ATOM 2594 C C . LEU A 1 179 ? -11.130 -35.176 13.250 1.00 23.05 181 LEU L C 1
ATOM 2595 O O . LEU A 1 179 ? -10.299 -34.806 12.427 1.00 25.80 181 LEU L O 1
ATOM 2611 N N . THR A 1 180 ? -10.945 -36.224 14.035 1.00 25.97 182 THR L N 1
ATOM 2612 C CA . THR A 1 180 ? -9.895 -37.180 13.741 1.00 26.56 182 THR L CA 1
ATOM 2613 C C . THR A 1 180 ? -10.436 -38.139 12.686 1.00 25.52 182 THR L C 1
ATOM 2614 O O . THR A 1 180 ? -11.654 -38.314 12.564 1.00 25.47 182 THR L O 1
ATOM 2625 N N . PRO A 1 181 ? -9.540 -38.752 11.900 1.00 26.24 183 PRO L N 1
ATOM 2626 C CA . PRO A 1 181 ? -10.025 -39.762 10.955 1.00 26.86 183 PRO L CA 1
ATOM 2627 C C . PRO A 1 181 ? -10.818 -40.857 11.664 1.00 28.33 183 PRO L C 1
ATOM 2628 O O . PRO A 1 181 ? -11.792 -41.375 11.116 1.00 29.19 183 PRO L O 1
ATOM 2639 N N . GLU A 1 182 ? -10.409 -41.185 12.884 1.00 30.02 184 GLU L N 1
ATOM 2640 C CA . GLU A 1 182 ? -11.077 -42.214 13.669 1.00 32.56 184 GLU L CA 1
ATOM 2641 C C . GLU A 1 182 ? -12.536 -41.865 13.944 1.00 32.59 184 GLU L C 1
ATOM 2642 O O . GLU A 1 182 ? -13.428 -42.681 13.721 1.00 33.22 184 GLU L O 1
ATOM 2654 N N . GLN A 1 183 ? -12.795 -40.655 14.428 1.00 31.00 185 GLN L N 1
ATOM 2655 C CA . GLN A 1 183 ? -14.176 -40.300 14.736 1.00 30.99 185 GLN L CA 1
ATOM 2656 C C . GLN A 1 183 ? -15.024 -40.122 13.478 1.00 29.25 185 GLN L C 1
ATOM 2657 O O . GLN A 1 183 ? -16.211 -40.437 13.495 1.00 30.05 185 GLN L O 1
ATOM 2671 N N . TRP A 1 184 ? -14.420 -39.643 12.391 1.00 26.44 186 TRP L N 1
ATOM 2672 C CA . TRP A 1 184 ? -15.107 -39.595 11.101 1.00 26.25 186 TRP L CA 1
ATOM 2673 C C . TRP A 1 184 ? -15.634 -40.988 10.734 1.00 27.38 186 TRP L C 1
ATOM 2674 O O . TRP A 1 184 ? -16.786 -41.139 10.332 1.00 27.79 186 TRP L O 1
ATOM 2695 N N . LYS A 1 185 ? -14.805 -42.013 10.910 1.00 27.54 187 LYS L N 1
ATOM 2696 C CA . LYS A 1 185 ? -15.200 -43.367 10.529 1.00 28.37 187 LYS L CA 1
ATOM 2697 C C . LYS A 1 185 ? -16.115 -44.051 11.547 1.00 29.69 187 LYS L C 1
ATOM 2698 O O . LYS A 1 185 ? -16.735 -45.070 11.239 1.00 32.12 187 LYS L O 1
ATOM 2717 N N . SER A 1 186 ? -16.211 -43.495 12.750 1.00 29.51 188 SER L N 1
ATOM 2718 C CA . SER A 1 186 ? -16.925 -44.166 13.839 1.00 31.26 188 SER L CA 1
ATOM 2719 C C . SER A 1 186 ? -18.432 -43.883 13.841 1.00 30.82 188 SER L C 1
ATOM 2720 O O . SER A 1 186 ? -19.179 -44.483 14.619 1.00 33.30 188 SER L O 1
ATOM 2728 N N . HIS A 1 187 ? -18.877 -42.978 12.974 1.00 29.52 189 HIS L N 1
ATOM 2729 C CA . HIS A 1 187 ? -20.295 -42.664 12.856 1.00 28.68 189 HIS L CA 1
ATOM 2730 C C . HIS A 1 187 ? -20.824 -43.033 11.470 1.00 27.57 189 HIS L C 1
ATOM 2731 O O . HIS A 1 187 ? -20.066 -43.088 10.499 1.00 30.26 189 HIS L O 1
ATOM 2746 N N . ARG A 1 188 ? -22.126 -43.285 11.380 1.00 28.64 190 ARG L N 1
ATOM 2747 C CA . ARG A 1 188 ? -22.745 -43.628 10.101 1.00 27.98 190 ARG L CA 1
ATOM 2748 C C . ARG A 1 188 ? -22.922 -42.415 9.190 1.00 26.04 190 ARG L C 1
ATOM 2749 O O . ARG A 1 188 ? -22.932 -42.548 7.967 1.00 26.70 190 ARG L O 1
ATOM 2755 N N . SER A 1 189 ? -23.067 -41.236 9.788 1.00 24.67 191 SER L N 1
ATOM 2756 C CA . SER A 1 189 ? -23.194 -40.002 9.015 1.00 23.33 191 SER L CA 1
ATOM 2757 C C . SER A 1 189 ? -22.888 -38.788 9.869 1.00 20.89 191 SER L C 1
ATOM 2758 O O . SER A 1 189 ? -22.854 -38.864 11.098 1.00 21.71 191 SER L O 1
ATOM 2766 N N . TYR A 1 190 ? -22.653 -37.676 9.182 1.00 19.28 192 TYR L N 1
ATOM 2767 C CA . TYR A 1 190 ? -22.588 -36.346 9.777 1.00 17.38 192 TYR L CA 1
ATOM 2768 C C . TYR A 1 190 ? -23.477 -35.412 8.960 1.00 17.67 192 TYR L C 1
ATOM 2769 O O . TYR A 1 190 ? -23.653 -35.604 7.751 1.00 17.35 192 TYR L O 1
ATOM 2787 N N . SER A 1 191 ? -24.007 -34.387 9.615 1.00 15.80 193 SER L N 1
ATOM 2788 C CA . SER A 1 191 ? -24.883 -33.430 8.956 1.00 14.76 193 SER L CA 1
ATOM 2789 C C . SER A 1 191 ? -24.519 -32.015 9.344 1.00 13.77 193 SER L C 1
ATOM 2790 O O . SER A 1 191 ? -24.080 -31.751 10.465 1.00 14.48 193 SER 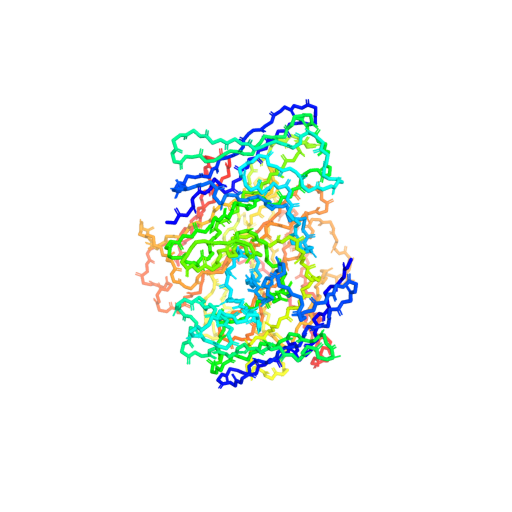L O 1
ATOM 2798 N N . CYS A 1 192 ? -24.725 -31.115 8.392 1.00 12.15 194 CYS L N 1
ATOM 2799 C CA . CYS A 1 192 ? -24.652 -29.690 8.612 1.00 12.12 194 CYS L CA 1
ATOM 2800 C C . CYS A 1 192 ? -26.035 -29.111 8.358 1.00 12.60 194 CYS L C 1
ATOM 2801 O O . CYS A 1 192 ? -26.597 -29.275 7.274 1.00 13.73 194 CYS L O 1
ATOM 2808 N N . GLN A 1 193 ? -26.575 -28.450 9.375 1.00 12.26 195 GLN L N 1
ATOM 2809 C CA . GLN A 1 193 ? -27.911 -27.858 9.312 1.00 12.34 195 GLN L CA 1
ATOM 2810 C C . GLN A 1 193 ? -27.793 -26.347 9.378 1.00 11.90 195 GLN L C 1
ATOM 2811 O O . GLN A 1 193 ? -27.210 -25.807 10.312 1.00 13.65 195 GLN L O 1
ATOM 2825 N N . VAL A 1 194 ? -28.348 -25.676 8.380 1.00 11.02 196 VAL L N 1
ATOM 2826 C CA . VAL A 1 194 ? -28.294 -24.232 8.294 1.00 10.84 196 VAL L CA 1
ATOM 2827 C C . VAL A 1 194 ? -29.690 -23.673 8.505 1.00 11.05 196 VAL L C 1
ATOM 2828 O O . VAL A 1 194 ? -30.625 -24.063 7.807 1.00 12.83 196 VAL L O 1
ATOM 2841 N N . THR A 1 195 ? -29.814 -22.762 9.463 1.00 10.69 197 THR L N 1
ATOM 2842 C CA . THR A 1 195 ? -31.080 -22.099 9.734 1.00 10.97 197 THR L CA 1
ATOM 2843 C C . THR A 1 195 ? -31.014 -20.679 9.214 1.00 10.46 197 THR L C 1
ATOM 2844 O O . THR A 1 195 ? -30.063 -19.952 9.473 1.00 11.56 197 THR L O 1
ATOM 2855 N N . HIS A 1 196 ? -32.023 -20.317 8.433 1.00 10.64 198 HIS L N 1
ATOM 2856 C CA . HIS A 1 196 ? -32.132 -19.007 7.820 1.00 10.86 198 HIS L CA 1
ATOM 2857 C C . HIS A 1 196 ? -33.585 -18.592 7.882 1.00 11.43 198 HIS L C 1
ATOM 2858 O O . HIS A 1 196 ? -34.459 -19.331 7.409 1.00 11.73 198 HIS L O 1
ATOM 2873 N N . GLU A 1 197 ? -33.851 -17.432 8.479 1.00 12.87 199 GLU L N 1
ATOM 2874 C CA . GLU A 1 197 ? -35.217 -16.934 8.579 1.00 15.36 199 GLU L CA 1
ATOM 2875 C C . GLU A 1 197 ? -36.149 -17.978 9.199 1.00 15.93 199 GLU L C 1
ATOM 2876 O O . GLU A 1 197 ? -37.307 -18.104 8.797 1.00 18.82 199 GLU L O 1
ATOM 2888 N N . GLY A 1 198 ? -35.644 -18.726 10.173 1.00 15.43 200 GLY L N 1
ATOM 2889 C CA . GLY A 1 198 ? -36.459 -19.667 10.923 1.00 17.53 200 GLY L CA 1
ATOM 2890 C C . GLY A 1 198 ? -36.714 -21.014 10.262 1.00 16.07 200 GLY L C 1
ATOM 2891 O O . GLY A 1 198 ? -37.414 -21.844 10.823 1.00 18.57 200 GLY L O 1
ATOM 2895 N N . SER A 1 199 ? -36.158 -21.235 9.079 1.00 14.61 203 SER L N 1
ATOM 2896 C CA . SER A 1 199 ? -36.311 -22.509 8.371 1.00 14.08 203 SER L CA 1
ATOM 2897 C C . SER A 1 199 ? -34.936 -23.072 8.060 1.00 12.83 203 SER L C 1
ATOM 2898 O O . SER A 1 199 ? -33.972 -22.331 8.010 1.00 13.34 203 SER L O 1
ATOM 2906 N N . THR A 1 200 ? -34.847 -24.382 7.876 1.00 13.07 204 THR L N 1
ATOM 2907 C CA . THR A 1 200 ? -33.550 -25.023 7.754 1.00 14.17 204 THR L CA 1
ATOM 2908 C C . THR A 1 200 ? -33.334 -25.729 6.438 1.00 16.84 204 THR L C 1
ATOM 2909 O O . THR A 1 200 ? -34.283 -26.154 5.775 1.00 22.56 204 THR L O 1
ATOM 2920 N N . VAL A 1 201 ? -32.064 -25.857 6.089 1.00 14.43 205 VAL L N 1
ATOM 2921 C CA . VAL A 1 201 ? -31.622 -26.717 5.002 1.00 14.47 205 VAL L CA 1
ATOM 2922 C C . VAL A 1 201 ? -30.483 -27.539 5.589 1.00 14.22 205 VAL L C 1
ATOM 2923 O O . VAL A 1 201 ? -29.539 -26.989 6.142 1.00 14.89 205 VAL L O 1
ATOM 2936 N N . GLU A 1 202 ? -30.576 -28.856 5.471 1.00 14.30 206 GLU L N 1
ATOM 2937 C CA . GLU A 1 202 ? -29.601 -29.749 6.070 1.00 13.75 206 GLU L CA 1
ATOM 2938 C C . GLU A 1 202 ? -29.084 -30.749 5.058 1.00 13.12 206 GLU L C 1
ATOM 2939 O O . GLU A 1 202 ? -29.861 -31.376 4.336 1.00 14.18 206 GLU L O 1
ATOM 2951 N N . LYS A 1 203 ? -27.763 -30.885 5.007 1.00 11.69 207 LYS L N 1
ATOM 2952 C CA . LYS A 1 203 ? -27.112 -31.856 4.143 1.00 12.20 207 LYS L CA 1
ATOM 2953 C C . LYS A 1 203 ? -26.392 -32.878 4.998 1.00 12.68 207 LYS L C 1
ATOM 2954 O O . LYS A 1 203 ? -25.869 -32.552 6.059 1.00 13.25 207 LYS L O 1
ATOM 2973 N N . THR A 1 204 ? -26.340 -34.108 4.504 1.00 14.01 208 THR L N 1
ATOM 2974 C CA . THR A 1 204 ? -25.738 -35.219 5.222 1.00 15.26 208 THR L CA 1
ATOM 2975 C C . THR A 1 204 ? -24.723 -35.913 4.323 1.00 15.76 208 THR L C 1
ATOM 2976 O O . THR A 1 204 ? -24.945 -36.033 3.113 1.00 17.71 208 THR L O 1
ATOM 2987 N N . VAL A 1 205 ? -23.610 -36.346 4.921 1.00 16.17 209 VAL L N 1
ATOM 2988 C CA . VAL A 1 205 ? -22.618 -37.174 4.251 1.00 18.11 209 VAL L CA 1
ATOM 2989 C C . VAL A 1 205 ? -22.306 -38.394 5.113 1.00 20.38 209 VAL L C 1
ATOM 2990 O O . VAL A 1 205 ? -22.457 -38.361 6.338 1.00 20.62 209 VAL L O 1
ATOM 3003 N N . ALA A 1 206 ? -21.870 -39.467 4.468 1.00 23.36 210 ALA L N 1
ATOM 3004 C CA . ALA A 1 206 ? -21.563 -40.705 5.170 1.00 25.23 210 ALA L CA 1
ATOM 3005 C C . ALA A 1 206 ? -20.167 -41.182 4.789 1.00 26.04 210 ALA L C 1
ATOM 3006 O O . ALA A 1 206 ? -19.795 -41.137 3.618 1.00 28.74 210 ALA L O 1
ATOM 3013 N N . PRO A 1 207 ? -19.384 -41.638 5.782 1.00 26.37 211 PRO L N 1
ATOM 3014 C CA . PRO A 1 207 ? -18.024 -42.119 5.528 1.00 28.69 211 PRO L CA 1
ATOM 3015 C C . PRO A 1 207 ? -17.999 -43.235 4.497 1.00 34.27 211 PRO L C 1
ATOM 3016 O O . PRO A 1 207 ? -18.965 -43.990 4.363 1.00 36.34 211 PRO L O 1
ATOM 3040 N N . PRO B 2 2 ? -13.648 14.991 20.739 1.00 18.38 2 PRO H N 1
ATOM 3041 C CA . PRO B 2 2 ? -12.546 14.226 21.335 1.00 16.58 2 PRO H CA 1
ATOM 3042 C C . PRO B 2 2 ? -12.305 12.931 20.585 1.00 16.89 2 PRO H C 1
ATOM 3043 O O . PRO B 2 2 ? -13.194 12.414 19.902 1.00 19.22 2 PRO H O 1
ATOM 3054 N N . GLN B 2 3 ? -11.091 12.422 20.712 1.00 15.77 3 GLN H N 1
ATOM 3055 C CA A GLN B 2 3 ? -10.685 11.202 20.037 0.48 17.39 3 GLN H CA 1
ATOM 3056 C CA B GLN B 2 3 ? -10.696 11.188 20.055 0.52 17.36 3 GLN H CA 1
ATOM 3057 C C . GLN B 2 3 ? -9.859 10.318 20.965 1.00 15.10 3 GLN H C 1
ATOM 3058 O O . GLN B 2 3 ? -9.135 10.819 21.828 1.00 15.79 3 GLN H O 1
ATOM 3085 N N . LEU B 2 4 ? -9.976 9.012 20.749 1.00 13.35 4 LEU H N 1
ATOM 3086 C CA . LEU B 2 4 ? -9.215 8.002 21.462 1.00 12.31 4 LEU H CA 1
ATOM 3087 C C . LEU B 2 4 ? -8.451 7.207 20.422 1.00 13.48 4 LEU H C 1
ATOM 3088 O O . LEU B 2 4 ? -9.042 6.745 19.443 1.00 15.87 4 LEU H O 1
ATOM 3104 N N . GLN B 2 5 ? -7.143 7.065 20.605 1.00 13.18 5 GLN H N 1
ATOM 3105 C CA . GLN B 2 5 ? -6.309 6.343 19.655 1.00 13.78 5 GLN H CA 1
ATOM 3106 C C . GLN B 2 5 ? -5.467 5.284 20.342 1.00 12.91 5 GLN H C 1
ATOM 3107 O O . GLN B 2 5 ? -4.595 5.606 21.143 1.00 13.38 5 GLN H O 1
ATOM 3121 N N . GLU B 2 6 ? -5.727 4.028 2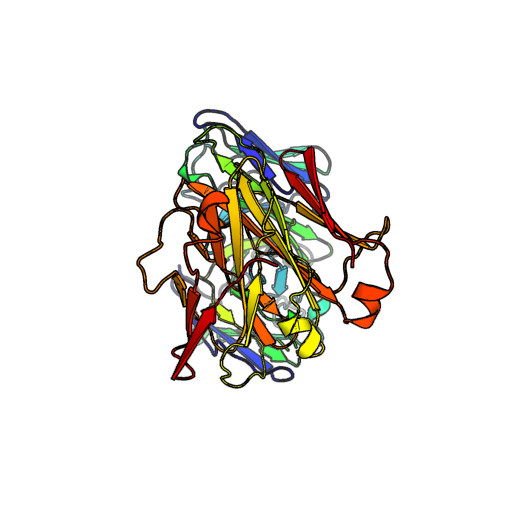0.003 1.00 12.98 6 GLU H N 1
ATOM 3122 C CA . GLU B 2 6 ? -4.984 2.898 20.532 1.00 12.76 6 GLU H CA 1
ATOM 3123 C C . GLU B 2 6 ? -3.663 2.710 19.809 1.00 13.68 6 GLU H C 1
ATOM 3124 O O . GLU B 2 6 ? -3.560 2.992 18.622 1.00 14.99 6 GLU H O 1
ATOM 3136 N N . SER B 2 7 ? -2.670 2.191 20.527 1.00 12.00 7 SER H N 1
ATOM 3137 C CA . SER B 2 7 ? -1.404 1.793 19.930 1.00 13.67 7 SER H CA 1
ATOM 3138 C C . SER B 2 7 ? -0.796 0.660 20.743 1.00 13.37 7 SER H C 1
ATOM 3139 O O . SER B 2 7 ? -1.182 0.421 21.887 1.00 13.30 7 SER H O 1
ATOM 3147 N N . GLY B 2 8 ? 0.155 -0.037 20.134 1.00 13.82 8 GLY H N 1
ATOM 3148 C CA . GLY B 2 8 ? 0.835 -1.155 20.756 1.00 14.31 8 GLY H CA 1
ATOM 3149 C C . GLY B 2 8 ? 0.866 -2.338 19.814 1.00 14.47 8 GLY H C 1
ATOM 3150 O O . GLY B 2 8 ? 0.256 -2.317 18.740 1.00 16.04 8 GLY H O 1
ATOM 3154 N N . PRO B 2 9 ? 1.575 -3.393 20.207 1.00 14.83 9 PRO H N 1
ATOM 3155 C CA . PRO B 2 9 ? 1.730 -4.539 19.304 1.00 15.53 9 PRO H CA 1
ATOM 3156 C C . PRO B 2 9 ? 0.405 -5.188 18.917 1.00 15.83 9 PRO H C 1
ATOM 3157 O O . PRO B 2 9 ? -0.525 -5.281 19.720 1.00 16.89 9 PRO H O 1
ATOM 3168 N N . THR B 2 10 ? 0.331 -5.647 17.676 1.00 15.53 10 THR H N 1
ATOM 3169 C CA . THR B 2 10 ? -0.875 -6.284 17.179 1.00 15.34 10 THR H CA 1
ATOM 3170 C C . THR B 2 10 ? -0.721 -7.802 17.031 1.00 15.49 10 THR H C 1
ATOM 3171 O O . THR B 2 10 ? -1.673 -8.483 16.665 1.00 15.11 10 THR H O 1
ATOM 3182 N N . LEU B 2 11 ? 0.470 -8.322 17.327 1.00 16.00 11 LEU H N 1
ATOM 3183 C CA . LEU B 2 11 ? 0.686 -9.765 17.431 1.00 16.13 11 LEU H CA 1
ATOM 3184 C C . LEU B 2 11 ? 1.413 -10.069 18.735 1.00 15.50 11 LEU H C 1
ATOM 3185 O O . LEU B 2 11 ? 2.487 -9.533 18.981 1.00 18.48 11 LEU H O 1
ATOM 3201 N N . VAL B 2 12 ? 0.811 -10.925 19.557 1.00 15.97 12 VAL H N 1
ATOM 3202 C CA . VAL B 2 12 ? 1.333 -11.281 20.877 1.00 16.36 12 VAL H CA 1
ATOM 3203 C C . VAL B 2 12 ? 1.371 -12.803 20.971 1.00 15.67 12 VAL H C 1
ATOM 3204 O O . VAL B 2 12 ? 0.412 -13.474 20.594 1.00 16.54 12 VAL H O 1
ATOM 3217 N N . GLU B 2 13 ? 2.483 -13.360 21.432 1.00 16.36 13 GLU H N 1
ATOM 3218 C CA . GLU B 2 13 ? 2.583 -14.809 21.545 1.00 17.59 13 GLU H CA 1
ATOM 3219 C C . GLU B 2 13 ? 1.756 -15.334 22.715 1.00 17.63 13 GLU H C 1
ATOM 3220 O O . GLU B 2 13 ? 1.602 -14.656 23.730 1.00 18.51 13 GLU H O 1
ATOM 3232 N N . ALA B 2 14 ? 1.232 -16.551 22.573 1.00 18.45 14 ALA H N 1
ATOM 3233 C CA . ALA B 2 14 ? 0.500 -17.173 23.672 1.00 20.56 14 ALA H CA 1
ATOM 3234 C C . ALA B 2 14 ? 1.388 -17.256 24.907 1.00 19.44 14 ALA H C 1
ATOM 3235 O O . ALA B 2 14 ? 2.584 -17.548 24.807 1.00 21.80 14 ALA H O 1
ATOM 3242 N N . SER B 2 15 ? 0.773 -16.993 26.055 1.00 19.54 15 SER H N 1
ATOM 3243 C CA . SER B 2 15 ? 1.402 -17.022 27.380 1.00 20.74 15 SER H CA 1
ATOM 3244 C C . SER B 2 15 ? 2.122 -15.726 27.738 1.00 20.02 15 SER H C 1
ATOM 3245 O O . SER B 2 15 ? 2.519 -15.540 28.882 1.00 20.63 15 SER H O 1
ATOM 3253 N N . GLU B 2 16 ? 2.268 -14.827 26.771 1.00 17.80 16 GLU H N 1
ATOM 3254 C CA . GLU B 2 16 ? 2.939 -13.557 27.005 1.00 17.87 16 GLU H CA 1
ATOM 3255 C C . GLU B 2 16 ? 1.936 -12.488 27.424 1.00 16.54 16 GLU H C 1
ATOM 3256 O O . GLU B 2 16 ? 0.757 -12.767 27.591 1.00 16.84 16 GLU H O 1
ATOM 3268 N N . THR B 2 17 ? 2.424 -11.272 27.638 1.00 16.11 17 THR H N 1
ATOM 3269 C CA . THR B 2 17 ? 1.589 -10.181 28.110 1.00 15.68 17 THR H CA 1
ATOM 3270 C C . THR B 2 17 ? 1.215 -9.253 26.971 1.00 14.94 17 THR H C 1
ATOM 3271 O O . THR B 2 17 ? 2.064 -8.868 26.169 1.00 17.18 17 THR H O 1
ATOM 3282 N N . LEU B 2 18 ? -0.072 -8.925 26.908 1.00 13.41 18 LEU H N 1
ATOM 3283 C CA . LEU B 2 18 ? -0.620 -8.002 25.938 1.00 13.73 18 LEU H CA 1
ATOM 3284 C C . LEU B 2 18 ? -0.738 -6.636 26.592 1.00 13.28 18 LEU H C 1
ATOM 3285 O O . LEU B 2 18 ? -1.417 -6.487 27.608 1.00 14.78 18 LEU H O 1
ATOM 3301 N N . SER B 2 19 ? -0.065 -5.644 26.018 1.00 13.62 19 SER H N 1
ATOM 3302 C CA . SER B 2 19 ? -0.128 -4.273 26.512 1.00 13.51 19 SER H CA 1
ATOM 3303 C C . SER B 2 19 ? -0.548 -3.322 25.403 1.00 12.88 19 SER H C 1
ATOM 3304 O O . SER B 2 19 ? -0.073 -3.435 24.271 1.00 14.28 19 SER H O 1
ATOM 3312 N N . LEU B 2 20 ? -1.440 -2.390 25.737 1.00 11.68 20 LEU H N 1
ATOM 3313 C CA . LEU B 2 20 ? -1.864 -1.354 24.806 1.00 11.16 20 LEU H CA 1
ATOM 3314 C C . LEU B 2 20 ? -1.897 -0.015 25.513 1.00 10.82 20 LEU H C 1
ATOM 3315 O O . LEU B 2 20 ? -2.066 0.066 26.727 1.00 12.15 20 LEU H O 1
ATOM 3331 N N . THR B 2 21 ? -1.754 1.033 24.716 1.00 11.22 21 THR H N 1
ATOM 3332 C CA . THR B 2 21 ? -1.860 2.407 25.154 1.00 11.40 21 THR H CA 1
ATOM 3333 C C . THR B 2 21 ? -2.977 3.082 24.376 1.00 11.71 21 THR H C 1
ATOM 3334 O O . THR B 2 21 ? -3.200 2.782 23.212 1.00 13.45 21 THR H O 1
ATOM 3345 N N . CYS B 2 22 ? -3.674 3.998 25.033 1.00 11.79 22 CYS H N 1
ATOM 3346 C CA . CYS B 2 22 ? -4.668 4.837 24.382 1.00 12.44 22 CYS H CA 1
ATOM 3347 C C . CYS B 2 22 ? -4.312 6.293 24.635 1.00 11.93 22 CYS H C 1
ATOM 3348 O O . CYS B 2 22 ? -4.129 6.689 25.783 1.00 12.50 22 CYS H O 1
ATOM 3355 N N . ALA B 2 23 ? -4.217 7.077 23.562 1.00 12.78 23 ALA H N 1
ATOM 3356 C CA . ALA B 2 23 ? -3.982 8.512 23.670 1.00 13.57 23 ALA H CA 1
ATOM 3357 C C . ALA B 2 23 ? -5.304 9.242 23.527 1.00 12.90 23 ALA H C 1
ATOM 3358 O O . ALA B 2 23 ? -6.020 9.073 22.542 1.00 14.48 23 ALA H O 1
ATOM 3365 N N . VAL B 2 24 ? -5.609 10.057 24.525 1.00 12.68 24 VAL H N 1
ATOM 3366 C CA . VAL B 2 24 ? -6.838 10.811 24.578 1.00 13.10 24 VAL H CA 1
ATOM 3367 C C . VAL B 2 24 ? -6.567 12.242 24.145 1.00 14.06 24 VAL H C 1
ATOM 3368 O O . VAL B 2 24 ? -5.629 12.873 24.611 1.00 15.25 24 VAL H O 1
ATOM 3381 N N . SER B 2 25 ? -7.394 12.733 23.231 1.00 14.61 25 SER H N 1
ATOM 3382 C CA A SER B 2 25 ? -7.314 14.129 22.842 0.47 16.07 25 SER H CA 1
ATOM 3383 C CA B SER B 2 25 ? -7.333 14.099 22.714 0.53 16.66 25 SER H CA 1
ATOM 3384 C C . SER B 2 25 ? -8.686 14.782 22.912 1.00 16.18 25 SER H C 1
ATOM 3385 O O . SER B 2 25 ? -9.718 14.157 22.673 1.00 17.26 25 SER H O 1
ATOM 3400 N N . GLY B 2 26 ? -8.691 16.053 23.305 1.00 16.34 26 GLY H N 1
ATOM 3401 C CA . GLY B 2 26 ? -9.922 16.822 23.349 1.00 17.61 26 GLY H CA 1
ATOM 3402 C C . GLY B 2 26 ? -10.750 16.639 24.600 1.00 17.37 26 GLY H C 1
ATOM 3403 O O . GLY B 2 26 ? -11.880 17.108 24.674 1.00 20.06 26 GLY H O 1
ATOM 3407 N N . ASP B 2 27 ? -10.188 15.951 25.583 1.00 16.71 27 ASP H N 1
ATOM 3408 C CA . ASP B 2 27 ? -10.822 15.791 26.882 1.00 16.02 27 ASP H CA 1
ATOM 3409 C C . ASP B 2 27 ? -9.695 15.542 27.856 1.00 16.93 27 ASP H C 1
ATOM 3410 O O . ASP B 2 27 ? -8.583 15.253 27.442 1.00 19.89 27 ASP H O 1
ATOM 3419 N N . SER B 2 28 ? -9.985 15.680 29.140 1.00 16.15 28 SER H N 1
ATOM 3420 C CA . SER B 2 28 ? -8.990 15.523 30.189 1.00 16.07 28 SER H CA 1
ATOM 3421 C C . SER B 2 28 ? -9.234 14.258 31.004 1.00 15.64 28 SER H C 1
ATOM 3422 O O . SER B 2 28 ? -10.303 14.094 31.589 1.00 16.96 28 SER H O 1
ATOM 3430 N N . THR B 2 29 ? -8.242 13.373 31.052 1.00 14.16 29 THR H N 1
ATOM 3431 C CA . THR B 2 29 ? -8.339 12.161 31.851 1.00 13.87 29 THR H CA 1
ATOM 3432 C C . THR B 2 29 ? -8.260 12.437 33.349 1.00 14.45 29 THR H C 1
ATOM 3433 O O . THR B 2 29 ? -8.623 11.585 34.137 1.00 17.60 29 THR H O 1
ATOM 3444 N N . ALA B 2 30 ? -7.761 13.611 33.730 1.00 15.01 30 ALA H N 1
ATOM 3445 C CA . ALA B 2 30 ? -7.733 14.020 35.133 1.00 16.95 30 ALA H CA 1
ATOM 3446 C C . ALA B 2 30 ? -9.080 14.503 35.660 1.00 18.00 30 ALA H C 1
ATOM 3447 O O . ALA B 2 30 ? -9.296 14.508 36.867 1.00 19.95 30 ALA H O 1
ATOM 3454 N N . ALA B 2 31 ? -9.970 14.931 34.767 1.00 17.76 31 ALA H N 1
ATOM 3455 C CA . ALA B 2 31 ? -11.278 15.438 35.177 1.00 18.47 31 ALA H CA 1
ATOM 3456 C C . ALA B 2 31 ? -12.135 14.302 35.716 1.00 17.50 31 ALA H C 1
ATOM 3457 O O . ALA B 2 31 ? -11.835 13.133 35.509 1.00 20.23 31 ALA H O 1
ATOM 3464 N N . CYS B 2 32 ? -13.225 14.648 36.387 1.00 18.30 32 CYS H N 1
ATOM 3465 C CA . CYS B 2 32 ? -13.981 13.657 37.140 1.00 19.45 32 CYS H CA 1
ATOM 3466 C C . CYS B 2 32 ? -15.308 13.260 36.513 1.00 18.77 32 CYS H C 1
ATOM 3467 O O . CYS B 2 32 ? -16.089 12.547 37.136 1.00 23.42 32 CYS H O 1
ATOM 3474 N N . ASN B 2 33 ? -15.549 13.681 35.273 1.00 17.71 33 ASN H N 1
ATOM 3475 C CA . ASN B 2 33 ? -16.831 13.425 34.614 1.00 18.83 33 ASN H CA 1
ATOM 3476 C C . ASN B 2 33 ? -16.975 12.025 34.012 1.00 16.86 33 ASN H C 1
ATOM 3477 O O . ASN B 2 33 ? -18.093 11.570 33.776 1.00 17.89 33 ASN H O 1
ATOM 3488 N N . SER B 2 34 ? -15.850 11.371 33.731 1.00 14.61 34 SER H N 1
ATOM 3489 C CA . SER B 2 34 ? -15.849 10.081 33.042 1.00 13.85 34 SER H CA 1
ATOM 3490 C C . SER B 2 34 ? -14.896 9.085 33.682 1.00 13.51 34 SER H C 1
ATOM 3491 O O . SER B 2 34 ? -13.969 9.472 34.383 1.00 15.11 34 SER H O 1
ATOM 3499 N N . PHE B 2 35 ? -15.132 7.801 33.411 1.00 11.92 35 PHE H N 1
ATOM 3500 C CA . PHE B 2 35 ? -14.131 6.759 33.625 1.00 11.58 35 PHE H CA 1
ATOM 3501 C C . PHE B 2 35 ? -13.496 6.428 32.273 1.00 10.81 35 PHE H C 1
ATOM 3502 O O . PHE B 2 35 ? -14.070 6.700 31.219 1.00 12.32 35 PHE H O 1
ATOM 3519 N N . TRP B 2 36 A -12.322 5.818 32.328 1.00 10.88 35 TRP H N 1
ATOM 3520 C CA . TRP B 2 36 A -11.503 5.531 31.162 1.00 10.82 35 TRP H CA 1
ATOM 3521 C C . TRP B 2 36 A -11.128 4.069 31.174 1.00 10.41 35 TRP H C 1
ATOM 3522 O O . TRP B 2 36 A -10.666 3.547 32.182 1.00 11.55 35 TRP H O 1
ATOM 3543 N N . GLY B 2 37 B -11.300 3.387 30.050 1.00 10.50 35 GLY H N 1
ATOM 3544 C CA . GLY B 2 37 B -10.991 1.976 30.050 1.00 10.99 35 GLY H CA 1
ATOM 3545 C C . GLY B 2 37 B -11.081 1.339 28.689 1.00 11.28 35 GLY H C 1
ATOM 3546 O O . GLY B 2 37 B -10.735 1.950 27.678 1.00 10.50 35 GLY H O 1
ATOM 3550 N N . TRP B 2 38 ? -11.571 0.102 28.671 1.00 10.12 36 TRP H N 1
ATOM 3551 C CA . TRP B 2 38 ? -11.444 -0.754 27.512 1.00 10.18 36 TRP H CA 1
ATOM 3552 C C . TRP B 2 38 ? -12.640 -1.680 27.360 1.00 10.19 36 TRP H C 1
ATOM 3553 O O . TRP B 2 38 ? -13.220 -2.145 28.354 1.00 10.70 36 TRP H O 1
ATOM 3574 N N . VAL B 2 39 ? -12.981 -1.940 26.097 1.00 9.84 37 VAL H N 1
ATOM 3575 C CA . VAL B 2 39 ? -13.945 -2.952 25.693 1.00 10.27 37 VAL H CA 1
ATOM 3576 C C . VAL B 2 39 ? -13.266 -3.757 24.591 1.00 10.03 37 VAL H C 1
ATOM 3577 O O . VAL B 2 39 ? -12.481 -3.206 23.830 1.00 12.31 37 VAL H O 1
ATOM 3590 N N . ARG B 2 40 ? -13.543 -5.054 24.490 1.00 9.62 38 ARG H N 1
ATOM 3591 C CA . ARG B 2 40 ? -12.950 -5.845 23.419 1.00 9.98 38 ARG H CA 1
ATOM 3592 C C . ARG B 2 40 ? -13.979 -6.681 22.686 1.00 10.52 38 ARG H C 1
ATOM 3593 O O . ARG B 2 40 ? -15.097 -6.881 23.154 1.00 11.34 38 ARG H O 1
ATOM 3614 N N . GLN B 2 41 ? -13.586 -7.148 21.508 1.00 10.18 39 GLN H N 1
ATOM 3615 C CA . GLN B 2 41 ? -14.501 -7.857 20.623 1.00 10.62 39 GLN H CA 1
ATOM 3616 C C . GLN B 2 41 ? -13.726 -8.862 19.790 1.00 11.78 39 GLN H C 1
ATOM 3617 O O . GLN B 2 41 ? -13.018 -8.484 18.858 1.00 11.85 39 GLN H O 1
ATOM 3631 N N . PRO B 2 42 ? -13.871 -10.155 20.091 1.00 12.10 40 PRO H N 1
ATOM 3632 C CA . PRO B 2 42 ? -13.248 -11.148 19.209 1.00 13.19 40 PRO H CA 1
ATOM 3633 C C . PRO B 2 42 ? -13.840 -11.053 17.800 1.00 14.06 40 PRO H C 1
ATOM 3634 O O . PRO B 2 42 ? -15.016 -10.734 17.661 1.00 13.58 40 PRO H O 1
ATOM 3645 N N . PRO B 2 43 ? -13.044 -11.326 16.758 1.00 17.01 41 PRO H N 1
ATOM 3646 C CA . PRO B 2 43 ? -13.590 -11.255 15.397 1.00 17.91 41 PRO H CA 1
ATOM 3647 C C . PRO B 2 43 ? -14.865 -12.075 15.243 1.00 17.41 41 PRO H C 1
ATOM 3648 O O . PRO B 2 43 ? -14.903 -13.247 15.620 1.00 19.67 41 PRO H O 1
ATOM 3659 N N . GLY B 2 44 ? -15.904 -11.440 14.715 1.00 16.31 42 GLY H N 1
ATOM 3660 C CA . GLY B 2 44 ? -17.172 -12.094 14.465 1.00 17.49 42 GLY H CA 1
ATOM 3661 C C . GLY B 2 44 ? -18.054 -12.299 15.674 1.00 17.35 42 GLY H C 1
ATOM 3662 O O . GLY B 2 44 ? -19.140 -12.863 15.547 1.00 19.06 42 GLY H O 1
ATOM 3666 N N . LYS B 2 45 ? -17.598 -11.850 16.841 1.00 14.15 43 LYS H N 1
ATOM 3667 C CA . LYS B 2 45 ? -18.335 -12.054 18.085 1.00 14.58 43 LYS H CA 1
ATOM 3668 C C . LYS B 2 45 ? -18.768 -10.719 18.693 1.00 13.89 43 LYS H C 1
ATOM 3669 O O . LYS B 2 45 ? -18.654 -9.675 18.058 1.00 14.10 43 LYS H O 1
ATOM 3688 N N . GLY B 2 46 ? -19.296 -10.759 19.909 1.00 13.97 44 GLY H N 1
ATOM 3689 C CA . GLY B 2 46 ? -19.855 -9.573 20.523 1.00 12.90 44 GLY H CA 1
ATOM 3690 C C . GLY B 2 46 ? -18.886 -8.801 21.405 1.00 12.20 44 GLY H C 1
ATOM 3691 O O . GLY B 2 46 ? -17.726 -9.173 21.587 1.00 15.79 44 GLY H O 1
ATOM 3695 N N . LEU B 2 47 ? -19.382 -7.703 21.950 1.00 13.14 45 LEU H N 1
ATOM 3696 C CA . LEU B 2 47 ? -18.624 -6.828 22.838 1.00 11.76 45 LEU H CA 1
ATOM 3697 C C . LEU B 2 47 ? -18.500 -7.417 24.233 1.00 11.37 45 LEU H C 1
ATOM 3698 O O . LEU B 2 47 ? -19.445 -8.002 24.746 1.00 12.73 45 LEU H O 1
ATOM 3714 N N . GLU B 2 48 ? -17.334 -7.226 24.837 1.00 11.35 46 GLU H N 1
ATOM 3715 C CA . GLU B 2 48 ? -17.060 -7.666 26.194 1.00 12.23 46 GLU H CA 1
ATOM 3716 C C . GLU B 2 48 ? -16.358 -6.552 26.957 1.00 10.50 46 GLU H C 1
ATOM 3717 O O . GLU B 2 48 ? -15.327 -6.043 26.524 1.00 11.87 46 GLU H O 1
ATOM 3729 N N . TRP B 2 49 ? -16.920 -6.171 28.093 1.00 10.80 47 TRP H N 1
ATOM 3730 C CA . TRP B 2 49 ? -16.297 -5.172 28.957 1.00 11.02 47 TRP H CA 1
ATOM 3731 C C . TRP B 2 49 ? -14.989 -5.697 29.506 1.00 11.10 47 TRP H C 1
ATOM 3732 O O . TRP B 2 49 ? -14.928 -6.826 29.977 1.00 12.89 47 TRP H O 1
ATOM 3753 N N . VAL B 2 50 ? -13.954 -4.861 29.497 1.00 10.30 48 VAL H N 1
ATOM 3754 C CA . VAL B 2 50 ? -12.686 -5.215 30.122 1.00 10.95 48 VAL H CA 1
ATOM 3755 C C . VAL B 2 50 ? -12.551 -4.560 31.509 1.00 10.50 48 VAL H C 1
ATOM 3756 O O . VAL B 2 50 ? -12.319 -5.242 32.501 1.00 11.58 48 VAL H O 1
ATOM 3769 N N . GLY B 2 51 ? -12.708 -3.248 31.578 1.00 10.93 49 GLY H N 1
ATOM 3770 C CA . GLY B 2 51 ? -12.656 -2.540 32.842 1.00 11.84 49 GLY H CA 1
ATOM 3771 C C . GLY B 2 51 ? -12.461 -1.059 32.616 1.00 10.99 49 GLY H C 1
ATOM 3772 O O . GLY B 2 51 ? -12.307 -0.605 31.488 1.00 11.40 49 GLY H O 1
ATOM 3776 N N . SER B 2 52 ? -12.470 -0.296 33.702 1.00 11.00 50 SER H N 1
ATOM 3777 C CA . SER B 2 52 ? -12.186 1.129 33.603 1.00 12.31 50 SER H CA 1
ATOM 3778 C C . SER B 2 52 ? -11.711 1.664 34.935 1.00 11.39 50 SER H C 1
ATOM 3779 O O . SER B 2 52 ? -11.797 1.002 35.966 1.00 11.75 50 SER H O 1
ATOM 3787 N N . LEU B 2 53 ? -11.229 2.893 34.918 1.00 11.16 51 LEU H N 1
ATOM 3788 C CA A LEU B 2 53 ? -10.737 3.531 36.126 0.82 10.53 51 LEU H CA 1
ATOM 3789 C CA B LEU B 2 53 ? -10.914 3.545 36.180 0.18 12.40 51 LEU H CA 1
ATOM 3790 C C . LEU B 2 53 ? -10.874 5.060 36.098 1.00 12.19 51 LEU H C 1
ATOM 3791 O O . LEU B 2 53 ? -11.051 5.657 35.036 1.00 11.91 51 LEU H O 1
ATOM 3822 N N . SER B 2 54 ? -10.744 5.651 37.277 1.00 11.58 52 SER H N 1
ATOM 3823 C CA . SER B 2 54 ? -10.691 7.088 37.478 1.00 12.11 52 SER H CA 1
ATOM 3824 C C . SER B 2 54 ? -9.693 7.353 38.585 1.00 12.06 52 SER H C 1
ATOM 3825 O O . SER B 2 54 ? -9.606 6.594 39.549 1.00 13.44 52 SER H O 1
ATOM 3833 N N . HIS B 2 55 A -8.965 8.449 38.455 1.00 13.59 52 HIS H N 1
ATOM 3834 C CA . HIS B 2 55 A -8.086 8.912 39.517 1.00 13.07 52 HIS H CA 1
ATOM 3835 C C . HIS B 2 55 A -8.750 9.923 40.452 1.00 15.05 52 HIS H C 1
ATOM 3836 O O . HIS B 2 55 A -8.096 10.467 41.327 1.00 16.81 52 HIS H O 1
ATOM 3851 N N . CYS B 2 56 B -10.044 10.175 40.275 1.00 14.70 52 CYS H N 1
ATOM 3852 C CA . CYS B 2 56 B -10.746 11.122 41.137 1.00 16.30 52 CYS H CA 1
ATOM 3853 C C . CYS B 2 56 B -11.209 10.407 42.389 1.00 16.64 52 CYS H C 1
ATOM 3854 O O . CYS B 2 56 B -12.101 9.567 42.351 1.00 20.68 52 CYS H O 1
ATOM 3861 N N . ALA B 2 57 C -10.575 10.748 43.498 1.00 18.13 52 ALA H N 1
ATOM 3862 C CA . ALA B 2 57 C -10.762 10.044 44.754 1.00 19.10 52 ALA H CA 1
ATOM 3863 C C . ALA B 2 57 C -11.940 10.569 45.553 1.00 20.05 52 ALA H C 1
ATOM 3864 O O . ALA B 2 57 C -12.302 11.740 45.464 1.00 22.88 52 ALA H O 1
ATOM 3871 N N . SER B 2 58 D -12.526 9.689 46.351 1.00 19.93 52 SER H N 1
ATOM 3872 C CA . SER B 2 58 D -13.378 10.111 47.451 1.00 20.82 52 SER H CA 1
ATOM 3873 C C . SER B 2 58 D -12.494 10.211 48.691 1.00 21.51 52 SER H C 1
ATOM 3874 O O . SER B 2 58 D -11.287 9.967 48.621 1.00 22.58 52 SER H O 1
ATOM 3882 N N . TYR B 2 59 E -13.067 10.550 49.838 1.00 24.15 52 TYR H N 1
ATOM 3883 C CA . TYR B 2 59 E -12.222 10.700 51.022 1.00 26.22 52 TYR H CA 1
ATOM 3884 C C . TYR B 2 59 E -11.689 9.362 51.557 1.00 26.28 52 TYR H C 1
ATOM 3885 O O . TYR B 2 59 E -10.796 9.353 52.398 1.00 29.87 52 TYR H O 1
ATOM 3903 N N . TRP B 2 60 F -12.198 8.238 51.051 1.00 22.07 52 TRP H N 1
ATOM 3904 C CA . TRP B 2 60 F -11.776 6.923 51.554 1.00 22.50 52 TRP H CA 1
ATOM 3905 C C . TRP B 2 60 F -10.932 6.084 50.573 1.00 20.50 52 TRP H C 1
ATOM 3906 O O . TRP B 2 60 F -10.680 4.897 50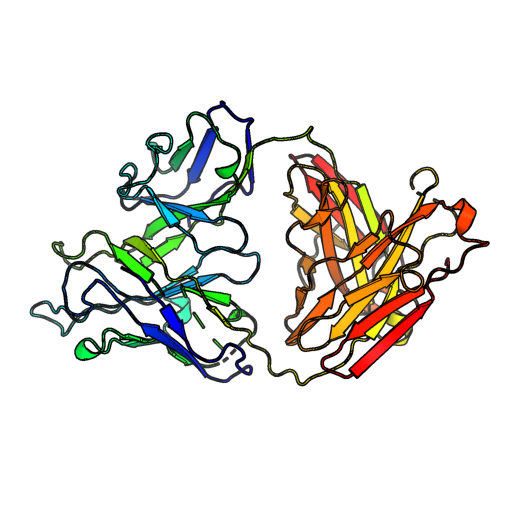.819 1.00 24.36 52 TRP H O 1
ATOM 3927 N N . ASN B 2 61 ? -10.483 6.681 49.476 1.00 18.17 53 ASN H N 1
ATOM 3928 C CA . ASN B 2 61 ? -9.637 5.958 48.529 1.00 17.48 53 ASN H CA 1
ATOM 3929 C C . ASN B 2 61 ? -8.757 6.924 47.744 1.00 18.66 53 ASN H C 1
ATOM 3930 O O . ASN B 2 61 ? -8.671 8.105 48.087 1.00 19.83 53 ASN H O 1
ATOM 3941 N N . ARG B 2 62 ? -8.084 6.421 46.714 1.00 17.80 54 ARG H N 1
ATOM 3942 C CA . ARG B 2 62 ? -7.265 7.259 45.849 1.00 18.00 54 ARG H CA 1
ATOM 3943 C C . ARG B 2 62 ? -7.808 7.255 44.422 1.00 17.63 54 ARG H C 1
ATOM 3944 O O . ARG B 2 62 ? -7.096 7.610 43.483 1.00 21.35 54 ARG H O 1
ATOM 3965 N N . GLY B 2 63 ? -9.073 6.876 44.257 1.00 15.66 55 GLY H N 1
ATOM 3966 C CA . GLY B 2 63 ? -9.643 6.674 42.938 1.00 14.82 55 GLY H CA 1
ATOM 3967 C C . GLY B 2 63 ? -10.459 5.401 42.931 1.00 13.39 55 GLY H C 1
ATOM 3968 O O . GLY B 2 63 ? -10.742 4.828 43.992 1.00 14.68 55 GLY H O 1
ATOM 3972 N N . TRP B 2 64 ? -10.817 4.959 41.732 1.00 12.60 56 TRP H N 1
ATOM 3973 C CA . TRP B 2 64 ? -11.733 3.850 41.533 1.00 12.69 56 TRP H CA 1
ATOM 3974 C C . TRP B 2 64 ? -11.237 3.015 40.354 1.00 12.39 56 TRP H C 1
ATOM 3975 O O . TRP B 2 64 ? -10.850 3.564 39.323 1.00 12.95 56 TRP H O 1
ATOM 3996 N N . THR B 2 65 ? -11.250 1.693 40.501 1.00 11.83 57 THR H N 1
ATOM 3997 C CA . THR B 2 65 ? -10.899 0.800 39.401 1.00 12.12 57 THR H CA 1
ATOM 3998 C C . THR B 2 65 ? -11.853 -0.374 39.395 1.00 11.36 57 THR H C 1
ATOM 3999 O O . THR B 2 65 ? -12.004 -1.066 40.399 1.00 12.66 57 THR H O 1
ATOM 4010 N N . TYR B 2 66 ? -12.494 -0.593 38.254 1.00 11.59 58 TYR H N 1
ATOM 4011 C CA . TYR B 2 66 ? -13.444 -1.675 38.112 1.00 11.24 58 TYR H CA 1
ATOM 4012 C C . TYR B 2 66 ? -12.979 -2.603 36.991 1.00 11.75 58 TYR H C 1
ATOM 4013 O O . TYR B 2 66 ? -12.620 -2.130 35.907 1.00 12.83 58 TYR H O 1
ATOM 4031 N N . HIS B 2 67 ? -12.983 -3.909 37.253 1.00 12.25 59 HIS H N 1
ATOM 4032 C CA . HIS B 2 67 ? -12.549 -4.913 36.277 1.00 11.53 59 HIS H CA 1
ATOM 4033 C C . HIS B 2 67 ? -13.641 -5.930 35.986 1.00 13.10 59 HIS H C 1
ATOM 4034 O O . HIS B 2 67 ? -14.387 -6.324 36.884 1.00 13.09 59 HIS H O 1
ATOM 4049 N N . ASN B 2 68 ? -13.687 -6.421 34.759 1.00 12.44 60 ASN H N 1
ATOM 4050 C CA . ASN B 2 68 ? -14.463 -7.612 34.470 1.00 12.33 60 ASN H CA 1
ATOM 4051 C C . ASN B 2 68 ? -13.980 -8.721 35.411 1.00 13.50 60 ASN H C 1
ATOM 4052 O O . ASN B 2 68 ? -12.789 -9.037 35.417 1.00 13.42 60 ASN H O 1
ATOM 4063 N N . PRO B 2 69 ? -14.881 -9.302 36.228 1.00 13.90 61 PRO H N 1
ATOM 4064 C CA . PRO B 2 69 ? -14.410 -10.291 37.207 1.00 14.72 61 PRO H CA 1
ATOM 4065 C C . PRO B 2 69 ? -13.649 -11.467 36.596 1.00 15.45 61 PRO H C 1
ATOM 4066 O O . PRO B 2 69 ? -12.759 -11.998 37.246 1.00 17.87 61 PRO H O 1
ATOM 4077 N N . SER B 2 70 ? -13.959 -11.849 35.362 1.00 15.54 62 SER H N 1
ATOM 4078 C CA . SER B 2 70 ? -13.300 -12.995 34.742 1.00 16.41 62 SER H CA 1
ATOM 4079 C C . SER B 2 70 ? -11.894 -12.667 34.239 1.00 16.39 62 SER H C 1
ATOM 4080 O O . SER B 2 70 ? -11.130 -13.572 33.898 1.00 18.94 62 SER H O 1
ATOM 4088 N N . LEU B 2 71 ? -11.569 -11.378 34.169 1.00 15.30 63 LEU H N 1
ATOM 4089 C CA . LEU B 2 71 ? -10.251 -10.934 33.718 1.00 15.04 63 LEU H CA 1
ATOM 4090 C C . LEU B 2 71 ? -9.377 -10.403 34.845 1.00 14.65 63 LEU H C 1
ATOM 4091 O O . LEU B 2 71 ? -8.178 -10.204 34.649 1.00 15.64 63 LEU H O 1
ATOM 4107 N N . LYS B 2 72 ? -9.972 -10.165 36.009 1.00 14.68 64 LYS H N 1
ATOM 4108 C CA . LYS B 2 72 ? -9.297 -9.457 37.092 1.00 15.24 64 LYS H CA 1
ATOM 4109 C C . LYS B 2 72 ? -7.919 -10.027 37.411 1.00 15.65 64 LYS H C 1
ATOM 4110 O O . LYS B 2 72 ? -6.976 -9.272 37.597 1.00 17.59 64 LYS H O 1
ATOM 4129 N N . SER B 2 73 ? -7.800 -11.349 37.470 1.00 16.92 65 SER H N 1
ATOM 4130 C CA . SER B 2 73 ? -6.551 -11.992 37.882 1.00 18.75 65 SER H CA 1
ATOM 4131 C C . SER B 2 73 ? -5.383 -11.722 36.927 1.00 17.27 65 SER H C 1
ATOM 4132 O O . SER B 2 73 ? -4.225 -11.916 37.292 1.00 19.80 65 SER H O 1
ATOM 4140 N N . ARG B 2 74 ? -5.682 -11.276 35.710 1.00 14.84 66 ARG H N 1
ATOM 4141 C CA . ARG B 2 74 ? -4.648 -11.065 34.694 1.00 14.89 66 ARG H CA 1
ATOM 4142 C C . ARG B 2 74 ? -4.524 -9.607 34.256 1.00 12.76 66 ARG H C 1
ATOM 4143 O O . ARG B 2 74 ? -3.656 -9.276 33.456 1.00 14.83 66 ARG H O 1
ATOM 4164 N N . LEU B 2 75 ? -5.388 -8.742 34.778 1.00 12.26 67 LEU H N 1
ATOM 4165 C CA . LEU B 2 75 ? -5.553 -7.395 34.233 1.00 12.06 67 LEU H CA 1
ATOM 4166 C C . LEU B 2 75 ? -4.965 -6.304 35.115 1.00 11.60 67 LEU H C 1
ATOM 4167 O O . LEU B 2 75 ? -5.161 -6.304 36.325 1.00 13.64 67 LEU H O 1
ATOM 4183 N N . THR B 2 76 ? -4.274 -5.354 34.499 1.00 11.68 68 THR H N 1
ATOM 4184 C CA . THR B 2 76 ? -3.868 -4.137 35.182 1.00 11.91 68 THR H CA 1
ATOM 4185 C C . THR B 2 76 ? -4.208 -2.953 34.290 1.00 11.48 68 THR H C 1
ATOM 4186 O O . THR B 2 76 ? -3.850 -2.934 33.112 1.00 13.42 68 THR H O 1
ATOM 4197 N N . LEU B 2 77 ? -4.921 -1.981 34.858 1.00 11.53 69 LEU H N 1
ATOM 4198 C CA . LEU B 2 77 ? -5.286 -0.743 34.179 1.00 11.74 69 LEU H CA 1
ATOM 4199 C C . LEU B 2 77 ? -4.525 0.411 34.795 1.00 12.19 69 LEU H C 1
ATOM 4200 O O . LEU B 2 77 ? -4.196 0.377 35.977 1.00 13.25 69 LEU H O 1
ATOM 4216 N N . ALA B 2 78 ? -4.257 1.443 34.009 1.00 12.10 70 ALA H N 1
ATOM 4217 C CA . ALA B 2 78 ? -3.597 2.633 34.519 1.00 12.28 70 ALA H CA 1
ATOM 4218 C C . ALA B 2 78 ? -3.951 3.862 33.700 1.00 11.51 70 ALA H C 1
ATOM 4219 O O . ALA B 2 78 ? -4.401 3.756 32.564 1.00 12.38 70 ALA H O 1
ATOM 4226 N N . LEU B 2 79 ? -3.738 5.018 34.313 1.00 12.86 71 LEU H N 1
ATOM 4227 C CA . LEU B 2 79 ? -3.774 6.314 33.662 1.00 13.74 71 LEU H CA 1
ATOM 4228 C C . LEU B 2 79 ? -2.468 7.043 33.897 1.00 15.31 71 LEU H C 1
ATOM 4229 O O . LEU B 2 79 ? -1.866 6.930 34.952 1.00 19.90 71 LEU H O 1
ATOM 4245 N N . ASP B 2 80 ? -2.048 7.798 32.899 1.00 15.42 72 ASP H N 1
ATOM 4246 C CA A ASP B 2 80 ? -1.003 8.803 33.056 0.50 15.59 72 ASP H CA 1
ATOM 4247 C CA B ASP B 2 80 ? -1.015 8.812 33.087 0.50 15.39 72 ASP H CA 1
ATOM 4248 C C . ASP B 2 80 ? -1.672 10.122 32.689 1.00 14.68 72 ASP H C 1
ATOM 4249 O O . ASP B 2 80 ? -1.724 10.491 31.518 1.00 16.14 72 ASP H O 1
ATOM 4266 N N . THR B 2 81 ? -2.220 10.818 33.677 1.00 14.65 73 THR H N 1
ATOM 4267 C CA . THR B 2 81 ? -3.054 11.960 33.356 1.00 15.00 73 THR H CA 1
ATOM 4268 C C . THR B 2 81 ? -2.301 13.153 32.772 1.00 14.65 73 THR H C 1
ATOM 4269 O O . THR B 2 81 ? -2.847 13.820 31.898 1.00 15.85 73 THR H O 1
ATOM 4280 N N . PRO B 2 82 ? -1.054 13.414 33.208 1.00 14.58 74 PRO H N 1
ATOM 4281 C CA . PRO B 2 82 ? -0.351 14.528 32.558 1.00 16.16 74 PRO H CA 1
ATOM 4282 C C . PRO B 2 82 ? -0.163 14.320 31.055 1.00 15.82 74 PRO H C 1
ATOM 4283 O O . PRO B 2 82 ? -0.125 15.300 30.311 1.00 17.92 74 PRO H O 1
ATOM 4294 N N . LYS B 2 83 ? -0.056 13.067 30.622 1.00 14.50 75 LYS H N 1
ATOM 4295 C CA . LYS B 2 83 ? 0.114 12.740 29.208 1.00 14.83 75 LYS H CA 1
ATOM 4296 C C . LYS B 2 83 ? -1.190 12.364 28.519 1.00 15.12 75 LYS H C 1
ATOM 4297 O O . LYS B 2 83 ? -1.209 12.150 27.314 1.00 14.76 75 LYS H O 1
ATOM 4316 N N . ASN B 2 84 ? -2.263 12.278 29.294 1.00 13.90 76 ASN H N 1
ATOM 4317 C CA . ASN B 2 84 ? -3.577 11.889 28.789 1.00 13.28 76 ASN H CA 1
ATOM 4318 C C . ASN B 2 84 ? -3.557 10.513 28.130 1.00 12.53 76 ASN H C 1
ATOM 4319 O O . ASN B 2 84 ? -4.065 10.326 27.028 1.00 13.80 76 ASN H O 1
ATOM 4330 N N . LEU B 2 85 ? -2.971 9.552 28.839 1.00 12.06 77 LEU H N 1
ATOM 4331 C CA . LEU B 2 85 ? -2.854 8.189 28.339 1.00 12.55 77 LEU H CA 1
ATOM 4332 C C . LEU B 2 85 ? -3.591 7.208 29.235 1.00 12.33 77 LEU H C 1
ATOM 4333 O O . LEU B 2 85 ? -3.562 7.340 30.464 1.00 13.61 77 LEU H O 1
ATOM 4349 N N . VAL B 2 86 ? -4.220 6.213 28.608 1.00 11.64 78 VAL H N 1
ATOM 4350 C CA . VAL B 2 86 ? -4.852 5.104 29.304 1.00 11.39 78 VAL H CA 1
ATOM 4351 C C . VAL B 2 86 ? -4.089 3.839 28.929 1.00 11.52 78 VAL H C 1
ATOM 4352 O O . VAL B 2 86 ? -3.674 3.687 27.777 1.00 12.84 78 VAL H O 1
ATOM 4365 N N . PHE B 2 87 ? -3.946 2.915 29.877 1.00 11.40 79 PHE H N 1
ATOM 4366 C CA . PHE B 2 87 ? -3.161 1.704 29.646 1.00 10.89 79 PHE H CA 1
ATOM 4367 C C . PHE B 2 87 ? -3.945 0.452 29.971 1.00 11.10 79 PHE H C 1
ATOM 4368 O O . PHE B 2 87 ? -4.781 0.440 30.874 1.00 12.47 79 PHE H O 1
ATOM 4385 N N . LEU B 2 88 ? -3.619 -0.590 29.219 1.00 10.86 80 LEU H N 1
ATOM 4386 C CA A LEU B 2 88 ? -4.130 -1.931 29.447 0.50 10.94 80 LEU H CA 1
ATOM 4387 C CA B LEU B 2 88 ? -4.136 -1.935 29.420 0.50 10.46 80 LEU H CA 1
ATOM 4388 C C . LEU B 2 88 ? -2.950 -2.886 29.470 1.00 11.16 80 LEU H C 1
ATOM 4389 O O . LEU B 2 88 ? -2.083 -2.828 28.602 1.00 12.11 80 LEU H O 1
ATOM 4420 N N . LYS B 2 89 ? -2.926 -3.761 30.473 1.00 10.88 81 LYS H N 1
ATOM 4421 C CA . LYS B 2 89 ? -1.948 -4.841 30.566 1.00 11.64 81 LYS H CA 1
ATOM 4422 C C . LYS B 2 89 ? -2.710 -6.122 30.903 1.00 11.32 81 LYS H C 1
ATOM 4423 O O . LYS B 2 89 ? -3.430 -6.174 31.896 1.00 12.75 81 LYS H O 1
ATOM 4442 N N . LEU B 2 90 ? -2.576 -7.137 30.053 1.00 11.76 82 LEU H N 1
ATOM 4443 C CA . LEU B 2 90 ? -3.291 -8.393 30.221 1.00 12.49 82 LEU H CA 1
ATOM 4444 C C . LEU B 2 90 ? -2.287 -9.534 30.148 1.00 13.63 82 LEU H C 1
ATOM 4445 O O . LEU B 2 90 ? -1.711 -9.782 29.089 1.00 13.86 82 LEU H O 1
ATOM 4461 N N . ASN B 2 91 A -2.046 -10.200 31.276 1.00 13.87 82 ASN H N 1
ATOM 4462 C CA . ASN B 2 91 A -1.021 -11.238 31.337 1.00 14.92 82 ASN H CA 1
ATOM 4463 C C . ASN B 2 91 A -1.510 -12.562 30.781 1.00 15.51 82 ASN H C 1
ATOM 4464 O O . ASN B 2 91 A -2.717 -12.806 30.673 1.00 15.65 82 ASN H O 1
ATOM 4475 N N . SER B 2 92 B -0.550 -13.419 30.450 1.00 16.21 82 SER H N 1
ATOM 4476 C CA . SER B 2 92 B -0.807 -14.831 30.160 1.00 17.71 82 SER H CA 1
ATOM 4477 C C . SER B 2 92 B -1.911 -15.042 29.135 1.00 16.52 82 SER H C 1
ATOM 4478 O O . SER B 2 92 B -2.847 -15.805 29.362 1.00 18.09 82 SER H O 1
ATOM 4486 N N . VAL B 2 93 C -1.789 -14.395 27.989 1.00 16.16 92 VAL H N 1
ATOM 4487 C CA . VAL B 2 93 C -2.864 -14.455 27.014 1.00 15.00 92 VAL H CA 1
ATOM 4488 C C . VAL B 2 93 C -2.934 -15.793 26.290 1.00 16.98 92 VAL H C 1
ATOM 4489 O O . VAL B 2 93 C -1.949 -16.525 26.172 1.00 19.13 92 VAL H O 1
ATOM 4502 N N . THR B 2 94 ? -4.129 -16.111 25.814 1.00 17.63 83 THR H N 1
ATOM 4503 C CA . THR B 2 94 ? -4.351 -17.302 25.010 1.00 18.56 83 THR H CA 1
ATOM 4504 C C . THR B 2 94 ? -5.159 -16.909 23.784 1.00 17.62 83 THR H C 1
ATOM 4505 O O . THR B 2 94 ? -5.493 -15.738 23.593 1.00 16.45 83 THR H O 1
ATOM 4516 N N . ALA B 2 95 ? -5.483 -17.896 22.961 1.00 18.97 84 ALA H N 1
ATOM 4517 C CA . ALA B 2 95 ? -6.304 -17.674 21.773 1.00 17.89 84 ALA H CA 1
ATOM 4518 C C . ALA B 2 95 ? -7.602 -16.922 22.075 1.00 17.41 84 ALA H C 1
ATOM 4519 O O . ALA B 2 95 ? -8.122 -16.203 21.224 1.00 17.46 84 ALA H O 1
ATOM 4526 N N . ALA B 2 96 ? -8.121 -17.077 23.287 1.00 17.86 85 ALA H N 1
ATOM 4527 C CA . ALA B 2 96 ? -9.381 -16.444 23.661 1.00 18.17 85 ALA H CA 1
ATOM 4528 C C . ALA B 2 96 ? -9.247 -14.931 23.810 1.00 16.94 85 ALA H C 1
ATOM 4529 O O . ALA B 2 96 ? -10.249 -14.224 23.899 1.00 18.91 85 ALA H O 1
ATOM 4536 N N . ASP B 2 97 ? -8.014 -14.433 23.846 1.00 15.05 86 ASP H N 1
ATOM 4537 C CA . ASP B 2 97 ? -7.765 -12.999 24.003 1.00 14.33 86 ASP H CA 1
ATOM 4538 C C . ASP B 2 97 ? -7.527 -12.276 22.667 1.00 13.71 86 ASP H C 1
ATOM 4539 O O . ASP B 2 97 ? -7.379 -11.052 22.652 1.00 13.93 86 ASP H O 1
ATOM 4548 N N . THR B 2 98 ? -7.530 -13.005 21.555 1.00 13.79 87 THR H N 1
ATOM 4549 C CA . THR B 2 98 ? -7.544 -12.358 20.245 1.00 13.53 87 THR H CA 1
ATOM 4550 C C . THR B 2 98 ? -8.824 -11.548 20.112 1.00 12.83 87 THR H C 1
ATOM 4551 O O . THR B 2 98 ? -9.918 -12.083 20.265 1.00 13.85 87 THR H O 1
ATOM 4562 N N . ALA B 2 99 ? -8.683 -10.261 19.831 1.00 11.64 88 ALA H N 1
ATOM 4563 C CA . ALA B 2 99 ? -9.824 -9.370 19.819 1.00 11.57 88 ALA H CA 1
ATOM 4564 C C . ALA B 2 99 ? -9.428 -8.019 19.288 1.00 11.01 88 ALA H C 1
ATOM 4565 O O . ALA B 2 99 ? -8.259 -7.629 19.349 1.00 11.98 88 ALA H O 1
ATOM 4572 N N . THR B 2 100 ? -10.425 -7.279 18.813 1.00 11.07 89 THR H N 1
ATOM 4573 C CA . THR B 2 100 ? -10.272 -5.844 18.654 1.00 10.28 89 THR H CA 1
ATOM 4574 C C . THR B 2 100 ? -10.454 -5.215 20.033 1.00 10.61 89 THR H C 1
ATOM 4575 O O . THR B 2 100 ? -11.472 -5.419 20.682 1.00 11.10 89 THR H O 1
ATOM 4586 N N . TYR B 2 101 ? -9.435 -4.485 20.477 1.00 10.52 90 TYR H N 1
ATOM 4587 C CA . TYR B 2 101 ? -9.471 -3.756 21.729 1.00 10.61 90 TYR H CA 1
ATOM 4588 C C . TYR B 2 101 ? -9.786 -2.302 21.445 1.00 10.33 90 TYR H C 1
ATOM 4589 O O . TYR B 2 101 ? -9.092 -1.655 20.661 1.00 11.53 90 TYR H O 1
ATOM 4607 N N . TYR B 2 102 ? -10.855 -1.810 22.074 1.00 10.14 91 TYR H N 1
ATOM 4608 C CA . TYR B 2 102 ? -11.276 -0.425 21.949 1.00 10.28 91 TYR H CA 1
ATOM 4609 C C . TYR B 2 102 ? -11.008 0.327 23.233 1.00 9.72 91 TYR H C 1
ATOM 4610 O O . TYR B 2 102 ? -11.463 -0.061 24.314 1.00 11.15 91 TYR H O 1
ATOM 4628 N N . CYS B 2 103 ? -10.285 1.427 23.125 1.00 10.62 92 CYS H N 1
ATOM 4629 C CA . CYS B 2 103 ? -10.263 2.400 24.190 1.00 10.95 92 CYS H CA 1
ATOM 4630 C C . CYS B 2 103 ? -11.662 2.982 24.315 1.00 10.70 92 CYS H C 1
ATOM 4631 O O . CYS B 2 103 ? -12.357 3.156 23.316 1.00 11.07 92 CYS H O 1
ATOM 4638 N N . ALA B 2 104 ? -12.056 3.305 25.544 1.00 10.80 93 ALA H N 1
ATOM 4639 C CA . ALA B 2 104 ? -13.442 3.637 25.832 1.00 11.44 93 ALA H CA 1
ATOM 4640 C C . ALA B 2 104 ? -13.526 4.687 26.934 1.00 10.77 93 ALA H C 1
ATOM 4641 O O . ALA B 2 104 ? -12.864 4.577 27.958 1.00 12.91 93 ALA H O 1
ATOM 4648 N N . ARG B 2 105 ? -14.386 5.676 26.725 1.00 11.40 94 ARG H N 1
ATOM 4649 C CA . ARG B 2 105 ? -14.754 6.622 27.765 1.00 10.81 94 ARG H CA 1
ATOM 4650 C C . ARG B 2 105 ? -16.152 6.266 28.242 1.00 11.13 94 ARG H C 1
ATOM 4651 O O . ARG B 2 105 ? -17.049 6.077 27.426 1.00 11.97 94 ARG H O 1
ATOM 4672 N N . PHE B 2 106 ? -16.313 6.153 29.561 1.00 11.36 95 PHE H N 1
ATOM 4673 C CA . PHE B 2 106 ? -17.567 5.723 30.163 1.00 11.59 95 PHE H CA 1
ATOM 4674 C C . PHE B 2 106 ? -18.254 6.873 30.881 1.00 12.93 95 PHE H C 1
ATOM 4675 O O . PHE B 2 106 ? -17.623 7.614 31.655 1.00 14.06 95 PHE H O 1
ATOM 4692 N N . GLY B 2 107 ? -19.549 6.998 30.637 1.00 13.66 96 GLY H N 1
ATOM 4693 C CA . GLY B 2 107 ? -20.404 7.907 31.377 1.00 14.55 96 GLY H CA 1
ATOM 4694 C C . GLY B 2 107 ? -21.418 7.136 32.198 1.00 14.50 96 GLY H C 1
ATOM 4695 O O . GLY B 2 107 ? -21.449 5.905 32.189 1.00 15.35 96 GLY H O 1
ATOM 4699 N N . GLY B 2 108 ? -22.253 7.867 32.916 1.00 16.41 97 GLY H N 1
ATOM 4700 C CA . GLY B 2 108 ? -23.216 7.263 33.816 1.00 16.51 97 GLY H CA 1
ATOM 4701 C C . GLY B 2 108 ? -23.402 8.167 35.012 1.00 18.99 97 GLY H C 1
ATOM 4702 O O . GLY B 2 108 ? -23.474 9.382 34.869 1.00 24.94 97 GLY H O 1
ATOM 4706 N N . GLU B 2 109 ? -23.472 7.584 36.200 1.00 17.13 98 GLU H N 1
ATOM 4707 C CA . GLU B 2 109 ? -23.542 8.376 37.420 1.00 18.58 98 GLU H CA 1
ATOM 4708 C C . GLU B 2 109 ? -22.136 8.480 37.987 1.00 17.24 98 GLU H C 1
ATOM 4709 O O . GLU B 2 109 ? -21.744 7.700 38.852 1.00 18.47 98 GLU H O 1
ATOM 4721 N N . VAL B 2 110 ? -21.372 9.432 37.457 1.00 17.27 99 VAL H N 1
ATOM 4722 C CA . VAL B 2 110 ? -19.931 9.470 37.670 1.00 17.29 99 VAL H CA 1
ATOM 4723 C C . VAL B 2 110 ? -19.501 10.712 38.441 1.00 19.03 99 VAL H C 1
ATOM 4724 O O . VAL B 2 110 ? -18.863 10.598 39.478 1.00 18.94 99 VAL H O 1
ATOM 4737 N N . LEU B 2 111 ? -19.847 11.893 37.940 1.00 20.67 100 LEU H N 1
ATOM 4738 C CA . LEU B 2 111 ? -19.443 13.133 38.588 1.00 22.75 100 LEU H CA 1
ATOM 4739 C C . LEU B 2 111 ? -20.133 13.257 39.942 1.00 24.33 100 LEU H C 1
ATOM 4740 O O . LEU B 2 111 ? -19.507 13.610 40.946 1.00 27.00 100 LEU H O 1
ATOM 4756 N N . ARG B 2 112 A -21.429 12.964 39.954 1.00 24.37 100 ARG H N 1
ATOM 4757 C CA . ARG B 2 112 A -22.214 12.927 41.179 1.00 25.90 100 ARG H CA 1
ATOM 4758 C C . ARG B 2 112 A -22.784 11.521 41.310 1.00 25.78 100 ARG H C 1
ATOM 4759 O O . ARG B 2 112 A -23.241 10.939 40.326 1.00 26.08 100 ARG H O 1
ATOM 4765 N N . TYR B 2 113 B -22.739 10.967 42.515 1.00 26.71 100 TYR H N 1
ATOM 4766 C CA . TYR B 2 113 B -23.141 9.581 42.722 1.00 25.88 100 TYR H CA 1
ATOM 4767 C C . TYR B 2 113 B -23.477 9.331 44.182 1.00 26.79 100 TYR H C 1
ATOM 4768 O O . TYR B 2 113 B -23.171 10.151 45.051 1.00 30.28 100 TYR H O 1
ATOM 4786 N N . THR B 2 114 C -24.110 8.192 44.438 1.00 28.35 100 THR H N 1
ATOM 4787 C CA . THR B 2 114 C -24.363 7.733 45.796 1.00 30.71 100 THR H CA 1
ATOM 4788 C C . THR B 2 114 C -23.605 6.424 46.017 1.00 27.80 100 THR H C 1
ATOM 4789 O O . THR B 2 114 C -23.695 5.501 45.193 1.00 25.93 100 THR H O 1
ATOM 4800 N N . ASP B 2 115 D -22.849 6.371 47.114 1.00 27.56 100 ASP H N 1
ATOM 4801 C CA . ASP B 2 115 D -22.044 5.204 47.493 1.00 24.89 100 ASP H CA 1
ATOM 4802 C C . ASP B 2 115 D -20.792 5.024 46.627 1.00 21.49 100 ASP H C 1
ATOM 4803 O O . ASP B 2 115 D -19.676 4.983 47.143 1.00 22.26 100 ASP H O 1
ATOM 4812 N N . TRP B 2 116 E -20.975 4.888 45.319 1.00 19.34 100 TRP H N 1
ATOM 4813 C CA . TRP B 2 116 E -19.850 4.738 44.402 1.00 16.96 100 TRP H CA 1
ATOM 4814 C C . TRP B 2 116 E -20.264 5.201 43.013 1.00 16.85 100 TRP H C 1
ATOM 4815 O O . TRP B 2 116 E -21.447 5.167 42.680 1.00 17.95 100 TRP H O 1
ATOM 4836 N N . PRO B 2 117 F -19.291 5.627 42.190 1.00 15.91 100 PRO H N 1
ATOM 4837 C CA . PRO B 2 117 F -19.637 6.020 40.827 1.00 16.26 100 PRO H CA 1
ATOM 4838 C C . PRO B 2 117 F -20.069 4.821 40.001 1.00 15.95 100 PRO H C 1
ATOM 4839 O O . PRO B 2 117 F -19.582 3.700 40.212 1.00 14.95 100 PRO H O 1
ATOM 4850 N N . LYS B 2 118 G -20.961 5.072 39.050 1.00 15.94 100 LYS H N 1
ATOM 4851 C CA . LYS B 2 118 G -21.544 4.029 38.217 1.00 15.99 100 LYS H CA 1
ATOM 4852 C C . LYS B 2 118 G -21.354 4.354 36.740 1.00 15.83 100 LYS H C 1
ATOM 4853 O O . LYS B 2 118 G -22.231 4.926 36.104 1.00 16.44 100 LYS H O 1
ATOM 4872 N N . PRO B 2 119 H -20.185 3.999 36.197 1.00 14.34 100 PRO H N 1
ATOM 4873 C CA . PRO B 2 119 H -19.909 4.136 34.767 1.00 14.17 100 PRO H CA 1
ATOM 4874 C C . PRO B 2 119 H -20.642 3.012 34.041 1.00 15.23 100 PRO H C 1
ATOM 4875 O O . PRO B 2 119 H -20.290 1.844 34.195 1.00 19.38 100 PRO H O 1
ATOM 4886 N N . ALA B 2 120 I -21.661 3.361 33.272 1.00 14.44 100 ALA H N 1
ATOM 4887 C CA . ALA B 2 120 I -22.606 2.374 32.766 1.00 14.07 100 ALA H CA 1
ATOM 4888 C C . ALA B 2 120 I -22.560 2.173 31.264 1.00 14.10 100 ALA H C 1
ATOM 4889 O O . ALA B 2 120 I -23.014 1.138 30.778 1.00 15.47 100 ALA H O 1
ATOM 4896 N N . TRP B 2 121 J -22.065 3.158 30.521 1.00 12.96 100 TRP H N 1
ATOM 4897 C CA . TRP B 2 121 J -22.114 3.095 29.063 1.00 12.89 100 TRP H CA 1
ATOM 4898 C C . TRP B 2 121 J -20.896 3.774 28.477 1.00 11.96 100 TRP H C 1
ATOM 4899 O O . TRP B 2 121 J -20.256 4.594 29.130 1.00 13.22 100 TRP H O 1
ATOM 4920 N N . VAL B 2 122 K -20.582 3.416 27.237 1.00 11.91 100 VAL H N 1
ATOM 4921 C CA . VAL B 2 122 K -19.418 3.949 26.559 1.00 10.86 100 VAL H CA 1
ATOM 4922 C C . VAL B 2 122 K -19.874 5.035 25.605 1.00 10.96 100 VAL H C 1
ATOM 4923 O O . VAL B 2 122 K -20.544 4.754 24.604 1.00 11.94 100 VAL H O 1
ATOM 4936 N N . ASP B 2 123 ? -19.528 6.278 25.923 1.00 11.97 101 ASP H N 1
ATOM 4937 C CA . ASP B 2 123 ? -19.994 7.408 25.128 1.00 12.32 101 ASP H CA 1
ATOM 4938 C C . ASP B 2 123 ? -18.954 7.931 24.136 1.00 13.43 101 ASP H C 1
ATOM 4939 O O . ASP B 2 123 ? -19.249 8.837 23.357 1.00 17.49 101 ASP H O 1
ATOM 4948 N N . LEU B 2 124 ? -17.766 7.328 24.129 1.00 11.70 102 LEU H N 1
ATOM 4949 C CA . LEU B 2 124 ? -16.729 7.648 23.156 1.00 11.39 102 LEU H CA 1
ATOM 4950 C C . LEU B 2 124 ? -15.879 6.400 22.980 1.00 10.76 102 LEU H C 1
ATOM 4951 O O . LEU B 2 124 ? -15.421 5.821 23.961 1.00 11.49 102 LEU H O 1
ATOM 4967 N N . TRP B 2 125 ? -15.680 5.996 21.726 1.00 11.10 103 TRP H N 1
ATOM 4968 C CA . TRP B 2 125 ? -14.953 4.779 21.390 1.00 10.35 103 TRP H CA 1
ATOM 4969 C C . TRP B 2 125 ? -13.746 5.121 20.537 1.00 11.27 103 TRP H C 1
ATOM 4970 O O . TRP B 2 125 ? -13.835 5.957 19.637 1.00 12.48 103 TRP H O 1
ATOM 4991 N N . GLY B 2 126 ? -12.629 4.439 20.773 1.00 11.33 104 GLY H N 1
ATOM 4992 C CA . GLY B 2 126 ? -11.526 4.490 19.832 1.00 11.55 104 GLY H CA 1
ATOM 4993 C C . GLY B 2 126 ? -11.861 3.731 18.560 1.00 11.76 104 GLY H C 1
ATOM 4994 O O . GLY B 2 126 ? -12.884 3.064 18.470 1.00 13.40 104 GLY H O 1
ATOM 4998 N N . ARG B 2 127 ? -10.987 3.789 17.569 1.00 13.14 105 ARG H N 1
ATOM 4999 C CA . ARG B 2 127 ? -11.249 3.054 16.334 1.00 15.19 105 ARG H CA 1
ATOM 5000 C C . ARG B 2 127 ? -11.034 1.560 16.519 1.00 13.76 105 ARG H C 1
ATOM 5001 O O . ARG B 2 127 ? -11.541 0.758 15.737 1.00 14.81 105 ARG H O 1
ATOM 5022 N N . GLY B 2 128 ? -10.300 1.183 17.558 1.00 12.28 106 GLY H N 1
ATOM 5023 C CA . GLY B 2 128 ? -10.026 -0.212 17.833 1.00 13.06 106 GLY H CA 1
ATOM 5024 C C . GLY B 2 128 ? -8.763 -0.725 17.175 1.00 12.69 106 GLY H C 1
ATOM 5025 O O . GLY B 2 128 ? -8.390 -0.287 16.088 1.00 15.17 106 GLY H O 1
ATOM 5029 N N . THR B 2 129 ? -8.097 -1.651 17.849 1.00 11.97 107 THR H N 1
ATOM 5030 C CA . THR B 2 129 ? -6.933 -2.305 17.283 1.00 12.10 107 THR H CA 1
ATOM 5031 C C . THR B 2 129 ? -7.063 -3.814 17.464 1.00 12.05 107 THR H C 1
ATOM 5032 O O . THR B 2 129 ? -7.293 -4.295 18.579 1.00 12.28 107 THR H O 1
ATOM 5043 N N . LEU B 2 130 ? -6.982 -4.549 16.358 1.00 12.59 108 LEU H N 1
ATOM 5044 C CA . LEU B 2 130 ? -7.074 -5.995 16.413 1.00 12.62 108 LEU H CA 1
ATOM 5045 C C . LEU B 2 130 ? -5.729 -6.580 16.830 1.00 13.12 108 LEU H C 1
ATOM 5046 O O . LEU B 2 130 ? -4.729 -6.459 16.114 1.00 14.48 108 LEU H O 1
ATOM 5062 N N . VAL B 2 131 ? -5.706 -7.192 18.007 1.00 12.78 109 VAL H N 1
ATOM 5063 C CA . VAL B 2 131 ? -4.527 -7.869 18.517 1.00 13.38 109 VAL H CA 1
ATOM 5064 C C . VAL B 2 131 ? -4.757 -9.365 18.366 1.00 13.12 109 VAL H C 1
ATOM 5065 O O . VAL B 2 131 ? -5.711 -9.923 18.894 1.00 14.25 109 VAL H O 1
ATOM 5078 N N . THR B 2 132 ? -3.874 -9.999 17.611 1.00 13.19 110 THR H N 1
ATOM 5079 C CA . THR B 2 132 ? -3.896 -11.433 17.414 1.00 14.43 110 THR H CA 1
ATOM 5080 C C . THR B 2 132 ? -2.963 -12.104 18.409 1.00 14.53 110 THR H C 1
ATOM 5081 O O . THR B 2 132 ? -1.814 -11.699 18.558 1.00 15.78 110 THR H O 1
ATOM 5092 N N . VAL B 2 133 ? -3.474 -13.111 19.111 1.00 14.45 111 VAL H N 1
ATOM 5093 C CA . VAL B 2 133 ? -2.663 -13.918 20.010 1.00 15.31 111 VAL H CA 1
ATOM 5094 C C . VAL B 2 133 ? -2.385 -15.235 19.313 1.00 16.85 111 VAL H C 1
ATOM 5095 O O . VAL B 2 133 ? -3.284 -16.053 19.101 1.00 19.16 111 VAL H O 1
ATOM 5108 N N . SER B 2 134 ? -1.129 -15.419 18.928 1.00 16.16 112 SER H N 1
ATOM 5109 C CA . SER B 2 134 ? -0.680 -16.650 18.303 1.00 16.91 112 SER H CA 1
ATOM 5110 C C . SER B 2 134 ? 0.822 -16.749 18.460 1.00 17.15 112 SER H C 1
ATOM 5111 O O . SER B 2 134 ? 1.526 -15.758 18.305 1.00 17.94 112 SER H O 1
ATOM 5119 N N . SER B 2 135 ? 1.309 -17.950 18.747 1.00 18.39 113 SER H N 1
ATOM 5120 C CA . SER B 2 135 ? 2.746 -18.194 18.797 1.00 19.65 113 SER H CA 1
ATOM 5121 C C . SER B 2 135 ? 3.270 -18.756 17.477 1.00 20.23 113 SER H C 1
ATOM 5122 O O . SER B 2 135 ? 4.409 -19.208 17.400 1.00 23.56 113 SER H O 1
ATOM 5130 N N . ALA B 2 136 ? 2.448 -18.733 16.434 1.00 19.32 114 ALA H N 1
ATOM 5131 C CA . ALA B 2 136 ? 2.836 -19.312 15.154 1.00 20.10 114 ALA H CA 1
ATOM 5132 C C . ALA B 2 136 ? 3.983 -18.569 14.498 1.00 21.11 114 ALA H C 1
ATOM 5133 O O . ALA B 2 136 ? 4.143 -17.354 14.661 1.00 22.42 114 ALA H O 1
ATOM 5140 N N . SER B 2 137 ? 4.770 -19.326 13.745 1.00 23.48 115 SER H N 1
ATOM 5141 C CA . SER B 2 137 ? 5.767 -18.781 12.837 1.00 21.43 115 SER H CA 1
ATOM 5142 C C . SER B 2 137 ? 5.161 -18.768 11.434 1.00 21.20 115 SER H C 1
ATOM 5143 O O . SER B 2 137 ? 4.159 -19.438 11.177 1.00 21.62 115 SER H O 1
ATOM 5151 N N . THR B 2 138 ? 5.767 -18.006 10.531 1.00 19.52 116 THR H N 1
ATOM 5152 C CA . THR B 2 138 ? 5.364 -18.009 9.130 1.00 19.41 116 THR H CA 1
ATOM 5153 C C . THR B 2 138 ? 5.362 -19.438 8.585 1.00 18.92 116 THR H C 1
ATOM 5154 O O . THR B 2 138 ? 6.285 -20.213 8.826 1.00 20.13 116 THR H O 1
ATOM 5165 N N . LYS B 2 139 ? 4.309 -19.778 7.854 1.00 17.35 117 LYS H N 1
ATOM 5166 C CA . LYS B 2 139 ? 4.073 -21.143 7.424 1.00 17.94 117 LYS H CA 1
ATOM 5167 C C . LYS B 2 139 ? 3.120 -21.119 6.241 1.00 16.85 117 LYS H C 1
ATOM 5168 O O . LYS B 2 139 ? 2.050 -20.530 6.305 1.00 15.83 117 LYS H O 1
ATOM 5187 N N . GLY B 2 140 ? 3.529 -21.747 5.153 1.00 17.22 118 GLY H N 1
ATOM 5188 C CA . GLY B 2 140 ? 2.703 -21.839 3.974 1.00 16.72 118 GLY H CA 1
ATOM 5189 C C . GLY B 2 140 ? 1.575 -22.833 4.172 1.00 16.14 118 GLY H C 1
ATOM 5190 O O . GLY B 2 140 ? 1.628 -23.690 5.053 1.00 16.72 118 GLY H O 1
ATOM 5194 N N . PRO B 2 141 ? 0.538 -22.727 3.339 1.00 16.21 119 PRO H N 1
ATOM 5195 C CA . PRO B 2 141 ? -0.673 -23.527 3.514 1.00 16.37 119 PRO H CA 1
ATOM 5196 C C . PRO B 2 141 ? -0.553 -24.971 3.042 1.00 16.47 119 PRO H C 1
ATOM 5197 O O . PRO B 2 141 ? 0.262 -25.299 2.181 1.00 17.38 119 PRO H O 1
ATOM 5208 N N . SER B 2 142 ? -1.394 -25.813 3.631 1.00 16.11 120 SER H N 1
ATOM 5209 C CA . SER B 2 142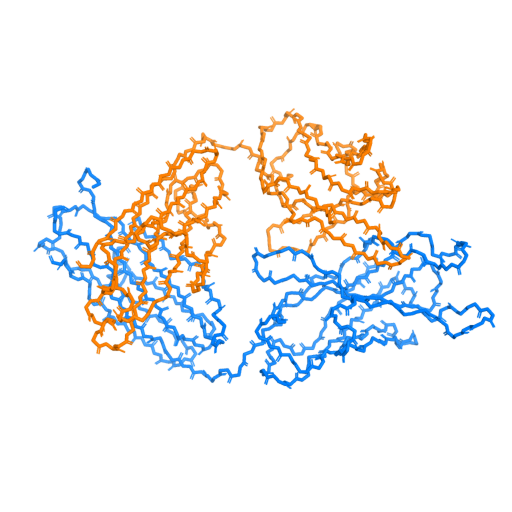 ? -1.650 -27.158 3.146 1.00 17.41 120 SER H CA 1
ATOM 5210 C C . SER B 2 142 ? -2.973 -27.109 2.403 1.00 16.91 120 SER H C 1
ATOM 5211 O O . SER B 2 142 ? -4.003 -26.835 3.008 1.00 18.80 120 SER H O 1
ATOM 5219 N N . VAL B 2 143 ? -2.937 -27.372 1.101 1.00 15.20 121 VAL H N 1
ATOM 5220 C CA . VAL B 2 143 ? -4.107 -27.222 0.240 1.00 14.75 121 VAL H CA 1
ATOM 5221 C C . VAL B 2 143 ? -4.686 -28.580 -0.141 1.00 15.17 121 VAL H C 1
ATOM 5222 O O . VAL B 2 143 ? -3.976 -29.461 -0.624 1.00 17.09 121 VAL H O 1
ATOM 5235 N N . PHE B 2 144 ? -5.982 -28.736 0.089 1.00 14.93 122 PHE H N 1
ATOM 5236 C CA . PHE B 2 144 ? -6.687 -29.978 -0.172 1.00 15.34 122 PHE H CA 1
ATOM 5237 C C . PHE B 2 144 ? -7.854 -29.721 -1.095 1.00 15.80 122 PHE H C 1
ATOM 5238 O O . PHE B 2 144 ? -8.505 -28.689 -0.994 1.00 15.88 122 PHE H O 1
ATOM 5255 N N . PRO B 2 145 ? -8.134 -30.667 -1.997 1.00 16.37 123 PRO H N 1
ATOM 5256 C CA . PRO B 2 145 ? -9.258 -30.461 -2.913 1.00 16.10 123 PRO H CA 1
ATOM 5257 C C . PRO B 2 145 ? -10.596 -30.749 -2.246 1.00 15.57 123 PRO H C 1
ATOM 5258 O O . PRO B 2 145 ? -10.690 -31.641 -1.395 1.00 18.21 123 PRO H O 1
ATOM 5269 N N . LEU B 2 146 ? -11.609 -29.993 -2.645 1.00 14.88 124 LEU H N 1
ATOM 5270 C CA . LEU B 2 146 ? -12.989 -30.289 -2.291 1.00 14.84 124 LEU H CA 1
ATOM 5271 C C . LEU B 2 146 ? -13.641 -30.773 -3.586 1.00 14.00 124 LEU H C 1
ATOM 5272 O O . LEU B 2 146 ? -14.107 -29.978 -4.408 1.00 14.85 124 LEU H O 1
ATOM 5288 N N . ALA B 2 147 ? -13.626 -32.089 -3.775 1.00 15.52 125 ALA H N 1
ATOM 5289 C CA . ALA B 2 147 ? -13.930 -32.673 -5.071 1.00 17.39 125 ALA H CA 1
ATOM 5290 C C . ALA B 2 147 ? -15.414 -32.731 -5.322 1.00 16.92 125 ALA H C 1
ATOM 5291 O O . ALA B 2 147 ? -16.192 -33.007 -4.411 1.00 18.31 125 ALA H O 1
ATOM 5298 N N . PRO B 2 148 ? -15.818 -32.486 -6.572 1.00 18.35 126 PRO H N 1
ATOM 5299 C CA . PRO B 2 148 ? -17.229 -32.662 -6.897 1.00 20.81 126 PRO H CA 1
ATOM 5300 C C . PRO B 2 148 ? -17.540 -34.127 -7.131 1.00 20.37 126 PRO H C 1
ATOM 5301 O O . PRO B 2 148 ? -16.643 -34.910 -7.460 1.00 21.02 126 PRO H O 1
ATOM 5312 N N . SER B 2 149 ? -18.794 -34.504 -6.942 1.00 24.42 127 SER H N 1
ATOM 5313 C CA . SER B 2 149 ? -19.248 -35.793 -7.414 1.00 27.55 127 SER H CA 1
ATOM 5314 C C . SER B 2 149 ? -19.331 -35.716 -8.932 1.00 30.96 127 SER H C 1
ATOM 5315 O O . SER B 2 149 ? -19.607 -34.654 -9.489 1.00 32.39 127 SER H O 1
ATOM 5323 N N . SER B 2 150 ? -19.099 -36.832 -9.610 1.00 31.68 128 SER H N 1
ATOM 5324 C CA . SER B 2 150 ? -19.256 -36.863 -11.059 1.00 33.20 128 SER H CA 1
ATOM 5325 C C . SER B 2 150 ? -20.709 -36.598 -11.469 1.00 33.00 128 SER H C 1
ATOM 5326 O O . SER B 2 150 ? -20.966 -35.983 -12.505 1.00 35.86 128 SER H O 1
ATOM 5334 N N . LYS B 2 151 ? -21.655 -37.050 -10.649 1.00 32.50 129 LYS H N 1
ATOM 5335 C CA . LYS B 2 151 ? -23.073 -36.898 -10.965 1.00 31.80 129 LYS H CA 1
ATOM 5336 C C . LYS B 2 151 ? -23.731 -35.811 -10.116 1.00 30.22 129 LYS H C 1
ATOM 5337 O O . LYS B 2 151 ? -23.501 -35.733 -8.905 1.00 30.67 129 LYS H O 1
ATOM 5343 N N . SER B 2 154 ? -27.419 -31.221 -7.608 1.00 27.45 134 SER H N 1
ATOM 5344 C CA . SER B 2 154 ? -27.801 -29.814 -7.636 1.00 28.07 134 SER H CA 1
ATOM 5345 C C . SER B 2 154 ? -28.252 -29.366 -9.028 1.00 28.15 134 SER H C 1
ATOM 5346 O O . SER B 2 154 ? -27.879 -28.290 -9.491 1.00 33.15 134 SER H O 1
ATOM 5351 N N . GLY B 2 155 ? -29.043 -30.199 -9.698 1.00 25.26 135 GLY H N 1
ATOM 5352 C CA . GLY B 2 155 ? -29.741 -29.786 -10.901 1.00 28.77 135 GLY H CA 1
ATOM 5353 C C . GLY B 2 155 ? -28.868 -29.450 -12.092 1.00 30.65 135 GLY H C 1
ATOM 5354 O O . GLY B 2 155 ? -29.270 -28.662 -12.953 1.00 34.98 135 GLY H O 1
ATOM 5358 N N . GLY B 2 156 ? -27.681 -30.041 -12.156 1.00 27.94 136 GLY H N 1
ATOM 5359 C CA . GLY B 2 156 ? -26.833 -29.888 -13.330 1.00 26.56 136 GLY H CA 1
ATOM 5360 C C . GLY B 2 156 ? -25.559 -29.100 -13.097 1.00 24.43 136 GLY H C 1
ATOM 5361 O O . GLY B 2 156 ? -24.703 -29.028 -13.976 1.00 28.46 136 GLY H O 1
ATOM 5365 N N . THR B 2 157 ? -25.435 -28.495 -11.924 1.00 22.39 137 THR H N 1
ATOM 5366 C CA . THR B 2 157 ? -24.228 -27.785 -11.561 1.00 20.66 137 THR H CA 1
ATOM 5367 C C . THR B 2 157 ? -23.445 -28.651 -10.588 1.00 22.01 137 THR H C 1
ATOM 5368 O O . THR B 2 157 ? -23.982 -29.575 -9.988 1.00 25.41 137 THR H O 1
ATOM 5379 N N . ALA B 2 158 ? -22.158 -28.369 -10.476 1.00 21.69 138 ALA H N 1
ATOM 5380 C CA . ALA B 2 158 ? -21.296 -29.047 -9.523 1.00 20.82 138 ALA H CA 1
ATOM 5381 C C . ALA B 2 158 ? -20.514 -27.984 -8.784 1.00 19.13 138 ALA H C 1
ATOM 5382 O O . ALA B 2 158 ? -19.934 -27.088 -9.400 1.00 19.90 138 ALA H O 1
ATOM 5389 N N . ALA B 2 159 ? -20.511 -28.074 -7.459 1.00 19.48 139 ALA H N 1
ATOM 5390 C CA . ALA B 2 159 ? -19.634 -27.249 -6.643 1.00 18.22 139 ALA H CA 1
ATOM 5391 C C . ALA B 2 159 ? -18.338 -27.994 -6.421 1.00 17.21 139 ALA H C 1
ATOM 5392 O O . ALA B 2 159 ? -18.330 -29.197 -6.134 1.00 18.95 139 ALA H O 1
ATOM 5399 N N . LEU B 2 160 ? -17.240 -27.266 -6.528 1.00 16.11 140 LEU H N 1
ATOM 5400 C CA . LEU B 2 160 ? -15.932 -27.810 -6.222 1.00 15.98 140 LEU H CA 1
ATOM 5401 C C . LEU B 2 160 ? -15.093 -26.698 -5.614 1.00 15.57 140 LEU H C 1
ATOM 5402 O O . LEU B 2 160 ? -15.411 -25.518 -5.749 1.00 16.77 140 LEU H O 1
ATOM 5418 N N . GLY B 2 161 ? -14.038 -27.059 -4.905 1.00 13.59 141 GLY H N 1
ATOM 5419 C CA . GLY B 2 161 ? -13.287 -26.040 -4.212 1.00 13.07 141 GLY H CA 1
ATOM 5420 C C . GLY B 2 161 ? -11.948 -26.520 -3.718 1.00 13.90 141 GLY H C 1
ATOM 5421 O O . GLY B 2 161 ? -11.479 -27.604 -4.075 1.00 14.38 141 GLY H O 1
ATOM 5425 N N . CYS B 2 162 ? -11.333 -25.675 -2.900 1.00 13.58 142 CYS H N 1
ATOM 5426 C CA . CYS B 2 162 ? -10.080 -25.989 -2.247 1.00 14.06 142 CYS H CA 1
ATOM 5427 C C . CYS B 2 162 ? -10.133 -25.506 -0.825 1.00 13.99 142 CYS H C 1
ATOM 5428 O O . CYS B 2 162 ? -10.615 -24.408 -0.543 1.00 14.79 142 CYS H O 1
ATOM 5435 N N . LEU B 2 163 ? -9.617 -26.347 0.060 1.00 12.72 143 LEU H N 1
ATOM 5436 C CA . LEU B 2 163 ? -9.495 -26.042 1.466 1.00 13.80 143 LEU H CA 1
ATOM 5437 C C . LEU B 2 163 ? -8.031 -25.668 1.697 1.00 13.44 143 LEU H C 1
ATOM 5438 O O . LEU B 2 163 ? -7.129 -26.447 1.392 1.00 15.57 143 LEU H O 1
ATOM 5454 N N . VAL B 2 164 ? -7.809 -24.452 2.179 1.00 12.89 144 VAL H N 1
ATOM 5455 C CA . VAL B 2 164 ? -6.471 -23.908 2.351 1.00 13.43 144 VAL H CA 1
ATOM 5456 C C . VAL B 2 164 ? -6.191 -23.828 3.848 1.00 14.42 144 VAL H C 1
ATOM 5457 O O . VAL B 2 164 ? -6.650 -22.914 4.521 1.00 15.43 144 VAL H O 1
ATOM 5470 N N . LYS B 2 165 ? -5.440 -24.808 4.354 1.00 15.57 145 LYS H N 1
ATOM 5471 C CA . LYS B 2 165 ? -5.303 -25.028 5.790 1.00 16.67 145 LYS H CA 1
ATOM 5472 C C . LYS B 2 165 ? -3.979 -24.576 6.367 1.00 16.19 145 LYS H C 1
ATOM 5473 O O . LYS B 2 165 ? -2.922 -24.737 5.754 1.00 17.16 145 LYS H O 1
ATOM 5492 N N . ASP B 2 166 ? -4.052 -24.066 7.588 1.00 16.84 146 ASP H N 1
ATOM 5493 C CA . ASP B 2 166 ? -2.918 -24.007 8.495 1.00 18.58 146 ASP H CA 1
ATOM 5494 C C . ASP B 2 166 ? -1.764 -23.157 7.984 1.00 16.90 146 ASP H C 1
ATOM 5495 O O . ASP B 2 166 ? -0.625 -23.611 7.929 1.00 19.74 146 ASP H O 1
ATOM 5504 N N . TYR B 2 167 ? -2.059 -21.901 7.657 1.00 15.95 147 TYR H N 1
ATOM 5505 C CA . TYR B 2 167 ? -1.028 -20.968 7.217 1.00 15.52 147 TYR H CA 1
ATOM 5506 C C . TYR B 2 167 ? -0.915 -19.788 8.171 1.00 15.02 147 TYR H C 1
ATOM 5507 O O . TYR B 2 167 ? -1.808 -19.529 8.974 1.00 15.95 147 TYR H O 1
ATOM 5525 N N . PHE B 2 168 ? 0.199 -19.077 8.082 1.00 14.97 148 PHE H N 1
ATOM 5526 C CA . PHE B 2 168 ? 0.427 -17.905 8.915 1.00 14.94 148 PHE H CA 1
ATOM 5527 C C . PHE B 2 168 ? 1.531 -17.078 8.285 1.00 14.94 148 PHE H C 1
ATOM 5528 O O . PHE B 2 168 ? 2.477 -17.637 7.741 1.00 16.41 148 PHE H O 1
ATOM 5545 N N . PRO B 2 169 ? 1.426 -15.738 8.347 1.00 16.17 149 PRO H N 1
ATOM 5546 C CA . PRO B 2 169 ? 0.279 -14.921 8.735 1.00 16.14 149 PRO H CA 1
ATOM 5547 C C . PRO B 2 169 ? -0.676 -14.791 7.547 1.00 16.55 149 PRO H C 1
ATOM 5548 O O . PRO B 2 169 ? -0.454 -15.431 6.516 1.00 15.44 149 PRO H O 1
ATOM 5559 N N . GLU B 2 170 ? -1.710 -13.968 7.673 1.00 16.42 150 GLU H N 1
ATOM 5560 C CA . GLU B 2 170 ? -2.513 -13.623 6.515 1.00 16.74 150 GLU H CA 1
ATOM 5561 C C . GLU B 2 170 ? -1.683 -12.739 5.584 1.00 18.19 150 GLU H C 1
ATOM 5562 O O . GLU B 2 170 ? -0.714 -12.110 6.018 1.00 20.49 150 GLU H O 1
ATOM 5574 N N . PRO B 2 171 ? -2.065 -12.665 4.299 1.00 17.63 151 PRO H N 1
ATOM 5575 C CA . PRO B 2 171 ? -3.205 -13.325 3.671 1.00 17.34 151 PRO H CA 1
ATOM 5576 C C . PRO B 2 171 ? -2.793 -14.413 2.680 1.00 17.16 151 PRO H C 1
ATOM 5577 O O . PRO B 2 171 ? -1.630 -14.517 2.287 1.00 17.64 151 PRO H O 1
ATOM 5588 N N . VAL B 2 172 ? -3.764 -15.221 2.282 1.00 16.84 152 VAL H N 1
ATOM 5589 C CA . VAL B 2 172 ? -3.667 -15.972 1.042 1.00 16.45 152 VAL H CA 1
ATOM 5590 C C . VAL B 2 172 ? -4.667 -15.416 0.055 1.00 17.92 152 VAL H C 1
ATOM 5591 O O . VAL B 2 172 ? -5.713 -14.883 0.442 1.00 22.26 152 VAL H O 1
ATOM 5604 N N . THR B 2 173 ? -4.345 -15.548 -1.224 1.00 17.11 153 THR H N 1
ATOM 5605 C CA . THR B 2 173 ? -5.302 -15.262 -2.274 1.00 18.52 153 THR H CA 1
ATOM 5606 C C . THR B 2 173 ? -5.473 -16.521 -3.106 1.00 16.42 153 THR H C 1
ATOM 5607 O O . THR B 2 173 ? -4.583 -17.360 -3.173 1.00 16.06 153 THR H O 1
ATOM 5618 N N . VAL B 2 174 ? -6.640 -16.652 -3.718 1.00 16.11 154 VAL H N 1
ATOM 5619 C CA . VAL B 2 174 ? -6.952 -17.805 -4.533 1.00 14.58 154 VAL H CA 1
ATOM 5620 C C . VAL B 2 174 ? -7.521 -17.354 -5.866 1.00 14.99 154 VAL H C 1
ATOM 5621 O O . VAL B 2 174 ? -8.366 -16.458 -5.931 1.00 18.33 154 VAL H O 1
ATOM 5634 N N . SER B 2 175 ? -7.044 -17.972 -6.933 1.00 14.78 155 SER H N 1
ATOM 5635 C CA . SER B 2 175 ? -7.681 -17.850 -8.235 1.00 14.40 155 SER H CA 1
ATOM 5636 C C . SER B 2 175 ? -7.955 -19.252 -8.749 1.00 13.37 155 SER H C 1
ATOM 5637 O O . SER B 2 175 ? -7.528 -20.238 -8.138 1.00 13.33 155 SER H O 1
ATOM 5645 N N . TRP B 2 176 ? -8.671 -19.336 -9.863 1.00 13.88 157 TRP H N 1
ATOM 5646 C CA . TRP B 2 176 ? -8.992 -20.606 -10.491 1.00 12.85 157 TRP H CA 1
ATOM 5647 C C . TRP B 2 176 ? -8.546 -20.603 -11.951 1.00 13.07 157 TRP H C 1
ATOM 5648 O O . TRP B 2 176 ? -8.769 -19.637 -12.680 1.00 14.14 157 TRP H O 1
ATOM 5669 N N . ASN B 2 177 ? -7.899 -21.687 -12.360 1.00 14.02 158 ASN H N 1
ATOM 5670 C CA . ASN B 2 177 ? -7.415 -21.827 -13.732 1.00 14.57 158 ASN H CA 1
ATOM 5671 C C . ASN B 2 177 ? -6.622 -20.603 -14.181 1.00 14.23 158 ASN H C 1
ATOM 5672 O O . ASN B 2 177 ? -6.788 -20.100 -15.298 1.00 16.45 158 ASN H O 1
ATOM 5683 N N . SER B 2 178 ? -5.777 -20.125 -13.272 1.00 15.25 163 SER H N 1
ATOM 5684 C CA . SER B 2 178 ? -4.874 -19.003 -13.534 1.00 17.64 163 SER H CA 1
ATOM 5685 C C . SER B 2 178 ? -5.632 -17.745 -13.947 1.00 20.08 163 SER H C 1
ATOM 5686 O O . SER B 2 178 ? -5.109 -16.897 -14.677 1.00 23.51 163 SER H O 1
ATOM 5694 N N . GLY B 2 179 ? -6.857 -17.612 -13.449 1.00 18.91 164 GLY H N 1
ATOM 5695 C CA . GLY B 2 179 ? -7.685 -16.451 -13.734 1.00 20.61 164 GLY H CA 1
ATOM 5696 C C . GLY B 2 179 ? -8.675 -16.630 -14.874 1.00 19.16 164 GLY H C 1
ATOM 5697 O O . GLY B 2 179 ? -9.501 -15.749 -15.131 1.00 20.39 164 GLY H O 1
ATOM 5701 N N . ALA B 2 180 ? -8.603 -17.752 -15.575 1.00 18.40 165 ALA H N 1
ATOM 5702 C CA . ALA B 2 180 ? -9.524 -18.002 -16.682 1.00 19.52 165 ALA H CA 1
ATOM 5703 C C . ALA B 2 180 ? -10.917 -18.379 -16.184 1.00 18.18 165 ALA H C 1
ATOM 5704 O O . ALA B 2 180 ? -11.883 -18.351 -16.954 1.00 19.98 165 ALA H O 1
ATOM 5711 N N . LEU B 2 181 ? -11.026 -18.723 -14.904 1.00 16.18 166 LEU H N 1
ATOM 5712 C CA . LEU B 2 181 ? -12.314 -19.056 -14.312 1.00 14.79 166 LEU H CA 1
ATOM 5713 C C . LEU B 2 181 ? -12.593 -18.080 -13.171 1.00 15.31 166 LEU H C 1
ATOM 5714 O O . LEU B 2 181 ? -11.933 -18.118 -12.132 1.00 15.61 166 LEU H O 1
ATOM 5730 N N . THR B 2 182 ? -13.552 -17.185 -13.401 1.00 15.31 167 THR H N 1
ATOM 5731 C CA . THR B 2 182 ? -13.947 -16.173 -12.422 1.00 15.83 167 THR H CA 1
ATOM 5732 C C . THR B 2 182 ? -15.433 -16.227 -12.070 1.00 17.90 167 THR H C 1
ATOM 5733 O O . THR B 2 182 ? -15.824 -15.908 -10.949 1.00 19.00 167 THR H O 1
ATOM 5744 N N . SER B 2 183 ? -16.267 -16.617 -13.028 1.00 18.64 168 SER H N 1
ATOM 5745 C CA . SER B 2 183 ? -17.700 -16.691 -12.783 1.00 22.68 168 SER H CA 1
ATOM 5746 C C . SER B 2 183 ? -18.032 -17.752 -11.732 1.00 22.71 168 SER H C 1
ATOM 5747 O O . SER B 2 183 ? -17.614 -18.901 -11.844 1.00 25.15 168 SER H O 1
ATOM 5755 N N . GLY B 2 184 ? -18.792 -17.361 -10.716 1.00 23.90 169 GLY H N 1
ATOM 5756 C CA . GLY B 2 184 ? -19.258 -18.301 -9.713 1.00 24.48 169 GLY H CA 1
ATOM 5757 C C . GLY B 2 184 ? -18.227 -18.648 -8.654 1.00 22.81 169 GLY H C 1
ATOM 5758 O O . GLY B 2 184 ? -18.455 -19.558 -7.852 1.00 27.03 169 GLY H O 1
ATOM 5762 N N . VAL B 2 185 ? -17.104 -17.930 -8.634 1.00 19.34 170 VAL H N 1
ATOM 5763 C CA . VAL B 2 185 ? -16.065 -18.154 -7.630 1.00 17.41 170 VAL H CA 1
ATOM 5764 C C . VAL B 2 185 ? -16.362 -17.363 -6.358 1.00 16.69 170 VAL H C 1
ATOM 5765 O O . VAL B 2 185 ? -16.716 -16.187 -6.421 1.00 19.70 170 VAL H O 1
ATOM 5778 N N . HIS B 2 186 ? -16.221 -18.004 -5.203 1.00 15.64 172 HIS H N 1
ATOM 5779 C CA . HIS B 2 186 ? -16.262 -17.293 -3.942 1.00 14.08 172 HIS H CA 1
ATOM 5780 C C . HIS B 2 186 ? -15.142 -17.790 -3.053 1.00 13.76 172 HIS H C 1
ATOM 5781 O O . HIS B 2 186 ? -15.037 -18.987 -2.793 1.00 14.54 172 HIS H O 1
ATOM 5796 N N . THR B 2 187 ? -14.334 -16.862 -2.554 1.00 15.13 173 THR H N 1
ATOM 5797 C CA . THR B 2 187 ? -13.289 -17.185 -1.594 1.00 14.75 173 THR H CA 1
ATOM 5798 C C . THR B 2 187 ? -13.673 -16.584 -0.249 1.00 14.71 173 THR H C 1
ATOM 5799 O O . THR B 2 187 ? -13.939 -15.389 -0.137 1.00 17.17 173 THR H O 1
ATOM 5810 N N . PHE B 2 188 ? -13.740 -17.439 0.761 1.00 14.18 174 PHE H N 1
ATOM 5811 C CA . PHE B 2 188 ? -14.252 -17.068 2.066 1.00 14.78 174 PHE H CA 1
ATOM 5812 C C . PHE B 2 188 ? -13.218 -16.353 2.911 1.00 15.38 174 PHE H C 1
ATOM 5813 O O . PHE B 2 188 ? -12.017 -16.481 2.671 1.00 16.78 174 PHE H O 1
ATOM 5830 N N . PRO B 2 189 ? -13.679 -15.603 3.925 1.00 17.25 175 PRO H N 1
ATOM 5831 C CA . PRO B 2 189 ? -12.776 -15.056 4.939 1.00 18.89 175 PRO H CA 1
ATOM 5832 C C . PRO B 2 189 ? -12.051 -16.173 5.670 1.00 17.35 175 PRO H C 1
ATOM 5833 O O . PRO B 2 189 ? -12.577 -17.278 5.818 1.00 18.88 175 PRO H O 1
ATOM 5844 N N . ALA B 2 190 ? -10.851 -15.878 6.138 1.00 17.94 176 ALA H N 1
ATOM 5845 C CA . ALA B 2 190 ? -10.103 -16.818 6.953 1.00 19.66 176 ALA H CA 1
ATOM 5846 C C . ALA B 2 190 ? -10.685 -16.923 8.355 1.00 20.28 176 ALA H C 1
ATOM 5847 O O . ALA B 2 190 ? -11.287 -15.979 8.880 1.00 21.98 176 ALA H O 1
ATOM 5854 N N . VAL B 2 191 ? -10.503 -18.100 8.938 1.00 21.42 177 VAL H N 1
ATOM 5855 C CA . VAL B 2 191 ? -10.741 -18.316 10.354 1.00 21.02 177 VAL H CA 1
ATOM 5856 C C . VAL B 2 191 ? -9.383 -18.501 11.030 1.00 19.40 177 VAL H C 1
ATOM 5857 O O . VAL B 2 191 ? -8.517 -19.186 10.488 1.00 18.02 177 VAL H O 1
ATOM 5870 N N . LEU B 2 192 ? -9.191 -17.873 12.187 1.00 20.52 178 LEU H N 1
ATOM 5871 C CA . LEU B 2 192 ? -8.016 -18.110 13.010 1.00 20.31 178 LEU H CA 1
ATOM 5872 C C . LEU B 2 192 ? -8.381 -19.200 13.988 1.00 20.29 178 LEU H C 1
ATOM 5873 O O . LEU B 2 192 ? -9.237 -19.007 14.849 1.00 21.74 178 LEU H O 1
ATOM 5889 N N . GLN B 2 193 ? -7.743 -20.354 13.844 1.00 20.86 179 GLN H N 1
ATOM 5890 C CA . GLN B 2 193 ? -8.047 -21.503 14.683 1.00 21.32 179 GLN H CA 1
ATOM 5891 C C . GLN B 2 193 ? -7.366 -21.368 16.038 1.00 21.63 179 GLN H C 1
ATOM 5892 O O . GLN B 2 193 ? -6.452 -20.559 16.200 1.00 21.97 179 GLN H O 1
ATOM 5906 N N . SER B 2 194 ? -7.793 -22.176 17.003 1.00 25.99 180 SER H N 1
ATOM 5907 C CA . SER B 2 194 ? -7.190 -22.158 18.332 1.00 28.09 180 SER H CA 1
ATOM 5908 C C . SER B 2 194 ? -5.710 -22.552 18.296 1.00 28.10 180 SER H C 1
ATOM 5909 O O . SER B 2 194 ? -4.965 -22.283 19.241 1.00 29.15 180 SER H O 1
ATOM 5917 N N . SER B 2 195 ? -5.291 -23.184 17.201 1.00 26.02 181 SER H N 1
ATOM 5918 C CA . SER B 2 195 ? -3.891 -23.558 17.007 1.00 25.87 181 SER H CA 1
ATOM 5919 C C . SER B 2 195 ? -3.026 -22.340 16.714 1.00 23.19 181 SER H C 1
ATOM 5920 O O . SER B 2 195 ? -1.793 -22.423 16.741 1.00 26.67 181 SER H O 1
ATOM 5928 N N . GLY B 2 196 ? -3.671 -21.218 16.414 1.00 21.32 183 GLY H N 1
ATOM 5929 C CA . GLY B 2 196 ? -2.965 -20.004 16.055 1.00 19.59 183 GLY H CA 1
ATOM 5930 C C . GLY B 2 196 ? -2.640 -19.900 14.573 1.00 17.42 183 GLY H C 1
ATOM 5931 O O . GLY B 2 196 ? -1.903 -19.007 14.178 1.00 18.09 183 GLY H O 1
ATOM 5935 N N . LEU B 2 197 ? -3.200 -20.802 13.764 1.00 17.94 184 LEU H N 1
ATOM 5936 C CA . LEU B 2 197 ? -3.037 -20.773 12.314 1.00 16.64 184 LEU H CA 1
ATOM 5937 C C . LEU B 2 197 ? -4.362 -20.485 11.621 1.00 15.34 184 LEU H C 1
ATOM 5938 O O . LEU B 2 197 ? -5.417 -20.790 12.153 1.00 17.57 184 LEU H O 1
ATOM 5954 N N . TYR B 2 198 ? -4.280 -19.894 10.435 1.00 15.23 185 TYR H N 1
ATOM 5955 C CA . TYR B 2 198 ? -5.465 -19.555 9.646 1.00 14.31 185 TYR H CA 1
ATOM 5956 C C . TYR B 2 198 ? -5.840 -20.654 8.664 1.00 15.13 185 TYR H C 1
ATOM 5957 O O . TYR B 2 198 ? -4.982 -21.421 8.226 1.00 15.80 185 TYR H O 1
ATOM 5975 N N . SER B 2 199 ? -7.124 -20.719 8.333 1.00 15.56 186 SER H N 1
ATOM 5976 C CA . SER B 2 199 ? -7.607 -21.562 7.250 1.00 14.36 186 SER H CA 1
ATOM 5977 C C . SER B 2 199 ? -8.717 -20.836 6.508 1.00 14.59 186 SER H C 1
ATOM 5978 O O . SER B 2 199 ? -9.447 -20.041 7.098 1.00 15.99 186 SER H O 1
ATOM 5986 N N . LEU B 2 200 ? -8.834 -21.103 5.209 1.00 13.80 187 LEU H N 1
ATOM 5987 C CA . LEU B 2 200 ? -9.974 -20.618 4.434 1.00 13.90 187 LEU H CA 1
ATOM 5988 C C . LEU B 2 200 ? -10.312 -21.615 3.343 1.00 13.54 187 LEU H C 1
ATOM 5989 O O . LEU B 2 200 ? -9.636 -22.616 3.180 1.00 14.01 187 LEU H O 1
ATOM 6005 N N . SER B 2 201 ? -11.404 -21.360 2.638 1.00 13.99 188 SER H N 1
ATOM 6006 C CA A SER B 2 201 ? -11.749 -22.155 1.474 0.51 13.12 188 SER H CA 1
ATOM 6007 C CA B SER B 2 201 ? -11.820 -22.167 1.493 0.49 12.83 188 SER H CA 1
ATOM 6008 C C . SER B 2 201 ? -12.184 -21.265 0.331 1.00 12.71 188 SER H C 1
ATOM 6009 O O . SER B 2 201 ? -12.550 -20.112 0.529 1.00 12.70 188 SER H O 1
ATOM 6024 N N . SER B 2 202 ? -12.099 -21.821 -0.867 1.00 13.37 189 SER H N 1
ATOM 6025 C CA . SER B 2 202 ? -12.568 -21.175 -2.071 1.00 13.61 189 SER H CA 1
ATOM 6026 C C . SER B 2 202 ? -13.402 -22.192 -2.825 1.00 13.36 189 SER H C 1
ATOM 6027 O O . SER B 2 202 ? -13.050 -23.370 -2.877 1.00 14.93 189 SER H O 1
ATOM 6035 N N . VAL B 2 203 ? -14.513 -21.738 -3.391 1.00 13.64 190 VAL H N 1
ATOM 6036 C CA . VAL B 2 203 ? -15.439 -22.620 -4.076 1.00 14.02 190 VAL H CA 1
ATOM 6037 C C . VAL B 2 203 ? -15.833 -22.003 -5.404 1.00 15.84 190 VAL H C 1
ATOM 6038 O O . VAL B 2 203 ? -15.835 -20.789 -5.565 1.00 17.97 190 VAL H O 1
ATOM 6051 N N . VAL B 2 204 ? -16.150 -22.858 -6.363 1.00 16.11 191 VAL H N 1
ATOM 6052 C CA . VAL B 2 204 ? -16.678 -22.407 -7.633 1.00 17.46 191 VAL H CA 1
ATOM 6053 C C . VAL B 2 204 ? -17.729 -23.412 -8.076 1.00 16.78 191 VAL H C 1
ATOM 6054 O O . VAL B 2 204 ? -17.610 -24.612 -7.831 1.00 17.19 191 VAL H O 1
ATOM 6067 N N . THR B 2 205 ? -18.781 -22.910 -8.696 1.00 19.73 192 THR H N 1
ATOM 6068 C CA . THR B 2 205 ? -19.844 -23.768 -9.175 1.00 19.56 192 THR H CA 1
ATOM 6069 C C . THR B 2 205 ? -19.768 -23.755 -10.696 1.00 21.24 192 THR H C 1
ATOM 6070 O O . THR B 2 205 ? -19.705 -22.686 -11.308 1.00 22.03 192 THR H O 1
ATOM 6081 N N . VAL B 2 206 ? -19.734 -24.948 -11.287 1.00 19.45 193 VAL H N 1
ATOM 6082 C CA . VAL B 2 206 ? -19.548 -25.112 -12.726 1.00 18.89 193 VAL H CA 1
ATOM 6083 C C . VAL B 2 206 ? -20.559 -26.124 -13.276 1.00 20.72 193 VAL H C 1
ATOM 6084 O O . VAL B 2 206 ? -21.209 -26.834 -12.514 1.00 21.01 193 VAL H O 1
ATOM 6097 N N . PRO B 2 207 ? -20.696 -26.197 -14.607 1.00 22.62 194 PRO H N 1
ATOM 6098 C CA . PRO B 2 207 ? -21.600 -27.224 -15.147 1.00 22.99 194 PRO H CA 1
ATOM 6099 C C . PRO B 2 207 ? -21.071 -28.642 -14.913 1.00 23.25 194 PRO H C 1
ATOM 6100 O O . PRO B 2 207 ? -19.892 -28.899 -15.133 1.00 24.12 194 PRO H O 1
ATOM 6111 N N . SER B 2 208 ? -21.929 -29.561 -14.480 1.00 24.46 195 SER H N 1
ATOM 6112 C CA . SER B 2 208 ? -21.496 -30.939 -14.255 1.00 26.26 195 SER H CA 1
ATOM 6113 C C . SER B 2 208 ? -21.014 -31.590 -15.549 1.00 25.45 195 SER H C 1
ATOM 6114 O O . SER B 2 208 ? -20.132 -32.454 -15.532 1.00 26.89 195 SER H O 1
ATOM 6122 N N . SER B 2 209 ? -21.589 -31.168 -16.670 1.00 25.60 196 SER H N 1
ATOM 6123 C CA . SER B 2 209 ? -21.199 -31.706 -17.969 1.00 27.32 196 SER H CA 1
ATOM 6124 C C . SER B 2 209 ? -19.736 -31.402 -18.309 1.00 28.71 196 SER H C 1
ATOM 6125 O O . SER B 2 209 ? -19.155 -32.052 -19.178 1.00 31.60 196 SER H O 1
ATOM 6133 N N . SER B 2 210 ? -19.145 -30.422 -17.628 1.00 26.95 197 SER H N 1
ATOM 6134 C CA . SER B 2 210 ? -17.761 -30.031 -17.893 1.00 28.13 197 SER H CA 1
ATOM 6135 C C . SER B 2 210 ? -16.734 -30.898 -17.161 1.00 26.32 197 SER H C 1
ATOM 6136 O O . SER B 2 210 ? -15.548 -30.855 -17.482 1.00 27.30 197 SER H O 1
ATOM 6144 N N . LEU B 2 211 ? -17.179 -31.676 -16.178 1.00 25.94 198 LEU H N 1
ATOM 6145 C CA . LEU B 2 211 ? -16.244 -32.345 -15.272 1.00 25.13 198 LEU H CA 1
ATOM 6146 C C . LEU B 2 211 ? -15.330 -33.356 -15.962 1.00 26.31 198 LEU H C 1
ATOM 6147 O O . LEU B 2 211 ? -14.210 -33.592 -15.510 1.00 28.07 198 LEU H O 1
ATOM 6163 N N . GLY B 2 212 ? -15.796 -33.954 -17.051 1.00 28.88 199 GLY H N 1
ATOM 6164 C CA . GLY B 2 212 ? -14.991 -34.932 -17.758 1.00 31.39 199 GLY H CA 1
ATOM 6165 C C . GLY B 2 212 ? -14.022 -34.325 -18.758 1.00 31.81 199 GLY H C 1
ATOM 6166 O O . GLY B 2 212 ? -13.113 -35.005 -19.231 1.00 34.69 199 GLY H O 1
ATOM 6170 N N . THR B 2 213 ? -14.212 -33.049 -19.083 1.00 31.39 200 THR H N 1
ATOM 6171 C CA . THR B 2 213 ? -13.473 -32.420 -20.176 1.00 31.09 200 THR H CA 1
ATOM 6172 C C . THR B 2 213 ? -12.597 -31.249 -19.728 1.00 29.75 200 THR H C 1
ATOM 6173 O O . THR B 2 213 ? -11.575 -30.957 -20.346 1.00 33.34 200 THR H O 1
ATOM 6178 N N . GLN B 2 214 ? -13.001 -30.579 -18.656 1.00 26.29 201 GLN H N 1
ATOM 6179 C CA . GLN B 2 214 ? -12.343 -29.358 -18.217 1.00 24.93 201 GLN H CA 1
ATOM 6180 C C . GLN B 2 214 ? -11.581 -29.600 -16.927 1.00 22.55 201 GLN H C 1
ATOM 6181 O O . GLN B 2 214 ? -12.148 -30.082 -15.953 1.00 25.37 201 GLN H O 1
ATOM 6195 N N . THR B 2 215 ? -10.297 -29.272 -16.922 1.00 22.85 205 THR H N 1
ATOM 6196 C CA . THR B 2 215 ? -9.512 -29.347 -15.700 1.00 21.23 205 THR H CA 1
ATOM 6197 C C . THR B 2 215 ? -9.767 -28.117 -14.838 1.00 19.18 205 THR H C 1
ATOM 6198 O O . THR B 2 215 ? -9.918 -27.001 -15.347 1.00 21.03 205 THR H O 1
ATOM 6209 N N . TYR B 2 216 ? -9.823 -28.338 -13.531 1.00 16.27 206 TYR H N 1
ATOM 6210 C CA . TYR B 2 216 ? -10.001 -27.267 -12.569 1.00 15.98 206 TYR H CA 1
ATOM 6211 C C . TYR B 2 216 ? -8.838 -27.281 -11.600 1.00 15.28 206 TYR H C 1
ATOM 6212 O O . TYR B 2 216 ? -8.547 -28.306 -10.979 1.00 16.43 206 TYR H O 1
ATOM 6230 N N . ILE B 2 217 ? -8.161 -26.139 -11.496 1.00 13.99 207 ILE H N 1
ATOM 6231 C CA . ILE B 2 217 ? -6.991 -25.989 -10.653 1.00 14.15 207 ILE H CA 1
ATOM 6232 C C . ILE B 2 217 ? -7.177 -24.738 -9.805 1.00 13.55 207 ILE H C 1
ATOM 6233 O O . ILE B 2 217 ? -7.472 -23.660 -10.325 1.00 13.98 207 ILE H O 1
ATOM 6249 N N . CYS B 2 218 ? -7.017 -24.862 -8.498 1.00 12.71 208 CYS H N 1
ATOM 6250 C CA . CYS B 2 218 ? -7.009 -23.662 -7.673 1.00 13.36 208 CYS H CA 1
ATOM 6251 C C . CYS B 2 218 ? -5.573 -23.199 -7.452 1.00 13.32 208 CYS H C 1
ATOM 6252 O O . CYS B 2 218 ? -4.690 -23.998 -7.133 1.00 15.02 208 CYS H O 1
ATOM 6259 N N . ASN B 2 219 ? -5.349 -21.906 -7.660 1.00 13.41 209 ASN H N 1
ATOM 6260 C CA . ASN B 2 219 ? -4.033 -21.298 -7.539 1.00 12.61 209 ASN H CA 1
ATOM 6261 C C . ASN B 2 219 ? -3.996 -20.516 -6.250 1.00 12.77 209 ASN H C 1
ATOM 6262 O O . ASN B 2 219 ? -4.649 -19.486 -6.119 1.00 14.86 209 ASN H O 1
ATOM 6273 N N . VAL B 2 220 ? -3.255 -21.039 -5.283 1.00 13.14 210 VAL H N 1
ATOM 6274 C CA . VAL B 2 220 ? -3.171 -20.440 -3.967 1.00 13.65 210 VAL H CA 1
ATOM 6275 C C . VAL B 2 220 ? -1.848 -19.705 -3.844 1.00 14.05 210 VAL H C 1
ATOM 6276 O O . VAL B 2 220 ? -0.798 -20.264 -4.136 1.00 16.52 210 VAL H O 1
ATOM 6289 N N . ASN B 2 221 ? -1.908 -18.442 -3.449 1.00 15.07 211 ASN H N 1
ATOM 6290 C CA . ASN B 2 221 ? -0.704 -17.649 -3.254 1.00 15.82 211 ASN H CA 1
ATOM 6291 C C . ASN B 2 221 ? -0.590 -17.208 -1.806 1.00 15.35 211 ASN H C 1
ATOM 6292 O O . ASN B 2 221 ? -1.510 -16.606 -1.269 1.00 17.24 211 ASN H O 1
ATOM 6303 N N . HIS B 2 222 ? 0.541 -17.523 -1.185 1.00 14.47 212 HIS H N 1
ATOM 6304 C CA . HIS B 2 222 ? 0.844 -17.086 0.169 1.00 14.73 212 HIS H CA 1
ATOM 6305 C C . HIS B 2 222 ? 2.162 -16.332 0.162 1.00 15.49 212 HIS H C 1
ATOM 6306 O O . HIS B 2 222 ? 3.228 -16.898 0.400 1.00 16.17 212 HIS H O 1
ATOM 6321 N N . LYS B 2 223 ? 2.080 -15.040 -0.099 1.00 16.66 213 LYS H N 1
ATOM 6322 C CA . LYS B 2 223 ? 3.272 -14.229 -0.257 1.00 16.87 213 LYS H CA 1
ATOM 6323 C C . LYS B 2 223 ? 4.182 -14.213 0.979 1.00 17.49 213 LYS H C 1
ATOM 6324 O O . LYS B 2 223 ? 5.402 -14.209 0.833 1.00 18.69 213 LYS H O 1
ATOM 6343 N N . PRO B 2 224 ? 3.607 -14.212 2.198 1.00 17.58 214 PRO H N 1
ATOM 6344 C CA . PRO B 2 224 ? 4.517 -14.165 3.354 1.00 18.90 214 PRO H CA 1
ATOM 6345 C C . PRO B 2 224 ? 5.535 -15.307 3.405 1.00 18.38 214 PRO H C 1
ATOM 6346 O O . PRO B 2 224 ? 6.612 -15.120 3.956 1.00 20.66 214 PRO H O 1
ATOM 6357 N N . SER B 2 225 ? 5.207 -16.465 2.841 1.00 16.61 215 SER H N 1
ATOM 6358 C CA . SER B 2 225 ? 6.154 -17.581 2.805 1.00 16.22 215 SER H CA 1
ATOM 6359 C C . SER B 2 225 ? 6.725 -17.816 1.410 1.00 16.85 215 SER H C 1
ATOM 6360 O O . SER B 2 225 ? 7.429 -18.797 1.184 1.00 17.85 215 SER H O 1
ATOM 6368 N N . ASN B 2 226 ? 6.430 -16.912 0.487 1.00 16.38 216 ASN H N 1
ATOM 6369 C CA . ASN B 2 226 ? 6.894 -17.025 -0.892 1.00 16.48 216 ASN H CA 1
ATOM 6370 C C . ASN B 2 226 ? 6.478 -18.344 -1.524 1.00 15.08 216 ASN H C 1
ATOM 6371 O O . ASN B 2 226 ? 7.236 -18.937 -2.294 1.00 16.04 216 ASN H O 1
ATOM 6382 N N . THR B 2 227 ? 5.256 -18.774 -1.206 1.00 14.94 217 THR H N 1
ATOM 6383 C CA . THR B 2 227 ? 4.726 -20.044 -1.674 1.00 15.09 217 THR H CA 1
ATOM 6384 C C . THR B 2 227 ? 3.548 -19.850 -2.610 1.00 14.81 217 THR H C 1
ATOM 6385 O O . THR B 2 227 ? 2.644 -19.059 -2.337 1.00 17.41 217 THR H O 1
ATOM 6396 N N . LYS B 2 228 ? 3.552 -20.603 -3.702 1.00 13.63 218 LYS H N 1
ATOM 6397 C CA . LYS B 2 228 ? 2.366 -20.763 -4.513 1.00 14.10 218 LYS H CA 1
ATOM 6398 C C . LYS B 2 228 ? 2.081 -22.252 -4.643 1.00 13.21 218 LYS H C 1
ATOM 6399 O O . LYS B 2 228 ? 3.001 -23.052 -4.777 1.00 15.17 218 LYS H O 1
ATOM 6418 N N . VAL B 2 229 ? 0.806 -22.623 -4.582 1.00 13.39 219 VAL H N 1
ATOM 6419 C CA . VAL B 2 229 ? 0.369 -24.002 -4.746 1.00 13.35 219 VAL H CA 1
ATOM 6420 C C . VAL B 2 229 ? -0.740 -24.039 -5.779 1.00 13.96 219 VAL H C 1
ATOM 6421 O O . VAL B 2 229 ? -1.729 -23.319 -5.648 1.00 15.48 219 VAL H O 1
ATOM 6434 N N . ASP B 2 230 ? -0.551 -24.850 -6.815 1.00 13.04 220 ASP H N 1
ATOM 6435 C CA . ASP B 2 230 ? -1.583 -25.086 -7.813 1.00 13.58 220 ASP H CA 1
ATOM 6436 C C . ASP B 2 230 ? -2.123 -26.485 -7.611 1.00 13.30 220 ASP H C 1
ATOM 6437 O O . ASP B 2 230 ? -1.456 -27.462 -7.943 1.00 15.49 220 ASP H O 1
ATOM 6446 N N . LYS B 2 231 ? -3.336 -26.569 -7.087 1.00 13.68 221 LYS H N 1
ATOM 6447 C CA . LYS B 2 231 ? -3.925 -27.837 -6.695 1.00 13.40 221 LYS H CA 1
ATOM 6448 C C . LYS B 2 231 ? -5.009 -28.253 -7.687 1.00 14.36 221 LYS H C 1
ATOM 6449 O O . LYS B 2 231 ? -5.997 -27.551 -7.884 1.00 13.88 221 LYS H O 1
ATOM 6468 N N . ARG B 2 232 ? -4.799 -29.391 -8.329 1.00 15.49 222 ARG H N 1
ATOM 6469 C CA . ARG B 2 232 ? -5.787 -29.938 -9.227 1.00 16.27 222 ARG H CA 1
ATOM 6470 C C . ARG B 2 232 ? -6.939 -30.526 -8.420 1.00 15.85 222 ARG H C 1
ATOM 6471 O O . ARG B 2 232 ? -6.719 -31.250 -7.448 1.00 19.95 222 ARG H O 1
ATOM 6492 N N . VAL B 2 233 ? -8.165 -30.210 -8.826 1.00 14.23 225 VAL H N 1
ATOM 6493 C CA . VAL B 2 233 ? -9.359 -30.699 -8.153 1.00 16.28 225 VAL H CA 1
ATOM 6494 C C . VAL B 2 233 ? -10.112 -31.581 -9.139 1.00 17.40 225 VAL H C 1
ATOM 6495 O O . VAL B 2 233 ? -10.683 -31.089 -10.118 1.00 20.89 225 VAL H O 1
ATOM 6508 N N . GLU B 2 234 ? -10.089 -32.887 -8.881 1.00 21.34 226 GLU H N 1
ATOM 6509 C CA . GLU B 2 234 ? -10.661 -33.868 -9.793 1.00 24.31 226 GLU H CA 1
ATOM 6510 C C . GLU B 2 234 ? -11.912 -34.491 -9.214 1.00 22.01 226 GLU H C 1
ATOM 6511 O O . GLU B 2 234 ? -12.018 -34.647 -8.000 1.00 22.78 226 GLU H O 1
ATOM 6523 N N . PRO B 2 235 ? -12.854 -34.883 -10.087 1.00 25.16 227 PRO H N 1
ATOM 6524 C CA . PRO B 2 235 ? -14.076 -35.531 -9.608 1.00 27.44 227 PRO H CA 1
ATOM 6525 C C . PRO B 2 235 ? -13.756 -36.796 -8.832 1.00 29.50 227 PRO H C 1
ATOM 6526 O O . PRO B 2 235 ? -12.751 -37.447 -9.110 1.00 30.01 227 PRO H O 1
ATOM 6537 N N . LYS B 2 236 ? -14.607 -37.140 -7.873 1.00 31.73 228 LYS H N 1
ATOM 6538 C CA . LYS B 2 236 ? -14.388 -38.323 -7.052 1.00 35.22 228 LYS H CA 1
ATOM 6539 C C . LYS B 2 236 ? -14.772 -39.592 -7.808 1.00 37.63 228 LYS H C 1
ATOM 6540 O O . LYS B 2 236 ? -15.705 -39.591 -8.616 1.00 39.13 228 LYS H O 1
#

Foldseek 3Di:
DKAWDAAEEEAAQAKDKTKIADADDQQKWKWWAAPPGDIDTADGSQFDGDPPRDPQWGWHDDPRMIMIMGGRDDQVSFTWMKMWGADDPGDIDIYPTYGYGHDDDDFDAKDKDWDWADPVQVVVQWTKIKIKIDDGPPQDKDKWKDQANHTDDPQKDKDRWDADPVRHTMIMMMHTDGPVSLQVGQKMKMWMADPRDIDMDMDGD/DAKAKDDDQEAEAQAKDKMKIADDDDFLQDFQWWKDKWWAAVPGDIGDAWTWHQDDDPPDRTDIGGDVVQVVFWDWDADGVRRMIMIMGGRDAQVPFTWMKIFIFGDQINHDDPHRDRDDTPHIHPTGGHGYHNDDFDAWDKDKQAWALPVVFKTKIKIKTDFGDDDDKDKDKPVPPDDPQKDWDDWDQDSNRGIITMIMGMGGSVCQVPDWIWMWMDDVVVRDIDTHTHHHD

Solvent-accessible surface area: 19712 Å² total